Protein AF-A0A0B7GTB5-F1 (afdb_monomer_lite)

Radius of gyration: 43.89 Å; chains: 1; bounding box: 82×89×132 Å

Organism: Treponema phagedenis (NCBI:txid162)

pLDDT: mean 74.67, std 21.45, range [21.28, 96.31]

Sequence (494 aa):
MLTEIDKQILKEEYPQLSLTDDFDIERYFELRKQGKEQEALKIYNSRLVIKYPDESTRVKLMSYYRQKDPRFEKLLGKILVQLVKKITKEIKKIIDFFSGTVTPLDIQQVYTVIQVCEKIVSAIAPDRLESINFVRKYARYASLLQYREKEMQKASDIIRMYVTDTISSVREFKEEEDNRRKQSKLQAERQKYMPKMLDFSKITFTKAQEASILIPKTIVAVEDKVLAYTMKYWHKFNDGAFENMILLYSRKYKTDHYNIFQSVKIGRLRGWRDEEILQSVLSNVVSGYYYSISGDLYLQRNWQRLKSTLVPEKQKKLSAPEQRQALPTPKEPKISQAKKKPVARKNTAPKRQKALTKQKEKKQEGRLPTQEAQKLQTPVFVGSPLVKDKTGSIADLVRQTTGKTYEIYKELFFKDIRVSIRKILNRSAIQKISLFGTEQNIAENHIYHFLEVQYDNPYQNWQASTEYKEVLAQGFKVDSLEQIIKDWARRKKY

Secondary structure (DSSP, 8-state):
---HHHHHHHHHH-TT--SS--HHHHHHHHHHHTT-HHHHHHHIIIIIHHH---HHHHHHHHHHHHHT-THHHHHHHHHHHHHHHHHHHHHHHHHHHHHHHTTT--TT-HHHHHHHHHHHHHHH-SSHHHHHHHHHHHHHHHHHTTSSHHHHHHHHHHHHHHHTT-SHHHHHHHHHHHHHHHHHHHHHHHHHTSPPPP-GGG----HHHHHHHPPPTT--SHHHHHHHHHHHHHTTTT-HHHHHHHHHHHHHHT-THHHHHHHHHHHHHHT--HHHHHHHHHHHHSSS----HHHHHHHHHHHHHHHHHHS-GGGTTS-PPP--PPPPPP---------------------------------------------------------------HHHHHHHHH---SSTTHHHHHHHHHHHHHHHHTTSB-S---TT-SHHHHHHHHHHHHHHHTTT-TT--TTTSHHHHHHHHTTB----THHHHHHHHHHT--

Foldseek 3Di:
DQDPLLVVLCCVVPVPDDLQDDVLLVVLVVCVVVVNNVVSVCSCVVPLCVLPVDPVLSVVLSVCVVVVPPVNSVSSNVSSVVVSVVVLVVLLVVLVVLLVQQLPDDLVPLVSLLVSLVVQQVVPDPDSVVSLVVLVVSLVVCVSVVHCNVSSVNSSVSSVCLSVVVSVVNVVVVVVVVVVVVVVVVVVVVVVPDDDDDPLVPDDDDPVLVVLQDDDPVDDDLLSVLLRLLVSLLVVLPPPVNLVSQVSVCVNVVALSNQLNVLSNVCVVVVHDPLSSSVSNSVRSDPDDDDDPVSSVVNVVVNVVVVVVVDDPVCVVPDDDDDDDDDDDDDDDDDDDDDDDDDDDDDDDDDDDDDDDDDDDDDDDDDDDDDDDDDDDDDDDDDDDPPPPQQFALLVLLCVLQVDDDDDCPVVCLVCLLVLLLVLQVVFAQDPDDPPDCLSVLLSVLLSVLCNVRRNPGPDDLVPDPSQVSNVVSRGHDPDCSSSSNSVSVVVDD

Structure (mmCIF, N/CA/C/O backbone):
data_AF-A0A0B7GTB5-F1
#
_entry.id   AF-A0A0B7GTB5-F1
#
loop_
_atom_site.group_PDB
_atom_site.id
_atom_site.type_symbol
_atom_site.label_atom_id
_atom_site.label_alt_id
_atom_site.label_comp_id
_atom_site.label_asym_id
_atom_site.label_entity_id
_atom_site.label_seq_id
_atom_site.pdbx_PDB_ins_code
_atom_site.Cartn_x
_atom_site.Cartn_y
_atom_site.Cartn_z
_atom_site.occupancy
_atom_site.B_iso_or_equiv
_atom_site.auth_seq_id
_atom_site.auth_comp_id
_atom_site.auth_asym_id
_atom_site.auth_atom_id
_atom_site.pdbx_PDB_model_num
ATOM 1 N N . MET A 1 1 ? -17.444 16.786 33.191 1.00 74.62 1 MET A N 1
ATOM 2 C CA . MET A 1 1 ? -18.381 15.812 32.586 1.00 74.62 1 MET A CA 1
ATOM 3 C C . MET A 1 1 ? -17.856 15.461 31.197 1.00 74.62 1 MET A C 1
ATOM 5 O O . MET A 1 1 ? -16.827 16.021 30.838 1.00 74.62 1 MET A O 1
ATOM 9 N N . LEU A 1 2 ? -18.500 14.559 30.452 1.00 82.81 2 LEU A N 1
ATOM 10 C CA . LEU A 1 2 ? -18.197 14.368 29.027 1.00 82.81 2 LEU A CA 1
ATOM 11 C C . LEU A 1 2 ? -18.649 15.607 28.242 1.00 82.81 2 LEU A C 1
ATOM 13 O O . LEU A 1 2 ? -19.792 16.037 28.397 1.00 82.81 2 LEU A O 1
ATOM 17 N N . THR A 1 3 ? -17.769 16.169 27.420 1.00 88.31 3 THR A N 1
ATOM 18 C CA . THR A 1 3 ? -18.112 17.181 26.409 1.00 88.31 3 THR A CA 1
ATOM 19 C C . THR A 1 3 ? -18.744 16.519 25.179 1.00 88.31 3 THR A C 1
ATOM 21 O O . THR A 1 3 ? -18.644 15.305 25.010 1.00 88.31 3 THR A O 1
ATOM 24 N N . GLU A 1 4 ? -19.381 17.286 24.287 1.00 87.12 4 GLU A N 1
ATOM 25 C CA . GLU A 1 4 ? -19.909 16.725 23.027 1.00 87.12 4 GLU A CA 1
ATOM 26 C C . GLU A 1 4 ? -18.803 16.117 22.146 1.00 87.12 4 GLU A C 1
ATOM 28 O O . GLU A 1 4 ? -18.993 15.048 21.569 1.00 87.12 4 GLU A O 1
ATOM 33 N N . ILE A 1 5 ? -17.616 16.733 22.141 1.00 87.88 5 ILE A N 1
ATOM 34 C CA . ILE A 1 5 ? -16.401 16.211 21.498 1.00 87.88 5 ILE A CA 1
ATOM 35 C C . ILE A 1 5 ? -16.031 14.833 22.072 1.00 87.88 5 ILE A C 1
ATOM 37 O O . ILE A 1 5 ? -15.820 13.883 21.317 1.00 87.88 5 ILE A O 1
ATOM 41 N N . ASP A 1 6 ? -16.027 14.685 23.403 1.00 86.38 6 ASP A N 1
ATOM 42 C CA . ASP A 1 6 ? -15.721 13.404 24.054 1.00 86.38 6 ASP A CA 1
ATOM 43 C C . ASP A 1 6 ? -16.733 12.307 23.669 1.00 86.38 6 ASP A C 1
ATOM 45 O O . ASP A 1 6 ? -16.356 11.158 23.433 1.00 86.38 6 ASP A O 1
ATOM 49 N N . LYS A 1 7 ? -18.026 12.659 23.577 1.00 87.00 7 LYS A N 1
ATOM 50 C CA . LYS A 1 7 ? -19.097 11.733 23.169 1.00 87.00 7 LYS A CA 1
ATOM 51 C C . LYS A 1 7 ? -18.951 11.290 21.711 1.00 87.00 7 LYS A C 1
ATOM 53 O O . LYS A 1 7 ? -19.213 10.126 21.412 1.00 87.00 7 LYS A O 1
ATOM 58 N N . GLN A 1 8 ? -18.550 12.192 20.813 1.00 87.06 8 GLN A N 1
ATOM 59 C CA . GLN A 1 8 ? -18.312 11.873 19.402 1.00 87.06 8 GLN A CA 1
ATOM 60 C C . GLN A 1 8 ? -17.127 10.911 19.242 1.00 87.06 8 GLN A C 1
ATOM 62 O O . GLN A 1 8 ? -17.280 9.877 18.594 1.00 87.06 8 GLN A O 1
ATOM 67 N N . ILE A 1 9 ? -16.000 11.176 19.914 1.00 86.88 9 ILE A N 1
ATOM 68 C CA . ILE A 1 9 ? -14.813 10.300 19.885 1.00 86.88 9 ILE A CA 1
ATOM 69 C C . ILE A 1 9 ? -15.145 8.898 20.421 1.00 86.88 9 ILE A C 1
ATOM 71 O O . ILE A 1 9 ? -14.755 7.901 19.814 1.00 86.88 9 ILE A O 1
ATOM 75 N N . LEU A 1 10 ? -15.911 8.793 21.518 1.00 85.75 10 LEU A N 1
ATOM 76 C CA . LEU A 1 10 ? -16.347 7.489 22.038 1.00 85.75 10 LEU A CA 1
ATOM 77 C C . LEU A 1 10 ? -17.205 6.713 21.043 1.00 85.75 10 LEU A C 1
ATOM 79 O O . LEU A 1 10 ? -17.022 5.507 20.919 1.00 85.75 10 LEU A O 1
ATOM 83 N N . LYS A 1 11 ? -18.120 7.385 20.338 1.00 86.12 11 LYS A N 1
ATOM 84 C CA . LYS A 1 11 ? -18.998 6.739 19.355 1.00 86.12 11 LYS A CA 1
ATOM 85 C C . LYS A 1 11 ? -18.268 6.334 18.074 1.00 86.12 11 LYS A C 1
ATOM 87 O O . LYS A 1 11 ? -18.648 5.329 17.484 1.00 86.12 11 LYS A O 1
ATOM 92 N N . GLU A 1 12 ? -17.237 7.066 17.644 1.00 85.12 12 GLU A N 1
ATOM 93 C CA . GLU A 1 12 ? -16.427 6.667 16.482 1.00 85.12 12 GLU A CA 1
ATOM 94 C C . GLU A 1 12 ? -15.476 5.496 16.785 1.00 85.12 12 GLU A C 1
ATOM 96 O O . GLU A 1 12 ? -15.291 4.638 15.922 1.00 85.12 12 GLU A O 1
ATOM 101 N N . GLU A 1 13 ? -14.899 5.412 17.991 1.00 83.88 13 GLU A N 1
ATOM 102 C CA . GLU A 1 13 ? -14.062 4.263 18.387 1.00 83.88 13 GLU A CA 1
ATOM 103 C C . GLU A 1 13 ? -14.880 3.049 18.862 1.00 83.88 13 GLU A C 1
ATOM 105 O O . GLU A 1 13 ? -14.500 1.905 18.611 1.00 83.88 13 GLU A O 1
ATOM 110 N N . TYR A 1 14 ? -16.018 3.278 19.522 1.00 83.38 14 TYR A N 1
ATOM 111 C CA . TYR A 1 14 ? -16.884 2.233 20.070 1.00 83.38 14 TYR A CA 1
ATOM 112 C C . TYR A 1 14 ? -18.366 2.510 19.745 1.00 83.38 14 TYR A C 1
ATOM 114 O O . TYR A 1 14 ? -19.127 2.912 20.625 1.00 83.38 14 TYR A O 1
ATOM 122 N N . PRO A 1 15 ? -18.834 2.232 18.511 1.00 79.00 15 PRO A N 1
ATOM 123 C CA . PRO A 1 15 ? -20.218 2.510 18.100 1.00 79.00 15 PRO A CA 1
ATOM 124 C C . PRO A 1 15 ? -21.302 1.825 18.949 1.00 79.00 15 PRO A C 1
ATOM 126 O O . PRO A 1 15 ? -22.434 2.292 18.996 1.00 79.00 15 PRO A O 1
ATOM 129 N N . GLN A 1 16 ? -20.952 0.720 19.617 1.00 76.50 16 GLN A N 1
ATOM 130 C CA . GLN A 1 16 ? -21.839 -0.069 20.485 1.00 76.50 16 GLN A CA 1
ATOM 131 C C . GLN A 1 16 ? -21.799 0.370 21.965 1.00 76.50 16 GLN A C 1
ATOM 133 O O . GLN A 1 16 ? -22.426 -0.261 22.814 1.00 76.50 16 GLN A O 1
ATOM 138 N N . LEU A 1 17 ? -21.024 1.405 22.310 1.00 79.25 17 LEU A N 1
ATOM 139 C CA . LEU A 1 17 ? -20.899 1.899 23.681 1.00 79.25 17 LEU A CA 1
ATOM 140 C C . LEU A 1 17 ? -22.050 2.859 24.009 1.00 79.25 17 LEU A C 1
ATOM 142 O O . LEU A 1 17 ? -22.127 3.962 23.462 1.00 79.25 17 LEU A O 1
ATOM 146 N N . SER A 1 18 ? -22.919 2.462 24.940 1.00 79.44 18 SER A N 1
ATOM 147 C CA . SER A 1 18 ? -23.857 3.402 25.558 1.00 79.44 18 SER A CA 1
ATOM 148 C C . SER A 1 18 ? -23.113 4.338 26.521 1.00 79.44 18 SER A C 1
ATOM 150 O O . SER A 1 18 ? -22.087 3.992 27.107 1.00 79.44 18 SER A O 1
ATOM 152 N N . LEU A 1 19 ? -23.605 5.574 26.617 1.00 78.50 19 LEU A N 1
ATOM 153 C CA . LEU A 1 19 ? -23.006 6.651 27.414 1.00 78.50 19 LEU A CA 1
ATOM 154 C C . LEU A 1 19 ? -23.698 6.834 28.774 1.00 78.50 19 LEU A C 1
ATOM 156 O O . LEU A 1 19 ? -23.144 7.499 29.648 1.00 78.50 19 LEU A O 1
ATOM 160 N N . THR A 1 20 ? -24.900 6.273 28.925 1.00 77.56 20 THR A N 1
ATOM 161 C CA . THR A 1 20 ? -25.733 6.302 30.137 1.00 77.56 20 THR A CA 1
ATOM 162 C C . THR A 1 20 ? -25.711 4.963 30.869 1.00 77.56 20 THR A C 1
ATOM 164 O O . THR A 1 20 ? -25.669 4.935 32.094 1.00 77.56 20 THR A O 1
ATOM 167 N N . ASP A 1 21 ? -25.651 3.865 30.114 1.00 79.44 21 ASP A N 1
ATOM 168 C CA . ASP A 1 21 ? -25.828 2.492 30.590 1.00 79.44 21 ASP A CA 1
ATOM 169 C C . ASP A 1 21 ? -24.694 1.588 30.091 1.00 79.44 21 ASP A C 1
ATOM 171 O O . ASP A 1 21 ? -23.978 1.933 29.152 1.00 79.44 21 ASP A O 1
ATOM 175 N N . ASP A 1 22 ? -24.544 0.394 30.671 1.00 83.12 22 ASP A N 1
ATOM 176 C CA . ASP A 1 22 ? -23.700 -0.656 30.090 1.00 83.12 22 ASP A CA 1
ATOM 177 C C . ASP A 1 22 ? -24.477 -1.975 30.000 1.00 83.12 22 ASP A C 1
ATOM 179 O O . ASP A 1 22 ? -24.835 -2.587 31.010 1.00 83.12 22 ASP A O 1
ATOM 183 N N . PHE A 1 23 ? -24.706 -2.418 28.763 1.00 84.62 23 PHE A N 1
ATOM 184 C CA . PHE A 1 23 ? -25.461 -3.628 28.444 1.00 84.62 23 PHE A CA 1
ATOM 185 C C . PHE A 1 23 ? -24.828 -4.913 29.009 1.00 84.62 23 PHE A C 1
ATOM 187 O O . PHE A 1 23 ? -25.547 -5.857 29.319 1.00 84.62 23 PHE A O 1
ATOM 194 N N . ASP A 1 24 ? -23.503 -4.982 29.192 1.00 86.62 24 ASP A N 1
ATOM 195 C CA . ASP A 1 24 ? -22.877 -6.155 29.819 1.00 86.62 24 ASP A CA 1
ATOM 196 C C . ASP A 1 24 ? -23.125 -6.183 31.337 1.00 86.62 24 ASP A C 1
ATOM 198 O O . ASP A 1 24 ? -23.210 -7.268 31.918 1.00 86.62 24 ASP A O 1
ATOM 202 N N . ILE A 1 25 ? -23.272 -5.017 31.986 1.00 88.38 25 ILE A N 1
ATOM 203 C CA . ILE A 1 25 ? -23.671 -4.928 33.401 1.00 88.38 25 ILE A CA 1
ATOM 204 C C . ILE A 1 25 ? -25.141 -5.334 33.550 1.00 88.38 25 ILE A C 1
ATOM 206 O O . ILE A 1 25 ? -25.453 -6.174 34.396 1.00 88.38 25 ILE A O 1
ATOM 210 N N . GLU A 1 26 ? -26.026 -4.801 32.704 1.00 89.50 26 GLU A N 1
ATOM 211 C CA . GLU A 1 26 ? -27.438 -5.198 32.652 1.00 89.50 26 GLU A CA 1
ATOM 212 C C . GLU A 1 26 ? -27.570 -6.713 32.459 1.00 89.50 26 GLU A C 1
ATOM 214 O O . GLU A 1 26 ? -28.137 -7.414 33.303 1.00 89.50 26 GLU A O 1
ATOM 219 N N . ARG A 1 27 ? -26.930 -7.244 31.410 1.00 89.50 27 ARG A N 1
ATOM 220 C CA . ARG A 1 27 ? -26.973 -8.664 31.059 1.00 89.50 27 ARG A CA 1
ATOM 221 C C . ARG A 1 27 ? -26.404 -9.570 32.149 1.00 89.50 27 ARG A C 1
ATOM 223 O O . ARG A 1 27 ? -26.918 -10.670 32.355 1.00 89.50 27 ARG A O 1
ATOM 230 N N . TYR A 1 28 ? -25.374 -9.131 32.874 1.00 92.38 28 TYR A N 1
ATOM 231 C CA . TYR A 1 28 ? -24.867 -9.854 34.043 1.00 92.38 28 TYR A CA 1
ATOM 232 C C . TYR A 1 28 ? -25.955 -10.027 35.118 1.00 92.38 28 TYR A C 1
ATOM 234 O O . TYR A 1 28 ? -26.136 -11.130 35.646 1.00 92.38 28 TYR A O 1
ATOM 242 N N . PHE A 1 29 ? -26.703 -8.963 35.429 1.00 92.06 29 PHE A N 1
ATOM 243 C CA . PHE A 1 29 ? -27.772 -9.017 36.428 1.00 92.06 29 PHE A CA 1
ATOM 244 C C . PHE A 1 29 ? -29.016 -9.767 35.933 1.00 92.06 29 PHE A C 1
ATOM 246 O O . PHE A 1 29 ? -29.619 -10.496 36.725 1.00 92.06 29 PHE A O 1
ATOM 253 N N . GLU A 1 30 ? -29.362 -9.684 34.644 1.00 92.19 30 GLU A N 1
ATOM 254 C CA . GLU A 1 30 ? -30.400 -10.530 34.037 1.00 92.19 30 GLU A CA 1
ATOM 255 C C . GLU A 1 30 ? -30.092 -12.022 34.214 1.00 92.19 30 GLU A C 1
ATOM 257 O O . GLU A 1 30 ? -30.931 -12.778 34.704 1.00 92.19 30 GLU A O 1
ATOM 262 N N . LEU A 1 31 ? -28.877 -12.451 33.853 1.00 92.06 31 LEU A N 1
ATOM 263 C CA . LEU A 1 31 ? -28.467 -13.854 33.929 1.00 92.06 31 LEU A CA 1
ATOM 264 C C . LEU A 1 31 ? -28.421 -14.357 35.376 1.00 92.06 31 LEU A C 1
ATOM 266 O O . LEU A 1 31 ? -28.888 -15.462 35.649 1.00 92.06 31 LEU A O 1
ATOM 270 N N . ARG A 1 32 ? -27.949 -13.531 36.323 1.00 90.94 32 ARG A N 1
ATOM 271 C CA . ARG A 1 32 ? -28.057 -13.826 37.764 1.00 90.94 32 ARG A CA 1
ATOM 272 C C . ARG A 1 32 ? -29.513 -14.000 38.205 1.00 90.94 32 ARG A C 1
ATOM 274 O O . ARG A 1 32 ? -29.807 -14.956 38.913 1.00 90.94 32 ARG A O 1
ATOM 281 N N . LYS A 1 33 ? -30.431 -13.130 37.766 1.00 91.69 33 LYS A N 1
ATOM 282 C CA . LYS A 1 33 ? -31.868 -13.232 38.086 1.00 91.69 33 LYS A CA 1
ATOM 283 C C . LYS A 1 33 ? -32.524 -14.479 37.473 1.00 91.69 33 LYS A C 1
ATOM 285 O O . LYS A 1 33 ? -33.460 -15.014 38.054 1.00 91.69 33 LYS A O 1
ATOM 290 N N . GLN A 1 34 ? -32.019 -14.958 36.336 1.00 93.94 34 GLN A N 1
ATOM 291 C CA . GLN A 1 34 ? -32.446 -16.199 35.675 1.00 93.94 34 GLN A CA 1
ATOM 292 C C . GLN A 1 34 ? -31.797 -17.473 36.261 1.00 93.94 34 GLN A C 1
ATOM 294 O O . GLN A 1 34 ? -32.016 -18.557 35.728 1.00 93.94 34 GLN A O 1
ATOM 299 N N . GLY A 1 35 ? -30.967 -17.371 37.310 1.00 91.62 35 GLY A N 1
ATOM 300 C CA . GLY A 1 35 ? -30.238 -18.511 37.891 1.00 91.62 35 GLY A CA 1
ATOM 301 C C . GLY A 1 35 ? -29.058 -19.021 37.048 1.00 91.62 35 GLY A C 1
ATOM 302 O O . GLY A 1 35 ? -28.443 -20.032 37.379 1.00 91.62 35 GLY A O 1
ATOM 303 N N . LYS A 1 36 ? -28.697 -18.326 35.963 1.00 93.00 36 LYS A N 1
ATOM 304 C CA . LYS A 1 36 ? -27.645 -18.717 35.011 1.00 93.00 36 LYS A CA 1
ATOM 305 C C . LYS A 1 36 ? -26.263 -18.242 35.460 1.00 93.00 36 LYS A C 1
ATOM 307 O O . LYS A 1 36 ? -25.601 -17.444 34.793 1.00 93.00 36 LYS A O 1
ATOM 312 N N . GLU A 1 37 ? -25.817 -18.720 36.618 1.00 91.56 37 GLU A N 1
ATOM 313 C CA . GLU A 1 37 ? -24.625 -18.181 37.289 1.00 91.56 37 GLU A CA 1
ATOM 314 C C . GLU A 1 37 ? -23.332 -18.338 36.478 1.00 91.56 37 GLU A C 1
ATOM 316 O O . GLU A 1 37 ? -22.535 -17.402 36.410 1.00 91.56 37 GLU A O 1
ATOM 321 N N . GLN A 1 38 ? -23.141 -19.477 35.803 1.00 91.62 38 GLN A N 1
ATOM 322 C CA . GLN A 1 38 ? -21.959 -19.715 34.966 1.00 91.62 38 GLN A CA 1
ATOM 323 C C . GLN A 1 38 ? -21.900 -18.767 33.755 1.00 91.62 38 GLN A C 1
ATOM 325 O O . GLN A 1 38 ? -20.830 -18.252 33.427 1.00 91.62 38 GLN A O 1
ATOM 330 N N . GLU A 1 39 ? -23.041 -18.482 33.113 1.00 90.38 39 GLU A N 1
ATOM 331 C CA . GLU A 1 39 ? -23.116 -17.515 32.007 1.00 90.38 39 GLU A CA 1
ATOM 332 C C . GLU A 1 39 ? -22.827 -16.087 32.504 1.00 90.38 39 GLU A C 1
ATOM 334 O O . GLU A 1 39 ? -22.064 -15.354 31.870 1.00 90.38 39 GLU A O 1
ATOM 339 N N . ALA A 1 40 ? -23.361 -15.710 33.672 1.00 90.38 40 ALA A N 1
ATOM 340 C CA . ALA A 1 40 ? -23.094 -14.412 34.290 1.00 90.38 40 ALA A CA 1
ATOM 341 C C . ALA A 1 40 ? -21.601 -14.237 34.632 1.00 90.38 40 ALA A C 1
ATOM 343 O O . ALA A 1 40 ? -20.989 -13.236 34.255 1.00 90.38 40 ALA A O 1
ATOM 344 N N . LEU A 1 41 ? -20.978 -15.228 35.280 1.00 92.44 41 LEU A N 1
ATOM 345 C CA . LEU A 1 41 ? -19.543 -15.209 35.589 1.00 92.44 41 LEU A CA 1
ATOM 346 C C . LEU A 1 41 ? -18.677 -15.173 34.321 1.00 92.44 41 LEU A C 1
ATOM 348 O O . LEU A 1 41 ? -17.654 -14.486 34.299 1.00 92.44 41 LEU A O 1
ATOM 352 N N . LYS A 1 42 ? -19.107 -15.832 33.236 1.00 92.06 42 LYS A N 1
ATOM 353 C CA . LYS A 1 42 ? -18.438 -15.747 31.931 1.00 92.06 42 LYS A CA 1
ATOM 354 C C . LYS A 1 42 ? -18.451 -14.319 31.381 1.00 92.06 42 LYS A C 1
ATOM 356 O O . LYS A 1 42 ? -17.401 -13.854 30.941 1.00 92.06 42 LYS A O 1
ATOM 361 N N . ILE A 1 43 ? -19.577 -13.598 31.434 1.00 90.31 43 ILE A N 1
ATOM 362 C CA . ILE A 1 43 ? -19.637 -12.177 31.027 1.00 90.31 43 ILE A CA 1
ATOM 363 C C . ILE A 1 43 ? -18.763 -11.305 31.933 1.00 90.31 43 ILE A C 1
ATOM 365 O O . ILE A 1 43 ? -17.998 -10.480 31.431 1.00 90.31 43 ILE A O 1
ATOM 369 N N . TYR A 1 44 ? -18.820 -11.514 33.251 1.00 89.31 44 TYR A N 1
ATOM 370 C CA . TYR A 1 44 ? -18.013 -10.749 34.200 1.00 89.31 44 TYR A CA 1
ATOM 371 C C . TYR A 1 44 ? -16.512 -10.878 33.895 1.00 89.31 44 TYR A C 1
ATOM 373 O O . TYR A 1 44 ? -15.847 -9.872 33.645 1.00 89.31 44 TYR A O 1
ATOM 381 N N . ASN A 1 45 ? -16.004 -12.110 33.806 1.00 90.06 45 ASN A N 1
ATOM 382 C CA . ASN A 1 45 ? -14.584 -12.383 33.577 1.00 90.06 45 ASN A CA 1
ATOM 383 C C . ASN A 1 45 ? -14.110 -12.012 32.160 1.00 90.06 45 ASN A C 1
ATOM 385 O O . ASN A 1 45 ? -12.994 -11.525 32.006 1.00 90.06 45 ASN A O 1
ATOM 389 N N . SER A 1 46 ? -14.929 -12.226 31.121 1.00 86.81 46 SER A N 1
ATOM 390 C CA . SER A 1 46 ? -14.511 -11.991 29.725 1.00 86.81 46 SER A CA 1
ATOM 391 C C . SER A 1 46 ? -14.746 -10.571 29.207 1.00 86.81 46 SER A C 1
ATOM 393 O O . SER A 1 46 ? -14.089 -10.174 28.249 1.00 86.81 46 SER A O 1
ATOM 395 N N . ARG A 1 47 ? -15.670 -9.802 29.801 1.00 85.94 47 ARG A N 1
ATOM 396 C CA . ARG A 1 47 ? -16.009 -8.442 29.344 1.00 85.94 47 ARG A CA 1
ATOM 397 C C . ARG A 1 47 ? -15.835 -7.395 30.432 1.00 85.94 47 ARG A C 1
ATOM 399 O O . ARG A 1 47 ? -15.084 -6.446 30.229 1.00 85.94 47 ARG A O 1
ATOM 406 N N . LEU A 1 48 ? -16.489 -7.555 31.585 1.00 85.50 48 LEU A N 1
ATOM 407 C CA . LEU A 1 48 ? -16.520 -6.503 32.614 1.00 85.50 48 LEU A CA 1
ATOM 408 C C . LEU A 1 48 ? -15.158 -6.279 33.282 1.00 85.50 48 LEU A C 1
ATOM 410 O O . LEU A 1 48 ? -14.805 -5.133 33.549 1.00 85.50 48 LEU A O 1
ATOM 414 N N . VAL A 1 49 ? -14.363 -7.333 33.492 1.00 85.88 49 VAL A N 1
ATOM 415 C CA . VAL A 1 49 ? -12.973 -7.212 33.972 1.00 85.88 49 VAL A CA 1
ATOM 416 C C . VAL A 1 49 ? -12.086 -6.475 32.957 1.00 85.88 49 VAL A C 1
ATOM 418 O O . VAL A 1 49 ? -11.260 -5.662 33.358 1.00 85.88 49 VAL A O 1
ATOM 421 N N . ILE A 1 50 ? -12.282 -6.691 31.650 1.00 80.00 50 ILE A N 1
ATOM 422 C CA . ILE A 1 50 ? -11.498 -6.021 30.595 1.00 80.00 50 ILE A CA 1
ATOM 423 C C . ILE A 1 50 ? -11.923 -4.551 30.436 1.00 80.00 50 ILE A C 1
ATOM 425 O O . ILE A 1 50 ? -11.071 -3.667 30.361 1.00 80.00 50 ILE A O 1
ATOM 429 N N . LYS A 1 51 ? -13.236 -4.277 30.422 1.00 78.19 51 LYS A N 1
ATOM 430 C CA . LYS A 1 51 ? -13.812 -2.920 30.358 1.00 78.19 51 LYS A CA 1
ATOM 431 C C . LYS A 1 51 ? -13.443 -2.068 31.574 1.00 78.19 51 LYS A C 1
ATOM 433 O O . LYS A 1 51 ? -13.150 -0.883 31.428 1.00 78.19 51 LYS A O 1
ATOM 438 N N . TYR A 1 52 ? -13.455 -2.668 32.764 1.00 85.00 52 TYR A N 1
ATOM 439 C CA . TYR A 1 52 ? -13.218 -1.993 34.038 1.00 85.00 52 TYR A CA 1
ATOM 440 C C . TYR A 1 52 ? -12.128 -2.729 34.835 1.00 85.00 52 TYR A C 1
ATOM 442 O O . TYR A 1 52 ? -12.464 -3.495 35.739 1.00 85.00 52 TYR A O 1
ATOM 450 N N . PRO A 1 53 ? -10.829 -2.525 34.534 1.00 81.94 53 PRO A N 1
ATOM 451 C CA . PRO A 1 53 ? -9.750 -3.293 35.162 1.00 81.94 53 PRO A CA 1
ATOM 452 C C . PRO A 1 53 ? -9.660 -3.121 36.683 1.00 81.94 53 PRO A C 1
ATOM 454 O O . PRO A 1 53 ? -9.490 -4.113 37.393 1.00 81.94 53 PRO A O 1
ATOM 457 N N . ASP A 1 54 ? -9.830 -1.892 37.193 1.00 89.38 54 ASP A N 1
ATOM 458 C CA . ASP A 1 54 ? -9.822 -1.623 38.637 1.00 89.38 54 ASP A CA 1
ATOM 459 C C . ASP A 1 54 ? -11.015 -2.287 39.334 1.00 89.38 54 ASP A C 1
ATOM 461 O O . ASP A 1 54 ? -12.177 -1.935 39.111 1.00 89.38 54 ASP A O 1
ATOM 465 N N . GLU A 1 55 ? -10.707 -3.221 40.228 1.00 89.25 55 GLU A N 1
ATOM 466 C CA . GLU A 1 55 ? -11.684 -3.979 40.994 1.00 89.25 55 GLU A CA 1
ATOM 467 C C . GLU A 1 55 ? -12.517 -3.093 41.925 1.00 89.25 55 GLU A C 1
ATOM 469 O O . GLU A 1 55 ? -13.739 -3.243 41.969 1.00 89.25 55 GLU A O 1
ATOM 474 N N . SER A 1 56 ? -11.901 -2.114 42.600 1.00 90.19 56 SER A N 1
ATOM 475 C CA . SER A 1 56 ? -12.618 -1.211 43.513 1.00 90.19 56 SER A CA 1
ATOM 476 C C . SER A 1 56 ? -13.699 -0.423 42.767 1.00 90.19 56 SER A C 1
ATOM 478 O O . SER A 1 56 ? -14.839 -0.319 43.230 1.00 90.19 56 SER A O 1
ATOM 480 N N . THR A 1 57 ? -13.358 0.120 41.597 1.00 88.81 57 THR A N 1
ATOM 481 C CA . THR A 1 57 ? -14.287 0.872 40.752 1.00 88.81 57 THR A CA 1
ATOM 482 C C . THR A 1 57 ? -15.337 -0.043 40.127 1.00 88.81 57 THR A C 1
ATOM 484 O O . THR A 1 57 ? -16.516 0.307 40.158 1.00 88.81 57 THR A O 1
ATOM 487 N N . ARG A 1 58 ? -14.953 -1.228 39.630 1.00 92.00 58 ARG A N 1
ATOM 488 C CA . ARG A 1 58 ? -15.871 -2.218 39.039 1.00 92.00 58 ARG A CA 1
ATOM 489 C C . ARG A 1 58 ? -16.935 -2.684 40.039 1.00 92.00 58 ARG A C 1
ATOM 491 O O . ARG A 1 58 ? -18.122 -2.649 39.720 1.00 92.00 58 ARG A O 1
ATOM 498 N N . VAL A 1 59 ? -16.542 -3.039 41.265 1.00 90.38 59 VAL A N 1
ATOM 499 C CA . VAL A 1 59 ? -17.474 -3.465 42.327 1.00 90.38 59 VAL A CA 1
ATOM 500 C C . VAL A 1 59 ? -18.427 -2.330 42.719 1.00 90.38 59 VAL A C 1
ATOM 502 O O . VAL A 1 59 ? -19.636 -2.550 42.796 1.00 90.38 59 VAL A O 1
ATOM 505 N N . LYS A 1 60 ? -17.925 -1.097 42.893 1.00 92.31 60 LYS A N 1
ATOM 506 C CA . LYS A 1 60 ? -18.770 0.081 43.181 1.00 92.31 60 LYS A CA 1
ATOM 507 C C . LYS A 1 60 ? -19.767 0.360 42.054 1.00 92.31 60 LYS A C 1
ATOM 509 O O . LYS A 1 60 ? -20.942 0.581 42.332 1.00 92.31 60 LYS A O 1
ATOM 514 N N . LEU A 1 61 ? -19.320 0.297 40.799 1.00 90.94 61 LEU A N 1
ATOM 515 C CA . LEU A 1 61 ? -20.151 0.510 39.614 1.00 90.94 61 LEU A CA 1
ATOM 516 C C . LEU A 1 61 ? -21.300 -0.507 39.541 1.00 90.94 61 LEU A C 1
ATOM 518 O O . LEU A 1 61 ? -22.457 -0.118 39.404 1.00 90.94 61 LEU A O 1
ATOM 522 N N . MET A 1 62 ? -21.005 -1.797 39.725 1.00 90.25 62 MET A N 1
ATOM 523 C CA . MET A 1 62 ? -22.028 -2.850 39.740 1.00 90.25 62 MET A CA 1
ATOM 524 C C . MET A 1 62 ? -22.970 -2.750 40.951 1.00 90.25 62 MET A C 1
ATOM 526 O O . MET A 1 62 ? -24.159 -3.040 40.823 1.00 90.25 62 MET A O 1
ATOM 530 N N . SER A 1 63 ? -22.473 -2.309 42.113 1.00 91.44 63 SER A N 1
ATOM 531 C CA . SER A 1 63 ? -23.299 -2.068 43.305 1.00 91.44 63 SER A CA 1
ATOM 532 C C . SER A 1 63 ? -24.302 -0.933 43.079 1.00 91.44 63 SER A C 1
ATOM 534 O O . SER A 1 63 ? -25.495 -1.120 43.321 1.00 91.44 63 SER A O 1
ATOM 536 N N . TYR A 1 64 ? -23.849 0.212 42.553 1.00 91.88 64 TYR A N 1
ATOM 537 C CA . TYR A 1 64 ? -24.730 1.342 42.238 1.00 91.88 64 TYR A CA 1
ATOM 538 C C . TYR A 1 64 ? -25.761 0.986 41.162 1.00 91.88 64 TYR A C 1
ATOM 540 O O . TYR A 1 64 ? -26.930 1.330 41.319 1.00 91.88 64 TYR A O 1
ATOM 548 N N . TYR A 1 65 ? -25.370 0.225 40.131 1.00 89.81 65 TYR A N 1
ATOM 549 C CA . TYR A 1 65 ? -26.310 -0.280 39.125 1.00 89.81 65 TYR A CA 1
ATOM 550 C C . TYR A 1 65 ? -27.402 -1.162 39.755 1.00 89.81 65 TYR A C 1
ATOM 552 O O . TYR A 1 65 ? -28.591 -0.911 39.569 1.00 89.81 65 TYR A O 1
ATOM 560 N N . ARG A 1 66 ? -27.017 -2.151 40.580 1.00 89.44 66 ARG A N 1
ATOM 561 C CA . ARG A 1 66 ? -27.963 -3.041 41.282 1.00 89.44 66 ARG A CA 1
ATOM 562 C C . ARG A 1 66 ? -28.952 -2.271 42.162 1.00 89.44 66 ARG A C 1
ATOM 564 O O . ARG A 1 66 ? -30.107 -2.674 42.273 1.00 89.44 66 ARG A O 1
ATOM 571 N N . GLN A 1 67 ? -28.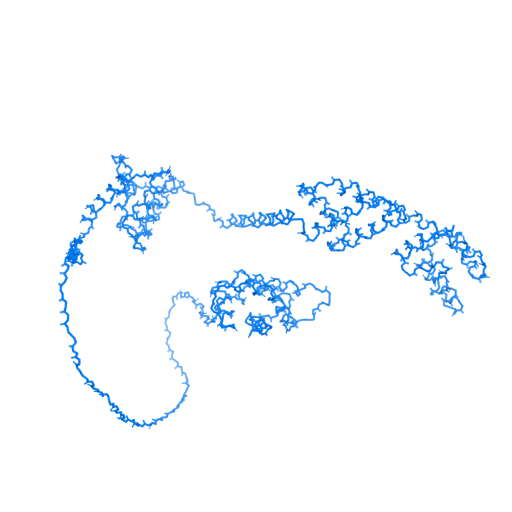490 -1.203 42.808 1.00 90.88 67 GLN A N 1
ATOM 572 C CA . GLN A 1 67 ? -29.291 -0.365 43.704 1.00 90.88 67 GLN A CA 1
ATOM 573 C C . GLN A 1 67 ? -30.106 0.712 42.968 1.00 90.88 67 GLN A C 1
ATOM 575 O O . GLN A 1 67 ? -30.900 1.391 43.613 1.00 90.88 67 GLN A O 1
ATOM 580 N N . LYS A 1 68 ? -29.927 0.872 41.646 1.00 87.25 68 LYS A N 1
ATOM 581 C CA . LYS A 1 68 ? -30.438 2.009 40.856 1.00 87.25 68 LYS A CA 1
ATOM 582 C C . LYS A 1 68 ? -30.052 3.371 41.460 1.00 87.25 68 LYS A C 1
ATOM 584 O O . LYS A 1 68 ? -30.826 4.323 41.424 1.00 87.25 68 LYS A O 1
ATOM 589 N N . ASP A 1 69 ? -28.855 3.454 42.041 1.00 90.31 69 ASP A N 1
ATOM 590 C CA . ASP A 1 69 ? -28.336 4.674 42.664 1.00 90.31 69 ASP A CA 1
ATOM 591 C C . ASP A 1 69 ? -27.921 5.676 41.563 1.00 90.31 69 ASP A C 1
ATOM 593 O O . ASP A 1 69 ? -27.093 5.318 40.718 1.00 90.31 69 ASP A O 1
ATOM 597 N N . PRO A 1 70 ? -28.403 6.939 41.564 1.00 86.88 70 PRO A N 1
ATOM 598 C CA . PRO A 1 70 ? -27.991 7.967 40.596 1.00 86.88 70 PRO A CA 1
ATOM 599 C C . PRO A 1 70 ? -26.476 8.266 40.601 1.00 86.88 70 PRO A C 1
ATOM 601 O O . PRO A 1 70 ? -25.943 8.891 39.682 1.00 86.88 70 PRO A O 1
ATOM 604 N N . ARG A 1 71 ? -25.726 7.797 41.607 1.00 89.31 71 ARG A N 1
ATOM 605 C CA . ARG A 1 71 ? -24.254 7.801 41.601 1.00 89.31 71 ARG A CA 1
ATOM 606 C C . ARG A 1 71 ? -23.650 6.886 40.530 1.00 89.31 71 ARG A C 1
ATOM 608 O O . ARG A 1 71 ? -22.484 7.097 40.195 1.00 89.31 71 ARG A O 1
ATOM 615 N N . PHE A 1 72 ? -24.407 5.930 39.978 1.00 88.94 72 PHE A N 1
ATOM 616 C CA . PHE A 1 72 ? -23.987 5.070 38.868 1.00 88.94 72 PHE A CA 1
ATOM 617 C C . PHE A 1 72 ? -23.534 5.895 37.659 1.00 88.94 72 PHE A C 1
ATOM 619 O O . PHE A 1 72 ? -22.358 5.835 37.299 1.00 88.94 72 PHE A O 1
ATOM 626 N N . GLU A 1 73 ? -24.411 6.737 37.102 1.00 86.31 73 GLU A N 1
ATOM 627 C CA . GLU A 1 73 ? -24.105 7.589 35.942 1.00 86.31 73 GLU A CA 1
ATOM 628 C C . GLU A 1 73 ? -22.906 8.507 36.215 1.00 86.31 73 GLU A C 1
ATOM 630 O O . GLU A 1 73 ? -22.014 8.679 35.382 1.00 86.31 73 GLU A O 1
ATOM 635 N N . LYS A 1 74 ? -22.829 9.061 37.433 1.00 87.94 74 LYS A N 1
ATOM 636 C CA . LYS A 1 74 ? -21.726 9.932 37.861 1.00 87.94 74 LYS A CA 1
ATOM 637 C C . LYS A 1 74 ? -20.388 9.191 37.947 1.00 87.94 74 LYS A C 1
ATOM 639 O O . LYS A 1 74 ? -19.343 9.811 37.732 1.00 87.94 74 LYS A O 1
ATOM 644 N N . LEU A 1 75 ? -20.389 7.897 38.276 1.00 89.19 75 LEU A N 1
ATOM 645 C CA . LEU A 1 75 ? -19.191 7.057 38.283 1.00 89.19 75 LEU A CA 1
ATOM 646 C C . LEU A 1 75 ? -18.834 6.592 36.865 1.00 89.19 75 LEU A C 1
ATOM 648 O O . LEU A 1 75 ? -17.687 6.769 36.456 1.00 89.19 75 LEU A O 1
ATOM 652 N N . LEU A 1 76 ? -19.806 6.096 36.096 1.00 88.38 76 LEU A N 1
ATOM 653 C CA . LEU A 1 76 ? -19.633 5.699 34.696 1.00 88.38 76 LEU A CA 1
ATOM 654 C C . LEU A 1 76 ? -19.070 6.859 33.864 1.00 88.38 76 LEU A C 1
ATOM 656 O O . LEU A 1 76 ? -18.039 6.714 33.212 1.00 88.38 76 LEU A O 1
ATOM 660 N N . GLY A 1 77 ? -19.651 8.054 33.988 1.00 88.12 77 GLY A N 1
ATOM 661 C CA . GLY A 1 77 ? -19.176 9.264 33.319 1.00 88.12 77 GLY A CA 1
ATOM 662 C C . GLY A 1 77 ? -17.743 9.665 33.696 1.00 88.12 77 GLY A C 1
ATOM 663 O O . GLY A 1 77 ? -17.018 10.188 32.851 1.00 88.12 77 GLY A O 1
ATOM 664 N N . LYS A 1 78 ? -17.277 9.390 34.926 1.00 89.06 78 LYS A N 1
ATOM 665 C CA . LYS A 1 78 ? -15.860 9.590 35.299 1.00 89.06 78 LYS A CA 1
ATOM 666 C C . LYS A 1 78 ? -14.939 8.600 34.584 1.00 89.06 78 LYS A C 1
ATOM 668 O O . LYS A 1 78 ? -13.884 9.015 34.106 1.00 89.06 78 LYS A O 1
ATOM 673 N N . ILE A 1 79 ? -15.338 7.329 34.497 1.00 88.38 79 ILE A N 1
ATOM 674 C CA . ILE A 1 79 ? -14.584 6.280 33.793 1.00 88.38 79 ILE A CA 1
ATOM 675 C C . ILE A 1 79 ? -14.499 6.619 32.299 1.00 88.38 79 ILE A C 1
ATOM 677 O O . ILE A 1 79 ? -13.408 6.624 31.732 1.00 88.38 79 ILE A O 1
ATOM 681 N N . LEU A 1 80 ? -15.620 7.001 31.681 1.00 87.81 80 LEU A N 1
ATOM 682 C CA . LEU A 1 80 ? -15.673 7.412 30.276 1.00 87.81 80 LEU A CA 1
ATOM 683 C C . LEU A 1 80 ? -14.788 8.642 29.999 1.00 87.81 80 LEU A C 1
ATOM 685 O O . LEU A 1 80 ? -14.046 8.644 29.022 1.00 87.81 80 LEU A O 1
ATOM 689 N N . VAL A 1 81 ? -14.764 9.649 30.884 1.00 89.94 81 VAL A N 1
ATOM 690 C CA . VAL A 1 81 ? -13.834 10.793 30.761 1.00 89.94 81 VAL A CA 1
ATOM 691 C C . VAL A 1 81 ? -12.362 10.356 30.833 1.00 89.94 81 VAL A C 1
ATOM 693 O O . VAL A 1 81 ? -11.528 10.901 30.110 1.00 89.94 81 VAL A O 1
ATOM 696 N N . GLN A 1 82 ? -12.006 9.387 31.682 1.00 88.88 82 GLN A N 1
ATOM 697 C CA . GLN A 1 82 ? -10.638 8.850 31.726 1.00 88.88 82 GLN A CA 1
ATOM 698 C C . GLN A 1 82 ? -10.288 8.066 30.452 1.00 88.88 82 GLN A C 1
ATOM 700 O O . GLN A 1 82 ? -9.192 8.239 29.914 1.00 88.88 82 GLN A O 1
ATOM 705 N N . LEU A 1 83 ? -11.226 7.261 29.946 1.00 87.00 83 LEU A N 1
ATOM 706 C CA . LEU A 1 83 ? -11.084 6.516 28.697 1.00 87.00 83 LEU A CA 1
ATOM 707 C C . LEU A 1 83 ? -10.843 7.463 27.512 1.00 87.00 83 LEU A C 1
ATOM 709 O O . LEU A 1 83 ? -9.860 7.288 26.793 1.00 87.00 83 LEU A O 1
ATOM 713 N N . VAL A 1 84 ? -11.650 8.520 27.364 1.00 89.94 84 VAL A N 1
ATOM 714 C CA . VAL A 1 84 ? -11.451 9.525 26.305 1.00 89.94 84 VAL A CA 1
ATOM 715 C C . VAL A 1 84 ? -10.116 10.233 26.442 1.00 89.94 84 VAL A C 1
ATOM 717 O O . VAL A 1 84 ? -9.388 10.335 25.463 1.00 89.94 84 VAL A O 1
ATOM 720 N N . LYS A 1 85 ? -9.720 10.658 27.648 1.00 91.19 85 LYS A N 1
ATOM 721 C CA . LYS A 1 85 ? -8.402 11.283 27.851 1.00 91.19 85 LYS A CA 1
ATOM 722 C C . LYS A 1 85 ? -7.249 10.387 27.388 1.00 91.19 85 LYS A C 1
ATOM 724 O O . LYS A 1 85 ? -6.276 10.903 26.839 1.00 91.19 85 LYS A O 1
ATOM 729 N N . LYS A 1 86 ? -7.355 9.066 27.573 1.00 90.25 86 LYS A N 1
ATOM 730 C CA . LYS A 1 86 ? -6.383 8.095 27.048 1.00 90.25 86 LYS A CA 1
ATOM 731 C C . LYS A 1 86 ? -6.444 8.018 25.518 1.00 90.25 86 LYS A C 1
ATOM 733 O O . LYS A 1 86 ? -5.408 8.172 24.880 1.00 90.25 86 LYS A O 1
ATOM 738 N N . ILE A 1 87 ? -7.632 7.843 24.939 1.00 90.00 87 ILE A N 1
ATOM 739 C CA . ILE A 1 87 ? -7.846 7.759 23.482 1.00 90.00 87 ILE A CA 1
ATOM 740 C C . ILE A 1 87 ? -7.330 9.021 22.779 1.00 90.00 87 ILE A C 1
ATOM 742 O O . ILE A 1 87 ? -6.475 8.929 21.905 1.00 90.00 87 ILE A O 1
ATOM 746 N N . THR A 1 88 ? -7.753 10.206 23.220 1.00 93.06 88 THR A N 1
ATOM 747 C CA . THR A 1 88 ? -7.326 11.504 22.682 1.00 93.06 88 THR A CA 1
ATOM 748 C C . THR A 1 88 ? -5.812 11.704 22.779 1.00 93.06 88 THR A C 1
ATOM 750 O O . THR A 1 88 ? -5.220 12.310 21.888 1.00 93.06 88 THR A O 1
ATOM 753 N N . LYS A 1 89 ? -5.146 11.169 23.816 1.00 94.75 89 LYS A N 1
ATOM 754 C CA . LYS A 1 89 ? -3.677 11.197 23.913 1.00 94.75 89 LYS A CA 1
ATOM 755 C C . LYS A 1 89 ? -3.018 10.338 22.830 1.00 94.75 89 LYS A C 1
ATOM 757 O O . LYS A 1 89 ? -2.064 10.800 22.211 1.00 94.75 89 LYS A O 1
ATOM 762 N N . GLU A 1 90 ? -3.514 9.127 22.582 1.00 92.94 90 GLU A N 1
ATOM 763 C CA . GLU A 1 90 ? -2.980 8.261 21.520 1.00 92.94 90 GLU A CA 1
ATOM 764 C C . GLU A 1 90 ? -3.300 8.809 20.117 1.00 92.94 90 GLU A C 1
ATOM 766 O O . GLU A 1 90 ? -2.416 8.842 19.264 1.00 92.94 90 GLU A O 1
ATOM 771 N N . ILE A 1 91 ? -4.505 9.353 19.900 1.00 94.50 91 ILE A N 1
ATOM 772 C CA . ILE A 1 91 ? -4.879 10.069 18.668 1.00 94.50 91 ILE A CA 1
ATOM 773 C C . ILE A 1 91 ? -3.892 11.208 18.380 1.00 94.50 91 ILE A C 1
ATOM 775 O O . ILE A 1 91 ? -3.379 11.299 17.265 1.00 94.50 91 ILE A O 1
ATOM 779 N N . LYS A 1 92 ? -3.572 12.046 19.378 1.00 96.31 92 LYS A N 1
ATOM 780 C CA . LYS A 1 92 ? -2.619 13.153 19.202 1.00 96.31 92 LYS A CA 1
ATOM 781 C C . LYS A 1 92 ? -1.212 12.672 18.847 1.00 96.31 92 LYS A C 1
ATOM 783 O O . LYS A 1 92 ? -0.642 13.214 17.910 1.00 96.31 92 LYS A O 1
ATOM 788 N N . LYS A 1 93 ? -0.695 11.609 19.481 1.00 96.00 93 LYS A N 1
ATOM 789 C CA . LYS A 1 93 ? 0.601 11.010 19.091 1.00 96.00 93 LYS A CA 1
ATOM 790 C C . LYS A 1 93 ? 0.623 10.552 17.630 1.00 96.00 93 LYS A C 1
ATOM 792 O O . LYS A 1 93 ? 1.633 10.718 16.955 1.00 96.00 93 LYS A O 1
ATOM 797 N N . ILE A 1 94 ? -0.470 9.955 17.150 1.00 94.62 94 ILE A N 1
ATOM 798 C CA . ILE A 1 94 ? -0.577 9.484 15.763 1.00 94.62 94 ILE A CA 1
ATOM 799 C C . ILE A 1 94 ? -0.611 10.682 14.800 1.00 94.62 94 ILE A C 1
ATOM 801 O O . ILE A 1 94 ? 0.120 10.689 13.811 1.00 94.62 94 ILE A O 1
ATOM 805 N N . ILE A 1 95 ? -1.374 11.732 15.125 1.00 95.00 95 ILE A N 1
ATOM 806 C CA . ILE A 1 95 ? -1.379 12.996 14.369 1.00 95.00 95 ILE A CA 1
ATOM 807 C C . ILE A 1 95 ? 0.016 13.638 14.360 1.00 95.00 95 ILE A C 1
ATOM 809 O O . ILE A 1 95 ? 0.469 14.088 13.309 1.00 95.00 95 ILE A O 1
ATOM 813 N N . ASP A 1 96 ? 0.726 13.648 15.490 1.00 95.31 96 ASP A N 1
ATOM 814 C CA . ASP A 1 96 ? 2.093 14.165 15.599 1.00 95.31 96 ASP A CA 1
ATOM 815 C C . ASP A 1 96 ? 3.082 13.376 14.738 1.00 95.31 96 ASP A C 1
ATOM 817 O O . ASP A 1 96 ? 3.907 13.984 14.056 1.00 95.31 96 ASP A O 1
ATOM 821 N N . PHE A 1 97 ? 2.967 12.045 14.713 1.00 94.94 97 PHE A N 1
ATOM 822 C CA . PHE A 1 97 ? 3.766 11.179 13.849 1.00 94.94 97 PHE A CA 1
ATOM 823 C C . PHE A 1 97 ? 3.565 11.517 12.366 1.00 94.94 97 PHE A C 1
ATOM 825 O O . PHE A 1 97 ? 4.546 11.788 11.672 1.00 94.94 97 PHE A O 1
ATOM 832 N N . PHE A 1 98 ? 2.323 11.568 11.871 1.00 93.31 98 PHE A N 1
ATOM 833 C CA . PHE A 1 98 ? 2.052 11.919 10.468 1.00 93.31 98 PHE A CA 1
ATOM 834 C C . PHE A 1 98 ? 2.492 13.350 10.135 1.00 93.31 98 PHE A C 1
ATOM 836 O O . PHE A 1 98 ? 3.104 13.586 9.092 1.00 93.31 98 PHE A O 1
ATOM 843 N N . SER A 1 99 ? 2.246 14.287 11.054 1.00 90.94 99 SER A N 1
ATOM 844 C CA . SER A 1 99 ? 2.616 15.697 10.909 1.00 90.94 99 SER A CA 1
ATOM 845 C C . SER A 1 99 ? 4.138 15.905 10.881 1.00 90.94 99 SER A C 1
ATOM 847 O O . SER A 1 99 ? 4.628 16.793 10.191 1.00 90.94 99 SER A O 1
ATOM 849 N N . GLY A 1 100 ? 4.903 15.084 11.609 1.00 90.31 100 GLY A N 1
ATOM 850 C CA . GLY A 1 100 ? 6.368 15.116 11.612 1.00 90.31 100 GLY A CA 1
ATOM 851 C C . GLY A 1 100 ? 7.026 14.351 10.459 1.00 90.31 100 GLY A C 1
ATOM 852 O O . GLY A 1 100 ? 8.146 14.681 10.085 1.00 90.31 100 GLY A O 1
ATOM 853 N N . THR A 1 101 ? 6.360 13.339 9.892 1.00 90.56 101 THR A N 1
ATOM 854 C CA . THR A 1 101 ? 6.959 12.442 8.879 1.00 90.56 101 THR A CA 1
ATOM 855 C C . THR A 1 101 ? 6.517 12.717 7.444 1.00 90.56 101 THR A C 1
ATOM 857 O O . THR A 1 101 ? 7.317 12.533 6.530 1.00 90.56 101 THR A O 1
ATOM 860 N N . VAL A 1 102 ? 5.273 13.156 7.225 1.00 88.12 102 VAL A N 1
ATOM 861 C CA . VAL A 1 102 ? 4.678 13.287 5.881 1.00 88.12 102 VAL A CA 1
ATOM 862 C C . VAL A 1 102 ? 4.522 14.746 5.465 1.00 88.12 102 VAL A C 1
ATOM 864 O O . VAL A 1 102 ? 4.836 15.104 4.334 1.00 88.12 102 VAL A O 1
ATOM 867 N N . THR A 1 103 ? 4.078 15.620 6.369 1.00 84.69 103 THR A N 1
ATOM 868 C CA . THR A 1 103 ? 3.886 17.052 6.079 1.00 84.69 103 THR A CA 1
ATOM 869 C C . THR A 1 103 ? 5.161 17.769 5.594 1.00 84.69 103 THR A C 1
ATOM 871 O O . THR A 1 103 ? 5.018 18.611 4.699 1.00 84.69 103 THR A O 1
ATOM 874 N N . PRO A 1 104 ? 6.385 17.455 6.082 1.00 90.56 104 PRO A N 1
ATOM 875 C CA . PRO A 1 104 ? 7.625 18.066 5.589 1.00 90.56 104 PRO A CA 1
ATOM 876 C C . PRO A 1 104 ? 8.102 17.540 4.230 1.00 90.56 104 PRO A C 1
ATOM 878 O O . PRO A 1 104 ? 9.064 18.081 3.691 1.00 90.56 104 PRO A O 1
ATOM 881 N N . LEU A 1 105 ? 7.480 16.490 3.677 1.00 86.25 105 LEU A N 1
ATOM 882 C CA . LEU A 1 105 ? 7.893 15.938 2.390 1.00 86.25 105 LEU A CA 1
ATOM 883 C C . LEU A 1 105 ? 7.636 16.944 1.262 1.00 86.25 105 LEU A C 1
ATOM 885 O O . LEU A 1 105 ? 6.537 17.496 1.125 1.00 86.25 105 LEU A O 1
ATOM 889 N N . ASP A 1 106 ? 8.657 17.132 0.432 1.00 81.19 106 ASP A N 1
ATOM 890 C CA . ASP A 1 106 ? 8.539 17.802 -0.853 1.00 81.19 106 ASP A CA 1
ATOM 891 C C . ASP A 1 106 ? 8.039 16.802 -1.904 1.00 81.19 106 ASP A C 1
ATOM 893 O O . ASP A 1 106 ? 8.643 15.753 -2.125 1.00 81.19 106 ASP A O 1
ATOM 897 N N . ILE A 1 107 ? 6.933 17.145 -2.565 1.00 76.38 107 ILE A N 1
ATOM 898 C CA . ILE A 1 107 ? 6.295 16.325 -3.603 1.00 76.38 107 ILE A CA 1
ATOM 899 C C . ILE A 1 107 ? 7.200 16.215 -4.847 1.00 76.38 107 ILE A C 1
ATOM 901 O O . ILE A 1 107 ? 7.102 15.237 -5.586 1.00 76.38 107 ILE A O 1
ATOM 905 N N . GLN A 1 108 ? 8.121 17.166 -5.056 1.00 76.62 108 GLN A N 1
ATOM 906 C CA . GLN A 1 108 ? 9.120 17.091 -6.128 1.00 76.62 108 GLN A CA 1
ATOM 907 C C . GLN A 1 108 ? 10.174 16.000 -5.867 1.00 76.62 108 GLN A C 1
ATOM 909 O O . GLN A 1 108 ? 10.729 15.442 -6.811 1.00 76.62 108 GLN A O 1
ATOM 914 N N . GLN A 1 109 ? 10.419 15.634 -4.603 1.00 82.94 109 GLN A N 1
ATOM 915 C CA . GLN A 1 109 ? 11.377 14.593 -4.216 1.00 82.94 109 GLN A CA 1
ATOM 916 C C . GLN A 1 109 ? 10.706 13.210 -4.209 1.00 82.94 109 GLN A C 1
ATOM 918 O O . GLN A 1 109 ? 10.501 12.561 -3.182 1.00 82.94 109 GLN A O 1
ATOM 923 N N . VAL A 1 110 ? 10.353 12.758 -5.414 1.00 78.75 110 VAL A N 1
ATOM 924 C CA . VAL A 1 110 ? 9.552 11.553 -5.701 1.00 78.75 110 VAL A CA 1
ATOM 925 C C . VAL A 1 110 ? 10.027 10.315 -4.934 1.00 78.75 110 VAL A C 1
ATOM 927 O O . VAL A 1 110 ? 9.226 9.602 -4.333 1.00 78.75 110 VAL A O 1
ATOM 930 N N . TYR A 1 111 ? 11.337 10.061 -4.923 1.00 79.19 111 TYR A N 1
ATOM 931 C CA . TYR A 1 111 ? 11.919 8.864 -4.313 1.00 79.19 111 TYR A CA 1
ATOM 932 C C . TYR A 1 111 ? 11.722 8.815 -2.792 1.00 79.19 111 TYR A C 1
ATOM 934 O O . TYR A 1 111 ? 11.290 7.792 -2.257 1.00 79.19 111 TYR A O 1
ATOM 942 N N . THR A 1 112 ? 11.982 9.918 -2.084 1.00 85.56 112 THR A N 1
ATOM 943 C CA . THR A 1 112 ? 11.758 10.011 -0.633 1.00 85.56 112 THR A CA 1
ATOM 944 C C . THR A 1 112 ? 10.273 9.945 -0.294 1.00 85.56 112 THR A C 1
ATOM 946 O O . THR A 1 112 ? 9.917 9.257 0.662 1.00 85.56 112 THR A O 1
ATOM 949 N N . VAL A 1 113 ? 9.398 10.555 -1.105 1.00 85.69 113 VAL A N 1
ATOM 950 C CA . VAL A 1 113 ? 7.938 10.402 -0.962 1.00 85.69 113 VAL A CA 1
ATOM 951 C C . VAL A 1 113 ? 7.530 8.931 -1.062 1.00 85.69 113 VAL A C 1
ATOM 953 O O . VAL A 1 113 ? 6.834 8.442 -0.173 1.00 85.69 113 VAL A O 1
ATOM 956 N N . ILE A 1 114 ? 8.004 8.198 -2.078 1.00 83.88 114 ILE A N 1
ATOM 957 C CA . ILE A 1 114 ? 7.720 6.762 -2.238 1.00 83.88 114 ILE A CA 1
ATOM 958 C C . ILE A 1 114 ? 8.227 5.963 -1.040 1.00 83.88 114 ILE A C 1
ATOM 960 O O . ILE A 1 114 ? 7.468 5.177 -0.481 1.00 83.88 114 ILE A O 1
ATOM 964 N N . GLN A 1 115 ? 9.483 6.151 -0.630 1.00 87.31 115 GLN A N 1
ATOM 965 C CA . GLN A 1 115 ? 10.070 5.371 0.461 1.00 87.31 115 GLN A CA 1
ATOM 966 C C . GLN A 1 115 ? 9.364 5.586 1.802 1.00 87.31 115 GLN A C 1
ATOM 968 O O . GLN A 1 115 ? 9.171 4.628 2.553 1.00 87.31 115 GLN A O 1
ATOM 973 N N . VAL A 1 116 ? 9.001 6.831 2.124 1.00 89.56 116 VAL A N 1
ATOM 974 C CA . VAL A 1 116 ? 8.312 7.156 3.378 1.00 89.56 116 VAL A CA 1
ATOM 975 C C . VAL A 1 116 ? 6.865 6.669 3.326 1.00 89.56 116 VAL A C 1
ATOM 977 O O . VAL A 1 116 ? 6.426 5.991 4.255 1.00 89.56 116 VAL A O 1
ATOM 980 N N . CYS A 1 117 ? 6.145 6.912 2.226 1.00 89.81 117 CYS A N 1
ATOM 981 C CA . CYS A 1 117 ? 4.760 6.462 2.093 1.00 89.81 117 CYS A CA 1
ATOM 982 C C . CYS A 1 117 ? 4.638 4.932 2.029 1.00 89.81 117 CYS A C 1
ATOM 984 O O . CYS A 1 117 ? 3.732 4.392 2.650 1.00 89.81 117 CYS A O 1
ATOM 986 N N . GLU A 1 118 ? 5.550 4.213 1.366 1.00 89.62 118 GLU A N 1
ATOM 987 C CA . GLU A 1 118 ? 5.565 2.740 1.337 1.00 89.62 118 GLU A CA 1
ATOM 988 C C . GLU A 1 118 ? 5.727 2.158 2.750 1.00 89.62 118 GLU A C 1
ATOM 990 O O . GLU A 1 118 ? 4.945 1.298 3.157 1.00 89.62 118 GLU A O 1
ATOM 995 N N . LYS A 1 119 ? 6.689 2.669 3.536 1.00 90.69 119 LYS A N 1
ATOM 996 C CA . LYS A 1 119 ? 6.906 2.242 4.932 1.00 90.69 119 LYS A CA 1
ATOM 997 C C . LYS A 1 119 ? 5.697 2.523 5.823 1.00 90.69 119 LYS A C 1
ATOM 999 O O . LYS A 1 119 ? 5.352 1.698 6.659 1.00 90.69 119 LYS A O 1
ATOM 1004 N N . ILE A 1 120 ? 5.057 3.677 5.648 1.00 90.69 120 ILE A N 1
ATOM 1005 C CA . ILE A 1 120 ? 3.869 4.064 6.413 1.00 90.69 120 ILE A CA 1
ATOM 1006 C C . ILE A 1 120 ? 2.663 3.201 6.022 1.00 90.69 120 ILE A C 1
ATOM 1008 O O . ILE A 1 120 ? 2.019 2.623 6.890 1.00 90.69 120 ILE A O 1
ATOM 1012 N N . VAL A 1 121 ? 2.370 3.072 4.726 1.00 90.50 121 VAL A N 1
ATOM 1013 C CA . VAL A 1 121 ? 1.203 2.329 4.225 1.00 90.50 121 VAL A CA 1
ATOM 1014 C C . VAL A 1 121 ? 1.288 0.848 4.596 1.00 90.50 121 VAL A C 1
ATOM 1016 O O . VAL A 1 121 ? 0.288 0.310 5.062 1.00 90.50 121 VAL A O 1
ATOM 1019 N N . SER A 1 122 ? 2.466 0.226 4.463 1.00 88.31 122 SER A N 1
ATOM 1020 C CA . SER A 1 122 ? 2.698 -1.181 4.840 1.00 88.31 122 SER A CA 1
ATOM 1021 C C . SER A 1 122 ? 2.681 -1.437 6.353 1.00 88.31 122 SER A C 1
ATOM 1023 O O . SER A 1 122 ? 2.378 -2.551 6.772 1.00 88.31 122 SER A O 1
ATOM 1025 N N . ALA A 1 123 ? 2.965 -0.424 7.180 1.00 88.31 123 ALA A N 1
ATOM 1026 C CA . ALA A 1 123 ? 2.851 -0.521 8.636 1.00 88.31 123 ALA A CA 1
ATOM 10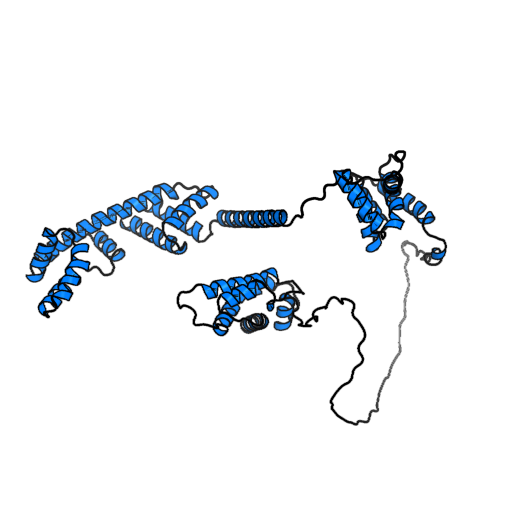27 C C . ALA A 1 123 ? 1.412 -0.329 9.156 1.00 88.31 123 ALA A C 1
ATOM 1029 O O . ALA A 1 123 ? 1.115 -0.755 10.270 1.00 88.31 123 ALA A O 1
ATOM 1030 N N . ILE A 1 124 ? 0.530 0.317 8.382 1.00 88.31 124 ILE A N 1
ATOM 1031 C CA . ILE A 1 124 ? -0.870 0.562 8.768 1.00 88.31 124 ILE A CA 1
ATOM 1032 C C . ILE A 1 124 ? -1.748 -0.663 8.491 1.00 88.31 124 ILE A C 1
ATOM 1034 O O . ILE A 1 124 ? -2.475 -1.100 9.382 1.00 88.31 124 ILE A O 1
ATOM 1038 N N . ALA A 1 125 ? -1.710 -1.194 7.265 1.00 81.69 125 ALA A N 1
ATOM 1039 C CA . ALA A 1 125 ? -2.584 -2.281 6.831 1.00 81.69 125 ALA A CA 1
ATOM 1040 C C . ALA A 1 125 ? -1.959 -3.105 5.686 1.00 81.69 125 ALA A C 1
ATOM 1042 O O . ALA A 1 125 ? -1.186 -2.562 4.892 1.00 81.69 125 ALA A O 1
ATOM 1043 N N . PRO A 1 126 ? -2.314 -4.400 5.545 1.00 80.25 126 PRO A N 1
ATOM 1044 C CA . PRO A 1 126 ? -1.921 -5.207 4.388 1.00 80.25 126 PRO A CA 1
ATOM 1045 C C . PRO A 1 126 ? -2.525 -4.704 3.067 1.00 80.25 126 PRO A C 1
ATOM 1047 O O . PRO A 1 126 ? -1.871 -4.791 2.027 1.00 80.25 126 PRO A O 1
ATOM 1050 N N . ASP A 1 127 ? -3.753 -4.170 3.094 1.00 85.75 127 ASP A N 1
ATOM 1051 C CA . ASP A 1 127 ? -4.361 -3.488 1.949 1.00 85.75 127 ASP A CA 1
ATOM 1052 C C . ASP A 1 127 ? -4.017 -1.991 1.971 1.00 85.75 127 ASP A C 1
ATOM 1054 O O . ASP A 1 127 ? -4.329 -1.255 2.910 1.00 85.75 127 ASP A O 1
ATOM 1058 N N . ARG A 1 128 ? -3.414 -1.513 0.878 1.00 83.75 128 ARG A N 1
ATOM 1059 C CA . ARG A 1 128 ? -3.046 -0.105 0.700 1.00 83.75 128 ARG A CA 1
ATOM 1060 C C . ARG A 1 128 ? -4.262 0.827 0.726 1.00 83.75 128 ARG A C 1
ATOM 1062 O O . ARG A 1 128 ? -4.121 1.980 1.133 1.00 83.75 128 ARG A O 1
ATOM 1069 N N . LEU A 1 129 ? -5.440 0.361 0.301 1.00 86.31 129 LEU A N 1
ATOM 1070 C CA . LEU A 1 129 ? -6.665 1.168 0.284 1.00 86.31 129 LEU A CA 1
ATOM 1071 C C . LEU A 1 129 ? -7.232 1.397 1.692 1.00 86.31 129 LEU A C 1
ATOM 1073 O O . LEU A 1 129 ? -7.742 2.487 1.970 1.00 86.31 129 LEU A O 1
ATOM 1077 N N . GLU A 1 130 ? -7.086 0.435 2.606 1.00 88.19 130 GLU A N 1
ATOM 1078 C CA . GLU A 1 130 ? -7.467 0.608 4.014 1.00 88.19 130 GLU A CA 1
ATOM 1079 C C . GLU A 1 130 ? -6.654 1.721 4.684 1.00 88.19 130 GLU A C 1
ATOM 1081 O O . GLU A 1 130 ? -7.210 2.521 5.444 1.00 88.19 130 GLU A O 1
ATOM 1086 N N . SER A 1 131 ? -5.378 1.871 4.314 1.00 89.50 131 SER A N 1
ATOM 1087 C CA . SER A 1 131 ? -4.520 2.959 4.795 1.00 89.50 131 SER A CA 1
ATOM 1088 C C . SER A 1 131 ? -5.057 4.355 4.436 1.00 89.50 131 SER A C 1
ATOM 1090 O O . SER A 1 131 ? -4.877 5.288 5.219 1.00 89.50 131 SER A O 1
ATOM 1092 N N . ILE A 1 132 ? -5.808 4.522 3.335 1.00 89.69 132 ILE A N 1
ATOM 1093 C CA . ILE A 1 132 ? -6.507 5.791 3.038 1.00 89.69 132 ILE A CA 1
ATOM 1094 C C . ILE A 1 132 ? -7.601 6.060 4.081 1.00 89.69 132 ILE A C 1
ATOM 1096 O O . ILE A 1 132 ? -7.725 7.180 4.581 1.00 89.69 132 ILE A O 1
ATOM 1100 N N . ASN A 1 133 ? -8.404 5.047 4.417 1.00 90.38 133 ASN A N 1
ATOM 1101 C CA . ASN A 1 133 ? -9.489 5.182 5.391 1.00 90.38 133 ASN A CA 1
ATOM 1102 C C . ASN A 1 133 ? -8.946 5.434 6.803 1.00 90.38 133 ASN A C 1
ATOM 1104 O O . ASN A 1 133 ? -9.483 6.284 7.517 1.00 90.38 133 ASN A O 1
ATOM 1108 N N . PHE A 1 134 ? -7.852 4.761 7.171 1.00 92.88 134 PHE A N 1
ATOM 1109 C CA . PHE A 1 134 ? -7.130 4.987 8.421 1.00 92.88 134 PHE A CA 1
ATOM 1110 C C . PHE A 1 134 ? -6.663 6.442 8.536 1.00 92.88 134 PHE A C 1
ATOM 1112 O O . PHE A 1 134 ? -7.062 7.145 9.462 1.00 92.88 134 PHE A O 1
ATOM 1119 N N . VAL A 1 135 ? -5.886 6.945 7.571 1.00 93.06 135 VAL A N 1
ATOM 1120 C CA . VAL A 1 135 ? -5.335 8.309 7.648 1.00 93.06 135 VAL A CA 1
ATOM 1121 C C . VAL A 1 135 ? -6.449 9.367 7.587 1.00 93.06 135 VAL A C 1
ATOM 1123 O O . VAL A 1 135 ? -6.419 10.333 8.351 1.00 93.06 135 VAL A O 1
ATOM 1126 N N . ARG A 1 136 ? -7.511 9.138 6.798 1.00 93.06 136 ARG A N 1
ATOM 1127 C CA . ARG A 1 136 ? -8.714 9.993 6.782 1.00 93.06 136 ARG A CA 1
ATOM 1128 C C . ARG A 1 136 ? -9.449 10.017 8.131 1.00 93.06 136 ARG A C 1
ATOM 1130 O O . ARG A 1 136 ? -10.030 11.044 8.479 1.00 93.06 136 ARG A O 1
ATOM 1137 N N . LYS A 1 137 ? -9.443 8.924 8.906 1.00 93.81 137 LYS A N 1
ATOM 1138 C CA . LYS A 1 137 ? -9.980 8.899 10.283 1.00 93.81 137 LYS A CA 1
ATOM 1139 C C . LYS A 1 137 ? -9.230 9.904 11.164 1.00 93.81 137 LYS A C 1
ATOM 1141 O O . LYS A 1 137 ? -9.861 10.747 11.792 1.00 93.81 137 LYS A O 1
ATOM 1146 N N . TYR A 1 138 ? -7.897 9.886 11.130 1.00 94.69 138 TYR A N 1
ATOM 1147 C CA . TYR A 1 138 ? -7.073 10.811 11.918 1.00 94.69 138 TYR A CA 1
ATOM 1148 C C . TYR A 1 138 ? -7.131 12.262 11.424 1.00 94.69 138 TYR A C 1
ATOM 1150 O O . TYR A 1 138 ? -7.085 13.165 12.253 1.00 94.69 138 TYR A O 1
ATOM 1158 N N . ALA A 1 139 ? -7.335 12.511 10.125 1.00 93.50 139 ALA A N 1
ATOM 1159 C CA . ALA A 1 139 ? -7.630 13.856 9.617 1.00 93.50 139 ALA A CA 1
ATOM 1160 C C . ALA A 1 139 ? -8.954 14.417 10.179 1.00 93.50 139 ALA A C 1
ATOM 1162 O O . ALA A 1 139 ? -8.995 15.559 10.635 1.00 93.50 139 ALA A O 1
ATOM 1163 N N . ARG A 1 140 ? -10.015 13.595 10.253 1.00 93.19 140 ARG A N 1
ATOM 1164 C CA . ARG A 1 140 ? -11.276 13.986 10.914 1.00 93.19 140 ARG A CA 1
ATOM 1165 C C . ARG A 1 140 ? -11.078 14.266 12.404 1.00 93.19 140 ARG A C 1
ATOM 1167 O O . ARG A 1 140 ? -11.566 15.284 12.886 1.00 93.19 140 ARG A O 1
ATOM 1174 N N . TYR A 1 141 ? -10.308 13.438 13.115 1.00 94.00 141 TYR A N 1
ATOM 1175 C CA . TYR A 1 141 ? -9.964 13.715 14.514 1.00 94.00 141 TYR A CA 1
ATOM 1176 C C . TYR A 1 141 ? -9.141 14.992 14.700 1.00 94.00 141 TYR A C 1
ATOM 1178 O O . TYR A 1 141 ? -9.369 15.706 15.671 1.00 94.00 141 TYR A O 1
ATOM 1186 N N . ALA A 1 142 ? -8.216 15.309 13.792 1.00 94.00 142 ALA A N 1
ATOM 1187 C CA . ALA A 1 142 ? -7.433 16.542 13.844 1.00 94.00 142 ALA A CA 1
ATOM 1188 C C . ALA A 1 142 ? -8.322 17.792 13.725 1.00 94.00 142 ALA A C 1
ATOM 1190 O O . ALA A 1 142 ? -8.149 18.733 14.498 1.00 94.00 142 ALA A O 1
ATOM 1191 N N . SER A 1 143 ? -9.317 17.768 12.832 1.00 92.31 143 SER A N 1
ATOM 1192 C CA . SER A 1 143 ? -10.331 18.827 12.705 1.00 92.31 143 SER A CA 1
ATOM 1193 C C . SER A 1 143 ? -11.223 18.921 13.955 1.00 92.31 143 SER A C 1
ATOM 1195 O O . SER A 1 143 ? -11.318 19.972 14.588 1.00 92.31 143 SER A O 1
ATOM 1197 N N . LEU A 1 144 ? -11.787 17.790 14.397 1.00 92.25 144 LEU A N 1
ATOM 1198 C CA . LEU A 1 144 ? -12.687 17.696 15.556 1.00 92.25 144 LEU A CA 1
ATOM 1199 C C . LEU A 1 144 ? -12.018 18.094 16.889 1.00 92.25 144 LEU A C 1
ATOM 1201 O O . LEU A 1 144 ? -12.672 18.642 17.773 1.00 92.25 144 LEU A O 1
ATOM 1205 N N . LEU A 1 145 ? -10.711 17.849 17.032 1.00 92.56 145 LEU A N 1
ATOM 1206 C CA . LEU A 1 145 ? -9.895 18.259 18.183 1.00 92.56 145 LEU A CA 1
ATOM 1207 C C . LEU A 1 145 ? -9.215 19.629 18.006 1.00 92.56 145 LEU A C 1
ATOM 1209 O O . LEU A 1 145 ? -8.492 20.044 18.916 1.00 92.56 145 LEU A O 1
ATOM 1213 N N . GLN A 1 146 ? -9.384 20.287 16.851 1.00 93.06 146 GLN A N 1
ATOM 1214 C CA . GLN A 1 146 ? -8.679 21.514 16.452 1.00 93.06 146 GLN A CA 1
ATOM 1215 C C . GLN A 1 146 ? -7.153 21.422 16.669 1.00 93.06 146 GLN A C 1
ATOM 1217 O O . GLN A 1 146 ? -6.512 22.320 17.216 1.00 93.06 146 GLN A O 1
ATOM 1222 N N . TYR A 1 147 ? -6.557 20.290 16.282 1.00 95.12 147 TYR A N 1
ATOM 1223 C CA . TYR A 1 147 ? -5.171 19.940 16.586 1.00 95.12 147 TYR A CA 1
ATOM 1224 C C . TYR A 1 147 ? -4.409 19.495 15.336 1.00 95.12 147 TYR A C 1
ATOM 1226 O O . TYR A 1 147 ? -4.632 18.392 14.844 1.00 95.12 147 TYR A O 1
ATOM 1234 N N . ARG A 1 148 ? -3.486 20.345 14.854 1.00 93.69 148 ARG A N 1
ATOM 1235 C CA . ARG A 1 148 ? -2.659 20.110 13.647 1.00 93.69 148 ARG A CA 1
ATOM 1236 C C . ARG A 1 148 ? -3.479 19.717 12.409 1.00 93.69 148 ARG A C 1
ATOM 1238 O O . ARG A 1 148 ? -3.105 18.842 11.631 1.00 93.69 148 ARG A O 1
ATOM 1245 N N . GLU A 1 149 ? -4.641 20.350 12.257 1.00 92.19 149 GLU A N 1
ATOM 1246 C CA . GLU A 1 149 ? -5.618 20.046 11.209 1.00 92.19 149 GLU A CA 1
ATOM 1247 C C . GLU A 1 149 ? -5.021 20.173 9.802 1.00 92.19 149 GLU A C 1
ATOM 1249 O O . GLU A 1 149 ? -5.146 19.252 8.996 1.00 92.19 149 GLU A O 1
ATOM 1254 N N . LYS A 1 150 ? -4.320 21.277 9.511 1.00 90.38 150 LYS A N 1
ATOM 1255 C CA . LYS A 1 150 ? -3.750 21.545 8.180 1.00 90.38 150 LYS A CA 1
ATOM 1256 C C . LYS A 1 150 ? -2.632 20.562 7.836 1.00 90.38 150 LYS A C 1
ATOM 1258 O O . LYS A 1 150 ? -2.547 20.080 6.708 1.00 90.38 150 LYS A O 1
ATOM 1263 N N . GLU A 1 151 ? -1.785 20.258 8.811 1.00 91.69 151 GLU A N 1
ATOM 1264 C CA . GLU A 1 151 ? -0.658 19.343 8.692 1.00 91.69 151 GLU A CA 1
ATOM 1265 C C . GLU A 1 151 ? -1.140 17.907 8.464 1.00 91.69 151 GLU A C 1
ATOM 1267 O O . GLU A 1 151 ? -0.678 17.250 7.526 1.00 91.69 151 GLU A O 1
ATOM 1272 N N . MET A 1 152 ? -2.116 17.459 9.261 1.00 94.56 152 MET A N 1
ATOM 1273 C CA . MET A 1 152 ? -2.733 16.138 9.150 1.00 94.56 152 MET A CA 1
ATOM 1274 C C . MET A 1 152 ? -3.536 15.982 7.852 1.00 94.56 152 MET A C 1
ATOM 1276 O O . MET A 1 152 ? -3.480 14.927 7.218 1.00 94.56 152 MET A O 1
ATOM 1280 N N . GLN A 1 153 ? -4.240 17.031 7.412 1.00 90.62 153 GLN A N 1
ATOM 1281 C CA . GLN A 1 153 ? -4.947 17.037 6.132 1.00 90.62 153 GLN A CA 1
ATOM 1282 C C . GLN A 1 153 ? -3.960 16.920 4.960 1.00 90.62 153 GLN A C 1
ATOM 1284 O O . GLN A 1 153 ? -4.121 16.031 4.124 1.00 90.62 153 GLN A O 1
ATOM 1289 N N . LYS A 1 154 ? -2.870 17.708 4.952 1.00 89.69 154 LYS A N 1
ATOM 1290 C CA . LYS A 1 154 ? -1.795 17.588 3.946 1.00 89.69 154 LYS A CA 1
ATOM 1291 C C . LYS A 1 154 ? -1.196 16.175 3.930 1.00 89.69 154 LYS A C 1
ATOM 1293 O O . LYS A 1 154 ? -0.990 15.613 2.856 1.00 89.69 154 LYS A O 1
ATOM 1298 N N . ALA A 1 155 ? -0.945 15.582 5.100 1.00 91.69 155 ALA A N 1
ATOM 1299 C CA . ALA A 1 155 ? -0.448 14.210 5.208 1.00 91.69 155 ALA A CA 1
ATOM 1300 C C . ALA A 1 155 ? -1.441 13.179 4.632 1.00 91.69 155 ALA A C 1
ATOM 1302 O O . ALA A 1 155 ? -1.037 12.272 3.901 1.00 91.69 155 ALA A O 1
ATOM 1303 N N . SER A 1 156 ? -2.740 13.350 4.904 1.00 91.88 156 SER A N 1
ATOM 1304 C CA . SER A 1 156 ? -3.812 12.524 4.336 1.00 91.88 156 SER A CA 1
ATOM 1305 C C . SER A 1 156 ? -3.876 12.613 2.816 1.00 91.88 156 SER A C 1
ATOM 1307 O O . SER A 1 156 ? -4.054 11.589 2.155 1.00 91.88 156 SER A O 1
ATOM 1309 N N . ASP A 1 157 ? -3.727 13.809 2.252 1.00 89.00 157 ASP A N 1
ATOM 1310 C CA . ASP A 1 157 ? -3.787 14.003 0.806 1.00 89.00 157 ASP A CA 1
ATOM 1311 C C . ASP A 1 157 ? -2.539 13.443 0.103 1.00 89.00 157 ASP A C 1
ATOM 1313 O O . ASP A 1 157 ? -2.687 12.738 -0.893 1.00 89.00 157 ASP A O 1
ATOM 1317 N N . ILE A 1 158 ? -1.332 13.611 0.665 1.00 88.88 158 ILE A N 1
ATOM 1318 C CA . ILE A 1 158 ? -0.099 12.992 0.135 1.00 88.88 158 ILE A CA 1
ATOM 1319 C C . ILE A 1 158 ? -0.205 11.459 0.124 1.00 88.88 158 ILE A C 1
ATOM 1321 O O . ILE A 1 158 ? 0.033 10.837 -0.914 1.00 88.88 158 ILE A O 1
ATOM 1325 N N . ILE A 1 159 ? -0.605 10.838 1.243 1.00 90.19 159 ILE A N 1
ATOM 1326 C CA . ILE A 1 159 ? -0.743 9.372 1.323 1.00 90.19 159 ILE A CA 1
ATOM 1327 C C . ILE A 1 159 ? -1.824 8.880 0.358 1.00 90.19 159 ILE A C 1
ATOM 1329 O O . ILE A 1 159 ? -1.601 7.903 -0.357 1.00 90.19 159 ILE A O 1
ATOM 1333 N N . ARG A 1 160 ? -2.969 9.572 0.278 1.00 89.69 160 ARG A N 1
ATOM 1334 C CA . ARG A 1 160 ? -4.015 9.260 -0.702 1.00 89.69 160 ARG A CA 1
ATOM 1335 C C . ARG A 1 160 ? -3.455 9.292 -2.122 1.00 89.69 160 ARG A C 1
ATOM 1337 O O . ARG A 1 160 ? -3.620 8.306 -2.828 1.00 89.69 160 ARG A O 1
ATOM 1344 N N . MET A 1 161 ? -2.788 10.379 -2.520 1.00 86.31 161 MET A N 1
ATOM 1345 C CA . MET A 1 161 ? -2.255 10.541 -3.876 1.00 86.31 161 MET A CA 1
ATOM 1346 C C . MET A 1 161 ? -1.210 9.476 -4.231 1.00 86.31 161 MET A C 1
ATOM 1348 O O . MET A 1 161 ? -1.166 9.019 -5.373 1.00 86.31 161 MET A O 1
ATOM 1352 N N . TYR A 1 162 ? -0.391 9.066 -3.259 1.00 87.75 162 TYR A N 1
ATOM 1353 C CA . TYR A 1 162 ? 0.575 7.979 -3.406 1.00 87.75 162 TYR A CA 1
ATOM 1354 C C . TYR A 1 162 ? -0.096 6.601 -3.566 1.00 87.75 162 TYR A C 1
ATOM 1356 O O . TYR A 1 162 ? 0.351 5.799 -4.387 1.00 87.75 162 TYR A O 1
ATOM 1364 N N . VAL A 1 163 ? -1.163 6.311 -2.808 1.00 86.44 163 VAL A N 1
ATOM 1365 C CA . VAL A 1 163 ? -1.904 5.039 -2.919 1.00 86.44 163 VAL A CA 1
ATOM 1366 C C . VAL A 1 163 ? -2.730 4.979 -4.206 1.00 86.44 163 VAL A C 1
ATOM 1368 O O . VAL A 1 163 ? -2.840 3.912 -4.799 1.00 86.44 163 VAL A O 1
ATOM 1371 N N . THR A 1 164 ? -3.297 6.100 -4.660 1.00 83.75 164 THR A N 1
ATOM 1372 C CA . THR A 1 164 ? -4.078 6.162 -5.908 1.00 83.75 164 THR A CA 1
ATOM 1373 C C . THR A 1 164 ? -3.228 6.377 -7.164 1.00 83.75 164 THR A C 1
ATOM 1375 O O . THR A 1 164 ? -3.798 6.590 -8.230 1.00 83.75 164 THR A O 1
ATOM 1378 N N . ASP A 1 165 ? -1.894 6.365 -7.051 1.00 72.50 165 ASP A N 1
ATOM 1379 C CA . ASP A 1 165 ? -0.940 6.619 -8.144 1.00 72.50 165 ASP A CA 1
ATOM 1380 C C . ASP A 1 165 ? -1.223 7.912 -8.943 1.00 72.50 165 ASP A C 1
ATOM 1382 O O . ASP A 1 165 ? -0.925 8.021 -10.132 1.00 72.50 165 ASP A O 1
ATOM 1386 N N . THR A 1 166 ? -1.786 8.930 -8.277 1.00 70.06 166 THR A N 1
ATOM 1387 C CA . THR A 1 166 ? -2.112 10.234 -8.886 1.00 70.06 166 THR A CA 1
ATOM 1388 C C . THR A 1 166 ? -0.976 11.251 -8.777 1.00 70.06 166 THR A C 1
ATOM 1390 O O . THR A 1 166 ? -1.110 12.368 -9.268 1.00 70.06 166 THR A O 1
ATOM 1393 N N . ILE A 1 167 ? 0.141 10.900 -8.131 1.00 67.81 167 ILE A N 1
ATOM 1394 C CA . ILE A 1 167 ? 1.397 11.644 -8.276 1.00 67.81 167 ILE A CA 1
ATOM 1395 C C . ILE A 1 167 ? 2.046 11.135 -9.569 1.00 67.81 167 ILE A C 1
ATOM 1397 O O . ILE A 1 167 ? 2.612 10.042 -9.568 1.00 67.81 167 ILE A O 1
ATOM 1401 N N . SER A 1 168 ? 1.944 11.890 -10.669 1.00 58.16 168 SER A N 1
ATOM 1402 C CA . SER A 1 168 ? 2.353 11.436 -12.014 1.00 58.16 168 SER A CA 1
ATOM 1403 C C . SER A 1 168 ? 3.760 10.828 -12.045 1.00 58.16 168 SER A C 1
ATOM 1405 O O . SER A 1 168 ? 3.958 9.731 -12.558 1.00 58.16 168 SER A O 1
ATOM 1407 N N . SER A 1 169 ? 4.709 11.483 -11.378 1.00 57.34 169 SER A N 1
ATOM 1408 C CA . SER A 1 169 ? 6.103 11.050 -11.297 1.00 57.34 169 SER A CA 1
ATOM 1409 C C . SER A 1 169 ? 6.333 9.806 -10.424 1.00 57.34 169 SER A C 1
ATOM 1411 O O . SER A 1 169 ? 7.284 9.063 -10.654 1.00 57.34 169 SER A O 1
ATOM 1413 N N . VAL A 1 170 ? 5.459 9.516 -9.447 1.00 57.22 170 VAL A N 1
ATOM 1414 C CA . VAL A 1 170 ? 5.520 8.261 -8.668 1.00 57.22 170 VAL A CA 1
ATOM 1415 C C . VAL A 1 170 ? 5.125 7.073 -9.529 1.00 57.22 170 VAL A C 1
ATOM 1417 O O . VAL A 1 170 ? 5.736 6.010 -9.425 1.00 57.22 170 VAL A O 1
ATOM 1420 N N . ARG A 1 171 ? 4.111 7.254 -10.377 1.00 58.12 171 ARG A N 1
ATOM 1421 C CA . ARG A 1 171 ? 3.664 6.224 -11.307 1.00 58.12 171 ARG A CA 1
ATOM 1422 C C . ARG A 1 171 ? 4.758 5.900 -12.325 1.00 58.12 171 ARG A C 1
ATOM 1424 O O . ARG A 1 171 ? 5.119 4.736 -12.462 1.00 58.12 171 ARG A O 1
ATOM 1431 N N . GLU A 1 172 ? 5.332 6.924 -12.955 1.00 63.41 172 GLU A N 1
ATOM 1432 C CA . GLU A 1 172 ? 6.458 6.787 -13.891 1.00 63.41 172 GLU A CA 1
ATOM 1433 C C . GLU A 1 172 ? 7.650 6.060 -13.240 1.00 63.41 172 GLU A C 1
ATOM 1435 O O . GLU A 1 172 ? 8.152 5.081 -13.790 1.00 63.41 172 GLU A O 1
ATOM 1440 N N . PHE A 1 173 ? 8.038 6.448 -12.017 1.00 60.47 173 PHE A N 1
ATOM 1441 C CA . PHE A 1 173 ? 9.131 5.798 -11.284 1.00 60.47 173 PHE A CA 1
ATOM 1442 C C . PHE A 1 173 ? 8.840 4.328 -10.924 1.00 60.47 173 PHE A C 1
ATOM 1444 O O . PHE A 1 173 ? 9.728 3.479 -11.018 1.00 60.47 173 PHE A O 1
ATOM 1451 N N . LYS A 1 174 ? 7.603 3.994 -10.518 1.00 62.38 174 LYS A N 1
ATOM 1452 C CA . LYS A 1 174 ? 7.191 2.601 -10.250 1.00 62.38 174 LYS A CA 1
ATOM 1453 C C . LYS A 1 174 ? 7.234 1.752 -11.525 1.00 62.38 174 LYS A C 1
ATOM 1455 O O . LYS A 1 174 ? 7.749 0.634 -11.494 1.00 62.38 174 LYS A O 1
ATOM 1460 N N . GLU A 1 175 ? 6.731 2.285 -12.639 1.00 69.12 175 GLU A N 1
ATOM 1461 C CA . GLU A 1 175 ? 6.765 1.62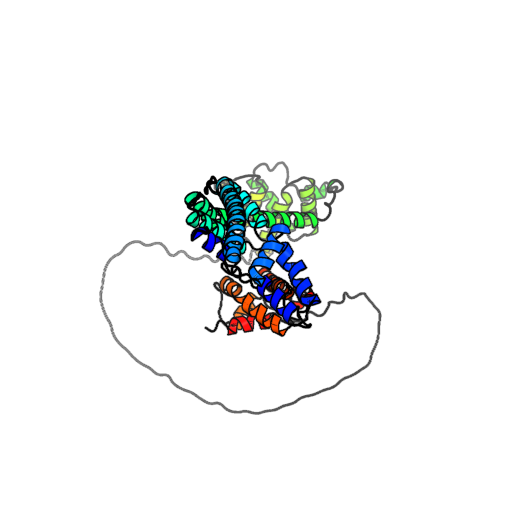1 -13.946 1.00 69.12 175 GLU A CA 1
ATOM 1462 C C . GLU A 1 175 ? 8.223 1.408 -14.423 1.00 69.12 175 GLU A C 1
ATOM 1464 O O . GLU A 1 175 ? 8.554 0.333 -14.934 1.00 69.12 175 GLU A O 1
ATOM 1469 N N . GLU A 1 176 ? 9.132 2.361 -14.178 1.00 70.94 176 GLU A N 1
ATOM 1470 C CA . GLU A 1 176 ? 10.569 2.227 -14.467 1.00 70.94 176 GLU A CA 1
ATOM 1471 C C . GLU A 1 176 ? 11.273 1.175 -13.582 1.00 70.94 176 GLU A C 1
ATOM 1473 O O . GLU A 1 176 ? 11.993 0.319 -14.106 1.00 70.94 176 GLU A O 1
ATOM 1478 N N . GLU A 1 177 ? 11.042 1.176 -12.261 1.00 67.56 177 GLU A N 1
ATOM 1479 C CA . GLU A 1 177 ? 11.545 0.154 -11.321 1.00 67.56 177 GLU A CA 1
ATOM 1480 C C . GLU A 1 177 ? 11.162 -1.263 -11.771 1.00 67.56 177 GLU A C 1
ATOM 1482 O O . GLU A 1 177 ? 12.020 -2.149 -11.857 1.00 67.56 177 GLU A O 1
ATOM 1487 N N . ASP A 1 178 ? 9.887 -1.482 -12.100 1.00 72.75 178 ASP A N 1
ATOM 1488 C CA . ASP A 1 178 ? 9.392 -2.783 -12.546 1.00 72.75 178 ASP A CA 1
ATOM 1489 C C . ASP A 1 178 ? 9.979 -3.194 -13.897 1.00 72.75 178 ASP A C 1
ATOM 1491 O O . ASP A 1 178 ? 10.341 -4.360 -14.087 1.00 72.75 178 ASP A O 1
ATOM 1495 N N . ASN A 1 179 ? 10.145 -2.253 -14.828 1.00 75.69 179 ASN A N 1
ATOM 1496 C CA . ASN A 1 179 ? 10.814 -2.512 -16.100 1.00 75.69 179 ASN A CA 1
ATOM 1497 C C . ASN A 1 179 ? 12.293 -2.878 -15.897 1.00 75.69 179 ASN A C 1
ATOM 1499 O O . ASN A 1 179 ? 12.764 -3.856 -16.486 1.00 75.69 179 ASN A O 1
ATOM 1503 N N . ARG A 1 180 ? 13.009 -2.194 -14.995 1.00 75.94 180 ARG A N 1
ATOM 1504 C CA . ARG A 1 180 ? 14.402 -2.509 -14.635 1.00 75.94 180 ARG A CA 1
ATOM 1505 C C . ARG A 1 180 ? 14.524 -3.891 -13.985 1.00 75.94 180 ARG A C 1
ATOM 1507 O O . ARG A 1 180 ? 15.414 -4.666 -14.340 1.00 75.94 180 ARG A O 1
ATOM 1514 N N . ARG A 1 181 ? 13.595 -4.255 -13.090 1.00 78.06 181 ARG A N 1
ATOM 1515 C CA . ARG A 1 181 ? 13.518 -5.592 -12.466 1.00 78.06 181 ARG A CA 1
ATOM 1516 C C . ARG A 1 181 ? 13.239 -6.691 -13.496 1.00 78.06 181 ARG A C 1
ATOM 1518 O O . ARG A 1 181 ? 13.899 -7.730 -13.461 1.00 78.06 181 ARG A O 1
ATOM 1525 N N . LYS A 1 182 ? 12.310 -6.468 -14.434 1.00 80.56 182 LYS A N 1
ATOM 1526 C CA . LYS A 1 182 ? 12.019 -7.394 -15.548 1.00 80.56 182 LYS A CA 1
ATOM 1527 C C . LYS A 1 182 ? 13.243 -7.579 -16.449 1.00 80.56 182 LYS A C 1
ATOM 1529 O O . LYS A 1 182 ? 13.627 -8.714 -16.718 1.00 80.56 182 LYS A O 1
ATOM 1534 N N . GLN A 1 183 ? 13.907 -6.493 -16.853 1.00 74.75 183 GLN A N 1
ATOM 1535 C CA . GLN A 1 183 ? 15.131 -6.555 -17.662 1.00 74.75 183 GLN A CA 1
ATOM 1536 C C . GLN A 1 183 ? 16.271 -7.293 -16.947 1.00 74.75 183 GLN A C 1
ATOM 1538 O O . GLN A 1 183 ? 16.922 -8.134 -17.562 1.00 74.75 183 GLN A O 1
ATOM 1543 N N . SER A 1 184 ? 16.483 -7.039 -15.652 1.00 76.81 184 SER A N 1
ATOM 1544 C CA . SER A 1 184 ? 17.500 -7.735 -14.853 1.00 76.81 184 SER A CA 1
ATOM 1545 C C . SER A 1 184 ? 17.245 -9.248 -14.780 1.00 76.81 184 SER A C 1
ATOM 1547 O O . SER A 1 184 ? 18.164 -10.034 -15.015 1.00 76.81 184 SER A O 1
ATOM 1549 N N . LYS A 1 185 ? 15.990 -9.674 -14.562 1.00 81.81 185 LYS A N 1
ATOM 1550 C CA . LYS A 1 185 ? 15.603 -11.098 -14.607 1.00 81.81 185 LYS A CA 1
ATOM 1551 C C . LYS A 1 185 ? 15.870 -11.722 -15.980 1.00 81.81 185 LYS A C 1
ATOM 1553 O O . LYS A 1 185 ? 16.540 -12.749 -16.053 1.00 81.81 185 LYS A O 1
ATOM 1558 N N . LEU A 1 186 ? 15.451 -11.059 -17.061 1.00 78.75 186 LEU A N 1
ATOM 1559 C CA . LEU A 1 186 ? 15.692 -11.510 -18.439 1.00 78.75 186 LEU A CA 1
ATOM 1560 C C . LEU A 1 186 ? 17.192 -11.618 -18.774 1.00 78.75 186 LEU A C 1
ATOM 1562 O O . LEU A 1 186 ? 17.603 -12.528 -19.494 1.00 78.75 186 LEU A O 1
ATOM 1566 N N . GLN A 1 187 ? 18.032 -10.716 -18.257 1.00 73.50 187 GLN A N 1
ATOM 1567 C CA . GLN A 1 187 ? 19.489 -10.798 -18.410 1.00 73.50 187 GLN A CA 1
ATOM 1568 C C . GLN A 1 187 ? 20.083 -11.973 -17.617 1.00 73.50 187 GLN A C 1
ATOM 1570 O O . GLN A 1 187 ? 20.896 -12.719 -18.163 1.00 73.50 187 GLN A O 1
ATOM 1575 N N . ALA A 1 188 ? 19.650 -12.183 -16.370 1.00 77.00 188 ALA A N 1
ATOM 1576 C CA . ALA A 1 188 ? 20.103 -13.297 -15.538 1.00 77.00 188 ALA A CA 1
ATOM 1577 C C . ALA A 1 188 ? 19.694 -14.667 -16.117 1.00 77.00 188 ALA A C 1
ATOM 1579 O O . ALA A 1 188 ? 20.481 -15.612 -16.098 1.00 77.00 188 ALA A O 1
ATOM 1580 N N . GLU A 1 189 ? 18.493 -14.778 -16.687 1.00 76.50 189 GLU A N 1
ATOM 1581 C CA . GLU A 1 189 ? 18.046 -15.972 -17.414 1.00 76.50 189 GLU A CA 1
ATOM 1582 C C . GLU A 1 189 ? 18.889 -16.208 -18.671 1.00 76.50 189 GLU A C 1
ATOM 1584 O O . GLU A 1 189 ? 19.416 -17.305 -18.856 1.00 76.50 189 GLU A O 1
ATOM 1589 N N . ARG A 1 190 ? 19.119 -15.172 -19.491 1.00 67.81 190 ARG A N 1
ATOM 1590 C CA . ARG A 1 190 ? 20.007 -15.266 -20.665 1.00 67.81 190 ARG A CA 1
ATOM 1591 C C . ARG A 1 190 ? 21.421 -15.720 -20.299 1.00 67.81 190 ARG A C 1
ATOM 1593 O O . ARG A 1 190 ? 22.003 -16.489 -21.053 1.00 67.81 190 ARG A O 1
ATOM 1600 N N . GLN A 1 191 ? 21.961 -15.290 -19.157 1.00 63.03 191 GLN A N 1
ATOM 1601 C CA . GLN A 1 191 ? 23.269 -15.745 -18.673 1.00 63.03 191 GLN A CA 1
ATOM 1602 C C . GLN A 1 191 ? 23.257 -17.218 -18.231 1.00 63.03 191 GLN A C 1
ATOM 1604 O O . GLN A 1 191 ? 24.206 -17.938 -18.533 1.00 63.03 191 GLN A O 1
ATOM 1609 N N . LYS A 1 192 ? 22.183 -17.698 -17.586 1.00 67.19 192 LYS A N 1
ATOM 1610 C CA . LYS A 1 192 ? 22.042 -19.113 -17.182 1.00 67.19 192 LYS A CA 1
ATOM 1611 C C . LYS A 1 192 ? 21.966 -20.086 -18.363 1.00 67.19 192 LYS A C 1
ATOM 1613 O O . LYS A 1 192 ? 22.415 -21.220 -18.227 1.00 67.19 192 LYS A O 1
ATOM 1618 N N . TYR A 1 193 ? 21.417 -19.658 -19.501 1.00 59.88 193 TYR A N 1
ATOM 1619 C CA . TYR A 1 193 ? 21.274 -20.492 -20.703 1.00 59.88 193 TYR A CA 1
ATOM 1620 C C . TYR A 1 193 ? 22.444 -20.395 -21.698 1.00 59.88 193 TYR A C 1
ATOM 1622 O O . TYR A 1 193 ? 22.392 -21.033 -22.749 1.00 59.88 193 TYR A O 1
ATOM 1630 N N . MET A 1 194 ? 23.513 -19.649 -21.395 1.00 51.19 194 MET A N 1
ATOM 1631 C CA . MET A 1 194 ? 24.727 -19.678 -22.219 1.00 51.19 194 MET A CA 1
ATOM 1632 C C . MET A 1 194 ? 25.486 -20.997 -21.988 1.00 51.19 194 MET A C 1
ATOM 1634 O O . MET A 1 194 ? 25.974 -21.223 -20.877 1.00 51.19 194 MET A O 1
ATOM 1638 N N . PRO A 1 195 ? 25.635 -21.878 -23.000 1.00 56.28 195 PRO A N 1
ATOM 1639 C CA . PRO A 1 195 ? 26.468 -23.065 -22.855 1.00 56.28 195 PRO A CA 1
ATOM 1640 C C . PRO A 1 195 ? 27.923 -22.650 -22.604 1.00 56.28 195 PRO A C 1
ATOM 1642 O O . PRO A 1 195 ? 28.393 -21.645 -23.143 1.00 56.28 195 PRO A O 1
ATOM 1645 N N . LYS A 1 196 ? 28.640 -23.435 -21.785 1.00 57.94 196 LYS A N 1
ATOM 1646 C CA . LYS A 1 196 ? 30.048 -23.187 -21.429 1.00 57.94 196 LYS A CA 1
ATOM 1647 C C . LYS A 1 196 ? 30.861 -22.898 -22.696 1.00 57.94 196 LYS A C 1
ATOM 1649 O O . LYS A 1 196 ? 30.882 -23.724 -23.608 1.00 57.94 196 LYS A O 1
ATOM 1654 N N . MET A 1 197 ? 31.492 -21.723 -22.743 1.00 55.81 197 MET A N 1
ATOM 1655 C CA . MET A 1 197 ? 32.210 -21.242 -23.925 1.00 55.81 197 MET A CA 1
ATOM 1656 C C . MET A 1 197 ? 33.233 -22.276 -24.401 1.00 55.81 197 MET A C 1
ATOM 1658 O O . MET A 1 197 ? 34.027 -22.781 -23.606 1.00 55.81 197 MET A O 1
ATOM 1662 N N . LEU A 1 198 ? 33.222 -22.564 -25.705 1.00 60.53 198 LEU A N 1
ATOM 1663 C CA . LEU A 1 198 ? 34.251 -23.383 -26.335 1.00 60.53 198 LEU A CA 1
ATOM 1664 C C . LEU A 1 198 ? 35.616 -22.701 -26.143 1.00 60.53 198 LEU A C 1
ATOM 1666 O O . LEU A 1 198 ? 35.753 -21.507 -26.410 1.00 60.53 198 LEU A O 1
ATOM 1670 N N . ASP A 1 199 ? 36.627 -23.448 -25.707 1.00 61.56 199 ASP A N 1
ATOM 1671 C CA . ASP A 1 199 ? 37.985 -22.920 -25.565 1.00 61.56 199 ASP A CA 1
ATOM 1672 C C . ASP A 1 199 ? 38.657 -22.795 -26.944 1.00 61.56 199 ASP A C 1
ATOM 1674 O O . ASP A 1 199 ? 39.246 -23.742 -27.474 1.00 61.56 199 ASP A O 1
ATOM 1678 N N . PHE A 1 200 ? 38.547 -21.605 -27.541 1.00 63.50 200 PHE A N 1
ATOM 1679 C CA . PHE A 1 200 ? 39.084 -21.284 -28.869 1.00 63.50 200 PHE A CA 1
ATOM 1680 C C . PHE A 1 200 ? 40.620 -21.380 -28.957 1.00 63.50 200 PHE A C 1
ATOM 1682 O O . PHE A 1 200 ? 41.166 -21.408 -30.063 1.00 63.50 200 PHE A O 1
ATOM 1689 N N . SER A 1 201 ? 41.325 -21.473 -27.823 1.00 66.25 201 SER A N 1
ATOM 1690 C CA . SER A 1 201 ? 42.791 -21.560 -27.752 1.00 66.25 201 SER A CA 1
ATOM 1691 C C . SER A 1 201 ? 43.342 -22.829 -28.410 1.00 66.25 201 SER A C 1
ATOM 1693 O O . SER A 1 201 ? 44.458 -22.827 -28.926 1.00 66.25 201 SER A O 1
ATOM 1695 N N . LYS A 1 202 ? 42.546 -23.907 -28.439 1.00 69.56 202 LYS A N 1
ATOM 1696 C CA . LYS A 1 202 ? 42.937 -25.227 -28.969 1.00 69.56 202 LYS A CA 1
ATOM 1697 C C . LYS A 1 202 ? 42.803 -25.356 -30.493 1.00 69.56 202 LYS A C 1
ATOM 1699 O O . LYS A 1 202 ? 43.159 -26.391 -31.048 1.00 69.56 202 LYS A O 1
ATOM 1704 N N . ILE A 1 203 ? 42.288 -24.332 -31.177 1.00 74.94 203 ILE A N 1
ATOM 1705 C CA . ILE A 1 203 ? 42.023 -24.369 -32.621 1.00 74.94 203 ILE A CA 1
ATOM 1706 C C . ILE A 1 203 ? 43.263 -23.906 -33.393 1.00 74.94 203 ILE A C 1
ATOM 1708 O O . ILE A 1 203 ? 43.651 -22.734 -33.338 1.00 74.94 203 ILE A O 1
ATOM 1712 N N . THR A 1 204 ? 43.874 -24.805 -34.161 1.00 77.38 204 THR A N 1
ATOM 1713 C CA . THR A 1 204 ? 44.959 -24.491 -35.101 1.00 77.38 204 THR A CA 1
ATOM 1714 C C . THR A 1 204 ? 44.415 -24.335 -36.523 1.00 77.38 204 THR A C 1
ATOM 1716 O O . THR A 1 204 ? 43.508 -25.052 -36.938 1.00 77.38 204 THR A O 1
ATOM 1719 N N . PHE A 1 205 ? 44.961 -23.375 -37.272 1.00 80.75 205 PHE A N 1
ATOM 1720 C CA . PHE A 1 205 ? 44.651 -23.170 -38.688 1.00 80.75 205 PHE A CA 1
ATOM 1721 C C . PHE A 1 205 ? 45.879 -23.528 -39.521 1.00 80.75 205 PHE A C 1
ATOM 1723 O O . PHE A 1 205 ? 47.008 -23.200 -39.158 1.00 80.75 205 PHE A O 1
ATOM 1730 N N . THR A 1 206 ? 45.668 -24.206 -40.644 1.00 85.94 206 THR A N 1
ATOM 1731 C CA . THR A 1 206 ? 46.730 -24.454 -41.624 1.00 85.94 206 THR A CA 1
ATOM 1732 C C . THR A 1 206 ? 46.950 -23.214 -42.492 1.00 85.94 206 THR A C 1
ATOM 1734 O O . THR A 1 206 ? 46.012 -22.464 -42.770 1.00 85.94 206 THR A O 1
ATOM 1737 N N . LYS A 1 207 ? 48.172 -23.026 -43.010 1.00 82.50 207 LYS A N 1
ATOM 1738 C CA . LYS A 1 207 ? 48.501 -21.899 -43.908 1.00 82.50 207 LYS A CA 1
ATOM 1739 C C . LYS A 1 207 ? 47.572 -21.820 -45.133 1.00 82.50 207 LYS A C 1
ATOM 1741 O O . LYS A 1 207 ? 47.262 -20.728 -45.596 1.00 82.50 207 LYS A O 1
ATOM 1746 N N . ALA A 1 208 ? 47.087 -22.963 -45.629 1.00 81.06 208 ALA A N 1
ATOM 1747 C CA . ALA A 1 208 ? 46.114 -23.029 -46.720 1.00 81.06 208 ALA A CA 1
ATOM 1748 C C . ALA A 1 208 ? 44.726 -22.493 -46.314 1.00 81.06 208 ALA A C 1
ATOM 1750 O O . ALA A 1 208 ? 44.098 -21.761 -47.080 1.00 81.06 208 ALA A O 1
ATOM 1751 N N . GLN A 1 209 ? 44.261 -22.801 -45.098 1.00 82.94 209 GLN A N 1
ATOM 1752 C CA . GLN A 1 209 ? 43.005 -22.269 -44.560 1.00 82.94 209 GLN A CA 1
ATOM 1753 C C . GLN A 1 209 ? 43.098 -20.756 -44.334 1.00 82.94 209 GLN A C 1
ATOM 1755 O O . GLN A 1 209 ? 42.212 -20.030 -44.779 1.00 82.94 209 GLN A O 1
ATOM 1760 N N . GLU A 1 210 ? 44.193 -20.258 -43.752 1.00 82.88 210 GLU A N 1
ATOM 1761 C CA . GLU A 1 210 ? 44.422 -18.814 -43.580 1.00 82.88 210 GLU A CA 1
ATOM 1762 C C . GLU A 1 210 ? 44.468 -18.080 -44.929 1.00 82.88 210 GLU A C 1
ATOM 1764 O O . GLU A 1 210 ? 43.764 -17.087 -45.120 1.00 82.88 210 GLU A O 1
ATOM 1769 N N . ALA A 1 211 ? 45.201 -18.618 -45.912 1.00 82.62 211 ALA A N 1
ATOM 1770 C CA . ALA A 1 211 ? 45.242 -18.087 -47.277 1.00 82.62 211 ALA A CA 1
ATOM 1771 C C . ALA A 1 211 ? 43.872 -18.122 -47.981 1.00 82.62 211 ALA A C 1
ATOM 1773 O O . ALA A 1 211 ? 43.619 -17.328 -48.888 1.00 82.62 211 ALA A O 1
ATOM 1774 N N . SER A 1 212 ? 42.955 -19.000 -47.564 1.00 81.94 212 SER A N 1
ATOM 1775 C CA . SER A 1 212 ? 41.592 -19.058 -48.104 1.00 81.94 212 SER A CA 1
ATOM 1776 C C . SER A 1 212 ? 40.655 -17.972 -47.549 1.00 81.94 212 SER A C 1
ATOM 1778 O O . SER A 1 212 ? 39.640 -17.688 -48.191 1.00 81.94 212 SER A O 1
ATOM 1780 N N . ILE A 1 213 ? 41.021 -17.343 -46.422 1.00 83.44 213 ILE A N 1
ATOM 1781 C CA . ILE A 1 213 ? 40.282 -16.268 -45.736 1.00 83.44 213 ILE A CA 1
ATOM 1782 C C . ILE A 1 213 ? 40.915 -14.902 -46.050 1.00 83.44 213 ILE A C 1
ATOM 1784 O O . ILE A 1 213 ? 40.254 -14.016 -46.586 1.00 83.44 213 ILE A O 1
ATOM 1788 N N . LEU A 1 214 ? 42.215 -14.741 -45.792 1.00 87.06 214 LEU A N 1
ATOM 1789 C CA . LEU A 1 214 ? 42.913 -13.453 -45.853 1.00 87.06 214 LEU A CA 1
ATOM 1790 C C . LEU A 1 214 ? 43.223 -13.000 -47.285 1.00 87.06 214 LEU A C 1
ATOM 1792 O O . LEU A 1 214 ? 43.697 -13.784 -48.108 1.00 87.06 214 LEU A O 1
ATOM 1796 N N . ILE A 1 215 ? 42.999 -11.723 -47.593 1.00 86.25 215 ILE A N 1
ATOM 1797 C CA . ILE A 1 215 ? 43.462 -11.091 -48.843 1.00 86.25 215 ILE A CA 1
ATOM 1798 C C . ILE A 1 215 ? 44.961 -10.722 -48.763 1.00 86.25 215 ILE A C 1
ATOM 1800 O O . ILE A 1 215 ? 45.499 -10.602 -47.658 1.00 86.25 215 ILE A O 1
ATOM 1804 N N . PRO A 1 216 ? 45.661 -10.535 -49.901 1.00 85.19 216 PRO A N 1
ATOM 1805 C CA . PRO A 1 216 ? 47.058 -10.103 -49.904 1.00 85.19 216 PRO A CA 1
ATOM 1806 C C . PRO A 1 216 ? 47.263 -8.763 -49.183 1.00 85.19 216 PRO A C 1
ATOM 1808 O O . PRO A 1 216 ? 46.538 -7.800 -49.426 1.00 85.19 216 PRO A O 1
ATOM 1811 N N . LYS A 1 217 ? 48.306 -8.674 -48.343 1.00 80.88 217 LYS A N 1
ATOM 1812 C CA . LYS A 1 217 ? 48.662 -7.452 -47.591 1.00 80.88 217 LYS A CA 1
ATOM 1813 C C . LYS A 1 217 ? 49.083 -6.266 -48.474 1.00 80.88 217 LYS A C 1
ATOM 1815 O O . LYS A 1 217 ? 49.188 -5.154 -47.974 1.00 80.88 217 LYS A O 1
ATOM 1820 N N . THR A 1 218 ? 49.318 -6.499 -49.765 1.00 82.62 218 THR A N 1
ATOM 1821 C CA . THR A 1 218 ? 49.597 -5.463 -50.771 1.00 82.62 218 THR A CA 1
ATOM 1822 C C . THR A 1 218 ? 48.382 -4.585 -51.081 1.00 82.62 218 THR A C 1
ATOM 1824 O O . THR A 1 218 ? 48.550 -3.488 -51.603 1.00 82.62 218 THR A O 1
ATOM 1827 N N . ILE A 1 219 ? 47.164 -5.030 -50.749 1.00 83.88 219 ILE A N 1
ATOM 1828 C CA . ILE A 1 219 ? 45.931 -4.264 -50.957 1.00 83.88 219 ILE A CA 1
ATOM 1829 C C . ILE A 1 219 ? 45.684 -3.367 -49.737 1.00 83.88 219 ILE A C 1
ATOM 1831 O O . ILE A 1 219 ? 45.231 -3.830 -48.687 1.00 83.88 219 ILE A O 1
ATOM 1835 N N . VAL A 1 220 ? 46.002 -2.075 -49.867 1.00 80.62 220 VAL A N 1
ATOM 1836 C CA . VAL A 1 220 ? 45.950 -1.104 -48.756 1.00 80.62 220 VAL A CA 1
ATOM 1837 C C . VAL A 1 220 ? 44.663 -0.268 -48.751 1.00 80.62 220 VAL A C 1
ATOM 1839 O O . VAL A 1 220 ? 44.119 -0.035 -47.668 1.00 80.62 220 VAL A O 1
ATOM 1842 N N . ALA A 1 221 ? 44.154 0.142 -49.918 1.00 85.06 221 ALA A N 1
ATOM 1843 C CA . ALA A 1 221 ? 42.944 0.963 -50.040 1.00 85.06 221 ALA A CA 1
ATOM 1844 C C . ALA A 1 221 ? 41.689 0.245 -49.505 1.00 85.06 221 ALA A C 1
ATOM 1846 O O . ALA A 1 221 ? 41.590 -0.983 -49.553 1.00 85.06 221 ALA A O 1
ATOM 1847 N N . VAL A 1 222 ? 40.737 1.003 -48.957 1.00 84.69 222 VAL A N 1
ATOM 1848 C CA . VAL A 1 222 ? 39.535 0.456 -48.296 1.00 84.69 222 VAL A CA 1
ATOM 1849 C C . VAL A 1 222 ? 38.594 -0.164 -49.327 1.00 84.69 222 VAL A C 1
ATOM 1851 O O . VAL A 1 222 ? 38.088 -1.270 -49.146 1.00 84.69 222 VAL A O 1
ATOM 1854 N N . GLU A 1 223 ? 38.429 0.531 -50.440 1.00 87.62 223 GLU A N 1
ATOM 1855 C CA . GLU A 1 223 ? 37.592 0.192 -51.577 1.00 87.62 223 GLU A CA 1
ATOM 1856 C C . GLU A 1 223 ? 38.091 -1.104 -52.238 1.00 87.62 223 GLU A C 1
ATOM 1858 O O . GLU A 1 223 ? 37.320 -2.040 -52.460 1.00 87.62 223 GLU A O 1
ATOM 1863 N N . ASP A 1 224 ? 39.406 -1.224 -52.441 1.00 86.19 224 ASP A N 1
ATOM 1864 C CA . ASP A 1 224 ? 40.022 -2.439 -52.982 1.00 86.19 224 ASP A CA 1
ATOM 1865 C C . ASP A 1 224 ? 39.925 -3.628 -52.020 1.00 86.19 224 ASP A C 1
ATOM 1867 O O . ASP A 1 224 ? 39.728 -4.762 -52.461 1.00 86.19 224 ASP A O 1
ATOM 1871 N N . LYS A 1 225 ? 40.002 -3.401 -50.699 1.00 88.06 225 LYS A N 1
ATOM 1872 C CA . LYS A 1 225 ? 39.750 -4.451 -49.695 1.00 88.06 225 LYS A CA 1
ATOM 1873 C C . LYS A 1 225 ? 38.310 -4.960 -49.779 1.00 88.06 225 LYS A C 1
ATOM 1875 O O . LYS A 1 225 ? 38.103 -6.173 -49.745 1.00 88.06 225 LYS A O 1
ATOM 1880 N N . VAL A 1 226 ? 37.329 -4.064 -49.918 1.00 87.19 226 VAL A N 1
ATOM 1881 C CA . VAL A 1 226 ? 35.908 -4.417 -50.098 1.00 87.19 226 VAL A CA 1
ATOM 1882 C C . VAL A 1 226 ? 35.713 -5.253 -51.360 1.00 87.19 226 VAL A C 1
ATOM 1884 O O . VAL A 1 226 ? 35.121 -6.332 -51.283 1.00 87.19 226 VAL A O 1
ATOM 1887 N N . LEU A 1 227 ? 36.262 -4.822 -52.501 1.00 89.00 227 LEU A N 1
ATOM 1888 C CA . LEU A 1 227 ? 36.198 -5.581 -53.754 1.00 89.00 227 LEU A CA 1
ATOM 1889 C C . LEU A 1 227 ? 36.872 -6.955 -53.611 1.00 89.00 227 LEU A C 1
ATOM 1891 O O . LEU A 1 227 ? 36.265 -7.972 -53.950 1.00 89.00 227 LEU A O 1
ATOM 1895 N N . ALA A 1 228 ? 38.079 -7.012 -53.041 1.00 87.88 228 ALA A N 1
ATOM 1896 C CA . ALA A 1 228 ? 38.840 -8.246 -52.873 1.00 87.88 228 ALA A CA 1
ATOM 1897 C C . ALA A 1 228 ? 38.137 -9.266 -51.959 1.00 87.88 228 ALA A C 1
ATOM 1899 O O . ALA A 1 228 ? 38.048 -10.441 -52.322 1.00 87.88 228 ALA A O 1
ATOM 1900 N N . TYR A 1 229 ? 37.592 -8.847 -50.809 1.00 89.38 229 TYR A N 1
ATOM 1901 C CA . TYR A 1 229 ? 36.804 -9.739 -49.947 1.00 89.38 229 TYR A CA 1
ATOM 1902 C C . TYR A 1 229 ? 35.500 -10.181 -50.619 1.00 89.38 229 TYR A C 1
ATOM 1904 O O . TYR A 1 229 ? 35.165 -11.367 -50.573 1.00 89.38 229 TYR A O 1
ATOM 1912 N N . THR A 1 230 ? 34.797 -9.263 -51.294 1.00 88.19 230 THR A N 1
ATOM 1913 C CA . THR A 1 230 ? 33.543 -9.581 -51.994 1.00 88.19 230 THR A CA 1
ATOM 1914 C C . THR A 1 230 ? 33.784 -10.627 -53.082 1.00 88.19 230 THR A C 1
ATOM 1916 O O . THR A 1 230 ? 33.102 -11.648 -53.083 1.00 88.19 230 THR A O 1
ATOM 1919 N N . MET A 1 231 ? 34.810 -10.458 -53.932 1.00 88.00 231 MET A N 1
ATOM 1920 C CA . MET A 1 231 ? 35.222 -11.465 -54.925 1.00 88.00 231 MET A CA 1
ATOM 1921 C C . MET A 1 231 ? 35.591 -12.804 -54.274 1.00 88.00 231 MET A C 1
ATOM 1923 O O . MET A 1 231 ? 35.138 -13.861 -54.715 1.00 88.00 231 MET A O 1
ATOM 1927 N N . LYS A 1 232 ? 36.410 -12.772 -53.215 1.00 87.25 232 LYS A N 1
ATOM 1928 C CA . LYS A 1 232 ? 36.961 -13.969 -52.563 1.00 87.25 232 LYS A CA 1
ATOM 1929 C C . LYS A 1 232 ? 35.890 -14.854 -51.922 1.00 87.25 232 LYS A C 1
ATOM 1931 O O . LYS A 1 232 ? 36.043 -16.078 -51.891 1.00 87.25 232 LYS A O 1
ATOM 1936 N N . TYR A 1 233 ? 34.811 -14.251 -51.430 1.00 89.56 233 TYR A N 1
ATOM 1937 C CA . TYR A 1 233 ? 33.686 -14.960 -50.819 1.00 89.56 233 TYR A CA 1
ATOM 1938 C C . TYR A 1 233 ? 32.521 -15.211 -51.796 1.00 89.56 233 TYR A C 1
ATOM 1940 O O . TYR A 1 233 ? 31.679 -16.067 -51.521 1.00 89.56 233 TYR A O 1
ATOM 1948 N N . TRP A 1 234 ? 32.507 -14.556 -52.967 1.00 85.81 234 TRP A N 1
ATOM 1949 C CA . TRP A 1 234 ? 31.407 -14.571 -53.944 1.00 85.81 234 TRP A CA 1
ATOM 1950 C C . TRP A 1 234 ? 30.908 -15.969 -54.331 1.00 85.81 234 TRP A C 1
ATOM 1952 O O . TRP A 1 234 ? 29.702 -16.207 -54.401 1.00 85.81 234 TRP A O 1
ATOM 1962 N N . HIS A 1 235 ? 31.832 -16.907 -54.557 1.00 84.88 235 HIS A N 1
ATOM 1963 C CA . HIS A 1 235 ? 31.519 -18.284 -54.960 1.00 84.88 235 HIS A CA 1
ATOM 1964 C C . HIS A 1 235 ? 31.378 -19.256 -53.778 1.00 84.88 235 HIS A C 1
ATOM 1966 O O . HIS A 1 235 ? 30.885 -20.365 -53.962 1.00 84.88 235 HIS A O 1
ATOM 1972 N N . LYS A 1 236 ? 31.776 -18.850 -52.565 1.00 84.31 236 LYS A N 1
ATOM 1973 C CA . LYS A 1 236 ? 31.806 -19.702 -51.362 1.00 84.31 236 LYS A CA 1
ATOM 1974 C C . LYS A 1 236 ? 30.620 -19.486 -50.416 1.00 84.31 236 LYS A C 1
ATOM 1976 O O . LYS A 1 236 ? 30.554 -20.102 -49.361 1.00 84.31 236 LYS A O 1
ATOM 1981 N N . PHE A 1 237 ? 29.668 -18.628 -50.785 1.00 82.12 237 PHE A N 1
ATOM 1982 C CA . PHE A 1 237 ? 28.525 -18.246 -49.945 1.00 82.12 237 PHE A CA 1
ATOM 1983 C C . PHE A 1 237 ? 27.616 -19.413 -49.500 1.00 82.12 237 PHE A C 1
ATOM 1985 O O . PHE A 1 237 ? 26.878 -19.267 -48.527 1.00 82.12 237 PHE A O 1
ATOM 1992 N N . ASN A 1 238 ? 27.658 -20.551 -50.205 1.00 82.06 238 ASN A N 1
ATOM 1993 C CA . ASN A 1 238 ? 26.877 -21.758 -49.908 1.00 82.06 238 ASN A CA 1
ATOM 1994 C C . ASN A 1 238 ? 27.729 -22.920 -49.346 1.00 82.06 238 ASN A C 1
ATOM 1996 O O . ASN A 1 238 ? 27.238 -24.037 -49.221 1.00 82.06 238 ASN A O 1
ATOM 2000 N N . ASP A 1 239 ? 29.008 -22.682 -49.037 1.00 86.94 239 ASP A N 1
ATOM 2001 C CA . ASP A 1 239 ? 29.896 -23.676 -48.427 1.00 86.94 239 ASP A CA 1
ATOM 2002 C C . ASP A 1 239 ? 29.857 -23.553 -46.894 1.00 86.94 239 ASP A C 1
ATOM 2004 O O . ASP A 1 239 ? 30.462 -22.657 -46.296 1.00 86.94 239 ASP A O 1
ATOM 2008 N N . GLY A 1 240 ? 29.137 -24.475 -46.249 1.00 83.38 240 GLY A N 1
ATOM 2009 C CA . GLY A 1 240 ? 29.007 -24.520 -44.790 1.00 83.38 240 GLY A CA 1
ATOM 2010 C C . GLY A 1 240 ? 30.299 -24.896 -44.051 1.00 83.38 240 GLY A C 1
ATOM 2011 O O . GLY A 1 240 ? 30.465 -24.525 -42.887 1.00 83.38 240 GLY A O 1
ATOM 2012 N N . ALA A 1 241 ? 31.245 -25.587 -44.697 1.00 85.25 241 ALA A N 1
ATOM 2013 C CA . ALA A 1 241 ? 32.551 -25.862 -44.096 1.00 85.25 241 ALA A CA 1
ATOM 2014 C C . ALA A 1 241 ? 33.399 -24.581 -44.060 1.00 85.25 241 ALA A C 1
ATOM 2016 O O . ALA A 1 241 ? 34.021 -24.270 -43.041 1.00 85.25 241 ALA A O 1
ATOM 2017 N N . PHE A 1 242 ? 33.356 -23.794 -45.138 1.00 86.31 242 PHE A N 1
ATOM 2018 C CA . PHE A 1 242 ? 34.005 -22.486 -45.216 1.00 86.31 242 PHE A CA 1
ATOM 2019 C C . PHE A 1 242 ? 33.405 -21.466 -44.233 1.00 86.31 242 PHE A C 1
ATOM 2021 O O . PHE A 1 242 ? 34.151 -20.762 -43.553 1.00 86.31 242 PHE A O 1
ATOM 2028 N N . GLU A 1 243 ? 32.077 -21.431 -44.090 1.00 86.56 243 GLU A N 1
ATOM 2029 C CA . GLU A 1 243 ? 31.376 -20.577 -43.118 1.00 86.56 243 GLU A CA 1
ATOM 2030 C C . GLU A 1 243 ? 31.803 -20.862 -41.670 1.00 86.56 243 GLU A C 1
ATOM 2032 O O . GLU A 1 243 ? 32.182 -19.941 -40.940 1.00 86.56 243 GLU A O 1
ATOM 2037 N N . ASN A 1 244 ? 31.811 -22.138 -41.268 1.00 86.75 244 ASN A N 1
ATOM 2038 C CA . ASN A 1 244 ? 32.258 -22.553 -39.937 1.00 86.75 244 ASN A CA 1
ATOM 2039 C C . ASN A 1 244 ? 33.741 -22.226 -39.705 1.00 86.75 244 ASN A C 1
ATOM 2041 O O . ASN A 1 244 ? 34.117 -21.756 -38.632 1.00 86.75 244 ASN A O 1
ATOM 2045 N N . MET A 1 245 ? 34.590 -22.417 -40.715 1.00 85.00 245 MET A N 1
ATOM 2046 C CA . MET A 1 245 ? 36.011 -22.082 -40.633 1.00 85.00 245 MET A CA 1
ATOM 2047 C C . MET A 1 245 ? 36.244 -20.573 -40.448 1.00 85.00 245 MET A C 1
ATOM 2049 O O . MET A 1 245 ? 37.045 -20.187 -39.594 1.00 85.00 245 MET A O 1
ATOM 2053 N N . ILE A 1 246 ? 35.522 -19.713 -41.180 1.00 87.62 246 ILE A N 1
ATOM 2054 C CA . ILE A 1 246 ? 35.580 -18.256 -40.982 1.00 87.62 246 ILE A CA 1
ATOM 2055 C C . ILE A 1 246 ? 35.055 -17.870 -39.595 1.00 87.62 246 ILE A C 1
ATOM 2057 O O . ILE A 1 246 ? 35.659 -17.016 -38.946 1.00 87.62 246 ILE A O 1
ATOM 2061 N N . LEU A 1 247 ? 33.972 -18.491 -39.113 1.00 87.69 247 LEU A N 1
ATOM 2062 C CA . LEU A 1 247 ? 33.434 -18.230 -37.775 1.00 87.69 247 LEU A CA 1
ATOM 2063 C C . LEU A 1 247 ? 34.479 -18.513 -36.689 1.00 87.69 247 LEU A C 1
ATOM 2065 O O . LEU A 1 247 ? 34.730 -17.661 -35.837 1.00 87.69 247 LEU A O 1
ATOM 2069 N N . LEU A 1 248 ? 35.125 -19.680 -36.734 1.00 86.19 248 LEU A N 1
ATOM 2070 C CA . LEU A 1 248 ? 36.167 -20.043 -35.770 1.00 86.19 248 LEU A CA 1
ATOM 2071 C C . LEU A 1 248 ? 37.388 -19.115 -35.874 1.00 86.19 248 LEU A C 1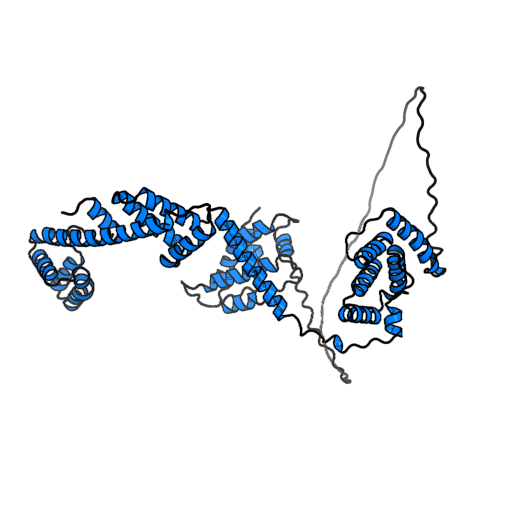
ATOM 2073 O O . LEU A 1 248 ? 37.946 -18.731 -34.846 1.00 86.19 248 LEU A O 1
ATOM 2077 N N . TYR A 1 249 ? 37.774 -18.704 -37.086 1.00 86.25 249 TYR A N 1
ATOM 2078 C CA . TYR A 1 249 ? 38.878 -17.764 -37.304 1.00 86.25 249 TYR A CA 1
ATOM 2079 C C . TYR A 1 249 ? 38.566 -16.380 -36.713 1.00 86.25 249 TYR A C 1
ATOM 2081 O O . TYR A 1 249 ? 39.334 -15.852 -35.908 1.00 86.25 249 TYR A O 1
ATOM 2089 N N . SER A 1 250 ? 37.391 -15.837 -37.040 1.00 86.56 250 SER A N 1
ATOM 2090 C CA . SER A 1 250 ? 36.859 -14.574 -36.514 1.00 86.56 250 SER A CA 1
ATOM 2091 C C . SER A 1 250 ? 36.814 -14.565 -34.983 1.00 86.56 250 SER A C 1
ATOM 2093 O O . SER A 1 250 ? 37.254 -13.602 -34.357 1.00 86.56 250 SER A O 1
ATOM 2095 N N . ARG A 1 251 ? 36.364 -15.664 -34.359 1.00 85.19 251 ARG A N 1
ATOM 2096 C CA . ARG A 1 251 ? 36.306 -15.797 -32.893 1.00 85.19 251 ARG A CA 1
ATOM 2097 C C . ARG A 1 251 ? 37.683 -15.921 -32.244 1.00 85.19 251 ARG A C 1
ATOM 2099 O O . ARG A 1 251 ? 37.890 -15.316 -31.196 1.00 85.19 251 ARG A O 1
ATOM 2106 N N . LYS A 1 252 ? 38.624 -16.650 -32.858 1.00 82.88 252 LYS A N 1
ATOM 2107 C CA . LYS A 1 252 ? 39.990 -16.812 -32.333 1.00 82.88 252 LYS A CA 1
ATOM 2108 C C . LYS A 1 252 ? 40.798 -15.512 -32.401 1.00 82.88 252 LYS A C 1
ATOM 2110 O O . LYS A 1 252 ? 41.441 -15.150 -31.421 1.00 82.88 252 LYS A O 1
ATOM 2115 N N . TYR A 1 253 ? 40.761 -14.814 -33.537 1.00 82.69 253 TYR A N 1
ATOM 2116 C CA . TYR A 1 253 ? 41.578 -13.615 -33.778 1.00 82.69 253 TYR A CA 1
ATOM 2117 C C . TYR A 1 253 ? 40.842 -12.290 -33.509 1.00 82.69 253 TYR A C 1
ATOM 2119 O O . TYR A 1 253 ? 41.451 -11.233 -33.640 1.00 82.69 253 TYR A O 1
ATOM 2127 N N . LYS A 1 254 ? 39.561 -12.335 -33.106 1.00 82.19 254 LYS A N 1
ATOM 2128 C CA . LYS A 1 254 ? 38.683 -11.168 -32.878 1.00 82.19 254 LYS A CA 1
ATOM 2129 C C . LYS A 1 254 ? 38.597 -10.237 -34.099 1.00 82.19 254 LYS A C 1
ATOM 2131 O O . LYS A 1 254 ? 38.761 -9.028 -33.980 1.00 82.19 254 LYS A O 1
ATOM 2136 N N . THR A 1 255 ? 38.352 -10.818 -35.272 1.00 86.50 255 THR A N 1
ATOM 2137 C CA . THR A 1 255 ? 38.300 -10.117 -36.569 1.00 86.50 255 THR A CA 1
ATOM 2138 C C . THR A 1 255 ? 36.928 -10.229 -37.236 1.00 86.50 255 THR A C 1
ATOM 2140 O O . THR A 1 255 ? 36.268 -11.265 -37.149 1.00 86.50 255 THR A O 1
ATOM 2143 N N . ASP A 1 256 ? 36.510 -9.204 -37.980 1.00 86.31 256 ASP A N 1
ATOM 2144 C CA . ASP A 1 256 ? 35.172 -9.116 -38.596 1.00 86.31 256 ASP A CA 1
ATOM 2145 C C . ASP A 1 256 ? 34.971 -9.940 -39.883 1.00 86.31 256 ASP A C 1
ATOM 2147 O O . ASP A 1 256 ? 33.943 -9.824 -40.553 1.00 86.31 256 ASP A O 1
ATOM 2151 N N . HIS A 1 257 ? 35.898 -10.839 -40.238 1.00 87.75 257 HIS A N 1
ATOM 2152 C CA . HIS A 1 257 ? 35.797 -11.640 -41.469 1.00 87.75 257 HIS A CA 1
ATOM 2153 C C . HIS A 1 257 ? 34.509 -12.475 -41.567 1.00 87.75 257 HIS A C 1
ATOM 2155 O O . HIS A 1 257 ? 34.026 -12.708 -42.675 1.00 87.75 257 HIS A O 1
ATOM 2161 N N . TYR A 1 258 ? 33.931 -12.892 -40.433 1.00 89.88 258 TYR A N 1
ATOM 2162 C CA . TYR A 1 258 ? 32.633 -13.572 -40.412 1.00 89.88 258 TYR A CA 1
ATOM 2163 C C . TYR A 1 258 ? 31.479 -12.635 -40.770 1.00 89.88 258 TYR A C 1
ATOM 2165 O O . TYR A 1 258 ? 30.627 -13.010 -41.569 1.00 89.88 258 TYR A O 1
ATOM 2173 N N . ASN A 1 259 ? 31.485 -11.404 -40.257 1.00 88.19 259 ASN A N 1
ATOM 2174 C CA . ASN A 1 259 ? 30.464 -10.405 -40.568 1.00 88.19 259 ASN A CA 1
ATOM 2175 C C . ASN A 1 259 ? 30.533 -10.008 -42.055 1.00 88.19 259 ASN A C 1
ATOM 2177 O O . ASN A 1 259 ? 29.510 -9.993 -42.735 1.00 88.19 259 ASN A O 1
ATOM 2181 N N . ILE A 1 260 ? 31.748 -9.845 -42.596 1.00 90.06 260 ILE A N 1
ATOM 2182 C CA . ILE A 1 260 ? 31.995 -9.639 -44.034 1.00 90.06 260 ILE A CA 1
ATOM 2183 C C . ILE A 1 260 ? 31.434 -10.801 -44.877 1.00 90.06 260 ILE A C 1
ATOM 2185 O O . ILE A 1 260 ? 30.742 -10.571 -45.871 1.00 90.06 260 ILE A O 1
ATOM 2189 N N . PHE A 1 261 ? 31.700 -12.056 -44.493 1.00 90.81 261 PHE A N 1
ATOM 2190 C CA . PHE A 1 261 ? 31.160 -13.227 -45.194 1.00 90.81 261 PHE A CA 1
ATOM 2191 C C . PHE A 1 261 ? 29.626 -13.294 -45.118 1.00 90.81 261 PHE A C 1
ATOM 2193 O O . PHE A 1 261 ? 28.977 -13.553 -46.134 1.00 90.81 261 PHE A O 1
ATOM 2200 N N . GLN A 1 262 ? 29.035 -13.012 -43.952 1.00 89.69 262 GLN A N 1
ATOM 2201 C CA . GLN A 1 262 ? 27.580 -12.992 -43.779 1.00 89.69 262 GLN A CA 1
ATOM 2202 C C . GLN A 1 262 ? 26.905 -11.914 -44.630 1.00 89.69 262 GLN A C 1
ATOM 2204 O O . GLN A 1 262 ? 25.870 -12.201 -45.223 1.00 89.69 262 GLN A O 1
ATOM 2209 N N . SER A 1 263 ? 27.494 -10.724 -44.779 1.00 89.56 263 SER A N 1
ATOM 2210 C CA . SER A 1 263 ? 26.984 -9.692 -45.695 1.00 89.56 263 SER A CA 1
ATOM 2211 C C . SER A 1 263 ? 26.877 -10.197 -47.136 1.00 89.56 263 SER A C 1
ATOM 2213 O O . SER A 1 263 ? 25.823 -10.065 -47.763 1.00 89.56 263 SER A O 1
ATOM 2215 N N . VAL A 1 264 ? 27.925 -10.859 -47.644 1.00 88.56 264 VAL A N 1
ATOM 2216 C CA . VAL A 1 264 ? 27.907 -11.471 -48.985 1.00 88.56 264 VAL A CA 1
ATOM 2217 C C . VAL A 1 264 ? 26.876 -12.603 -49.056 1.00 88.56 264 VAL A C 1
ATOM 2219 O O . VAL A 1 264 ? 26.090 -12.654 -50.001 1.00 88.56 264 VAL A O 1
ATOM 2222 N N . LYS A 1 265 ? 26.823 -13.490 -48.054 1.00 89.12 265 LYS A N 1
ATOM 2223 C CA . LYS A 1 265 ? 25.887 -14.625 -48.016 1.00 89.12 265 LYS A CA 1
ATOM 2224 C C . LYS A 1 265 ? 24.424 -14.182 -47.975 1.00 89.12 265 LYS A C 1
ATOM 2226 O O . LYS A 1 265 ? 23.628 -14.648 -48.788 1.00 89.12 265 LYS A O 1
ATOM 2231 N N . ILE A 1 266 ? 24.066 -13.267 -47.075 1.00 87.94 266 ILE A N 1
ATOM 2232 C CA . ILE A 1 266 ? 22.706 -12.731 -46.933 1.00 87.94 266 ILE A CA 1
ATOM 2233 C C . ILE A 1 266 ? 22.296 -11.993 -48.208 1.00 87.94 266 ILE A C 1
ATOM 2235 O O . ILE A 1 266 ? 21.211 -12.255 -48.727 1.00 87.94 266 ILE A O 1
ATOM 2239 N N . GLY A 1 267 ? 23.168 -11.142 -48.755 1.00 87.06 267 GLY A N 1
ATOM 2240 C CA . GLY A 1 267 ? 22.899 -10.422 -49.997 1.00 87.06 267 GLY A CA 1
ATOM 2241 C C . GLY A 1 267 ? 22.674 -11.345 -51.195 1.00 87.06 267 GLY A C 1
ATOM 2242 O O . GLY A 1 267 ? 21.719 -11.161 -51.950 1.00 87.06 267 GLY A O 1
ATOM 2243 N N . ARG A 1 268 ? 23.487 -12.401 -51.329 1.00 87.31 268 ARG A N 1
ATOM 2244 C CA . ARG A 1 268 ? 23.343 -13.424 -52.379 1.00 87.31 268 ARG A CA 1
ATOM 2245 C C . ARG A 1 268 ? 22.072 -14.263 -52.222 1.00 87.31 268 ARG A C 1
ATOM 2247 O O . ARG A 1 268 ? 21.410 -14.517 -53.222 1.00 87.31 268 ARG A O 1
ATOM 2254 N N . LEU A 1 269 ? 21.716 -14.666 -50.999 1.00 85.12 269 LEU A N 1
ATOM 2255 C CA . LEU A 1 269 ? 20.500 -15.447 -50.721 1.00 85.12 269 LEU A CA 1
ATOM 2256 C C . LEU A 1 269 ? 19.211 -14.627 -50.880 1.00 85.12 269 LEU A C 1
ATOM 2258 O O . LEU A 1 269 ? 18.185 -15.181 -51.263 1.00 85.12 269 LEU A O 1
ATOM 2262 N N . ARG A 1 270 ? 19.251 -13.321 -50.587 1.00 83.25 270 ARG A N 1
ATOM 2263 C CA . ARG A 1 270 ? 18.098 -12.408 -50.702 1.00 83.25 270 ARG A CA 1
ATOM 2264 C C . ARG A 1 270 ? 17.985 -11.706 -52.059 1.00 83.25 270 ARG A C 1
ATOM 2266 O O . ARG A 1 270 ? 17.001 -11.009 -52.276 1.00 83.25 270 ARG A O 1
ATOM 2273 N N . GLY A 1 271 ? 18.964 -11.870 -52.951 1.00 84.19 271 GLY A N 1
ATOM 2274 C CA . GLY A 1 271 ? 18.968 -11.224 -54.268 1.00 84.19 271 GLY A CA 1
ATOM 2275 C C . GLY A 1 271 ? 19.132 -9.701 -54.212 1.00 84.19 271 GLY A C 1
ATOM 2276 O O . GLY A 1 271 ? 18.515 -8.998 -55.007 1.00 84.19 271 GLY A O 1
ATOM 2277 N N . TRP A 1 272 ? 19.926 -9.193 -53.263 1.00 88.25 272 TRP A N 1
ATOM 2278 C CA . TRP A 1 272 ? 20.232 -7.762 -53.139 1.00 88.25 272 TRP A CA 1
ATOM 2279 C C . TRP A 1 272 ? 20.952 -7.209 -54.375 1.00 88.25 272 TRP A C 1
ATOM 2281 O O . TRP A 1 272 ? 21.617 -7.948 -55.111 1.00 88.25 272 TRP A O 1
ATOM 2291 N N . ARG A 1 273 ? 20.848 -5.891 -54.583 1.00 87.50 273 ARG A N 1
ATOM 2292 C CA . ARG A 1 273 ? 21.610 -5.191 -55.626 1.00 87.50 273 ARG A CA 1
ATOM 2293 C C . ARG A 1 273 ? 23.103 -5.245 -55.309 1.00 87.50 273 ARG A C 1
ATOM 2295 O O . ARG A 1 273 ? 23.490 -5.288 -54.142 1.00 87.50 273 ARG A O 1
ATOM 2302 N N . ASP A 1 274 ? 23.946 -5.218 -56.340 1.00 86.94 274 ASP A N 1
ATOM 2303 C CA . ASP A 1 274 ? 25.403 -5.281 -56.161 1.00 86.94 274 ASP A CA 1
ATOM 2304 C C . ASP A 1 274 ? 25.902 -4.166 -55.222 1.00 86.94 274 ASP A C 1
ATOM 2306 O O . ASP A 1 274 ? 26.721 -4.421 -54.343 1.00 86.94 274 ASP A O 1
ATOM 2310 N N . GLU A 1 275 ? 25.347 -2.957 -55.349 1.00 87.56 275 GLU A N 1
ATOM 2311 C CA . GLU A 1 275 ? 25.663 -1.803 -54.503 1.00 87.56 275 GLU A CA 1
ATOM 2312 C C . GLU A 1 275 ? 25.330 -2.045 -53.018 1.00 87.56 275 GLU A C 1
ATOM 2314 O O . GLU A 1 275 ? 26.103 -1.674 -52.139 1.00 87.56 275 GLU A O 1
ATOM 2319 N N . GLU A 1 276 ? 24.214 -2.716 -52.718 1.00 86.69 276 GLU A N 1
ATOM 2320 C CA . GLU A 1 276 ? 23.779 -3.016 -51.343 1.00 86.69 276 GLU A CA 1
ATOM 2321 C C . GLU A 1 276 ? 24.688 -4.061 -50.678 1.00 86.69 276 GLU A C 1
ATOM 2323 O O . GLU A 1 276 ? 24.982 -3.971 -49.483 1.00 86.69 276 GLU A O 1
ATOM 2328 N N . ILE A 1 277 ? 25.180 -5.032 -51.458 1.00 89.00 277 ILE A N 1
ATOM 2329 C CA . ILE A 1 277 ? 26.147 -6.029 -50.984 1.00 89.00 277 ILE A CA 1
ATOM 2330 C C . ILE A 1 277 ? 27.495 -5.362 -50.700 1.00 89.00 277 ILE A C 1
ATOM 2332 O O . ILE A 1 277 ? 28.060 -5.579 -49.627 1.00 89.00 277 ILE A O 1
ATOM 2336 N N . LEU A 1 278 ? 27.991 -4.524 -51.618 1.00 89.69 278 LEU A N 1
ATOM 2337 C CA . LEU A 1 278 ? 29.250 -3.794 -51.436 1.00 89.69 278 LEU A CA 1
ATOM 2338 C C . LEU A 1 278 ? 29.186 -2.858 -50.222 1.00 89.69 278 LEU A C 1
ATOM 2340 O O . LEU A 1 278 ? 30.121 -2.858 -49.424 1.00 89.69 278 LEU A O 1
ATOM 2344 N N . GLN A 1 279 ? 28.071 -2.149 -50.017 1.00 88.56 279 GLN A N 1
ATOM 2345 C CA . GLN A 1 279 ? 27.881 -1.279 -48.852 1.00 88.56 279 GLN A CA 1
ATOM 2346 C C . GLN A 1 279 ? 27.852 -2.066 -47.535 1.00 88.56 279 GLN A C 1
ATOM 2348 O O . GLN A 1 279 ? 28.469 -1.659 -46.550 1.00 88.56 279 GLN A O 1
ATOM 2353 N N . SER A 1 280 ? 27.183 -3.224 -47.515 1.00 87.12 280 SER A N 1
ATOM 2354 C CA . SER A 1 280 ? 27.156 -4.102 -46.339 1.00 87.12 280 SER A CA 1
ATOM 2355 C C . SER A 1 280 ? 28.518 -4.746 -46.048 1.00 87.12 280 SER A C 1
ATOM 2357 O O . SER A 1 280 ? 28.832 -5.031 -44.894 1.00 87.12 280 SER A O 1
ATOM 2359 N N . VAL A 1 281 ? 29.360 -4.963 -47.062 1.00 88.88 281 VAL A N 1
ATOM 2360 C CA . VAL A 1 281 ? 30.756 -5.379 -46.856 1.00 88.88 281 VAL A CA 1
ATOM 2361 C C . VAL A 1 281 ? 31.601 -4.210 -46.344 1.00 88.88 281 VAL A C 1
ATOM 2363 O O . VAL A 1 281 ? 32.332 -4.382 -45.371 1.00 88.88 281 VAL A O 1
ATOM 2366 N N . LEU A 1 282 ? 31.468 -3.016 -46.931 1.00 88.62 282 LEU A N 1
ATOM 2367 C CA . LEU A 1 282 ? 32.180 -1.798 -46.531 1.00 88.62 282 LEU A CA 1
ATOM 2368 C C . LEU A 1 282 ? 31.968 -1.466 -45.047 1.00 88.62 282 LEU A C 1
ATOM 2370 O O . LEU A 1 282 ? 32.948 -1.250 -44.333 1.00 88.62 282 LEU A O 1
ATOM 2374 N N . SER A 1 283 ? 30.727 -1.542 -44.553 1.00 86.94 283 SER A N 1
ATOM 2375 C CA . SER A 1 283 ? 30.404 -1.303 -43.137 1.00 86.94 283 SER A CA 1
ATOM 2376 C C . SER A 1 283 ? 31.032 -2.303 -42.157 1.00 86.94 283 SER A C 1
ATOM 2378 O O . SER A 1 283 ? 31.078 -2.027 -40.965 1.00 86.94 283 SER A O 1
ATOM 2380 N N . ASN A 1 284 ? 31.488 -3.468 -42.634 1.00 86.81 284 ASN A N 1
ATOM 2381 C CA . ASN A 1 284 ? 32.186 -4.479 -41.829 1.00 86.81 284 ASN A CA 1
ATOM 2382 C C . ASN A 1 284 ? 33.709 -4.497 -42.071 1.00 86.81 284 ASN A C 1
ATOM 2384 O O . ASN A 1 284 ? 34.445 -5.115 -41.306 1.00 86.81 284 ASN A O 1
ATOM 2388 N N . VAL A 1 285 ? 34.194 -3.844 -43.133 1.00 86.25 285 VAL A N 1
ATOM 2389 C CA . VAL A 1 285 ? 35.629 -3.642 -43.403 1.00 86.25 285 VAL A CA 1
ATOM 2390 C C . VAL A 1 285 ? 36.159 -2.401 -42.677 1.00 86.25 285 VAL A C 1
ATOM 2392 O O . VAL A 1 285 ? 37.337 -2.373 -42.316 1.00 86.25 285 VAL A O 1
ATOM 2395 N N . VAL A 1 286 ? 35.316 -1.389 -42.444 1.00 85.50 286 VAL A N 1
ATOM 2396 C CA . VAL A 1 286 ? 35.696 -0.157 -41.739 1.00 85.50 286 VAL A CA 1
ATOM 2397 C C . VAL A 1 286 ? 35.159 -0.137 -40.310 1.00 85.50 286 VAL A C 1
ATOM 2399 O O . VAL A 1 286 ? 33.954 -0.108 -40.081 1.00 85.50 286 VAL A O 1
ATOM 2402 N N . SER A 1 287 ? 36.063 -0.048 -39.336 1.00 69.94 287 SER A N 1
ATOM 2403 C CA . SER A 1 287 ? 35.731 0.168 -37.923 1.00 69.94 287 SER A CA 1
ATOM 2404 C C . SER A 1 287 ? 35.435 1.651 -37.632 1.00 69.94 287 SER A C 1
ATOM 2406 O O . SER A 1 287 ? 36.193 2.310 -36.924 1.00 69.94 287 SER A O 1
ATOM 2408 N N . GLY A 1 288 ? 34.360 2.205 -38.204 1.00 71.00 288 GLY A N 1
ATOM 2409 C CA . GLY A 1 288 ? 33.963 3.601 -37.979 1.00 71.00 288 GLY A CA 1
ATOM 2410 C C . GLY A 1 288 ? 33.055 4.189 -39.061 1.00 71.00 288 GLY A C 1
ATOM 2411 O O . GLY A 1 288 ? 32.616 3.494 -39.973 1.00 71.00 288 GLY A O 1
ATOM 2412 N N . TYR A 1 289 ? 32.779 5.493 -38.962 1.00 67.94 289 TYR A N 1
ATOM 2413 C CA . TYR A 1 289 ? 32.018 6.223 -39.978 1.00 67.94 289 TYR A CA 1
ATOM 2414 C C . TYR A 1 289 ? 32.888 6.474 -41.217 1.00 67.94 289 TYR A C 1
ATOM 2416 O O . TYR A 1 289 ? 33.865 7.219 -41.155 1.00 67.94 289 TYR A O 1
ATOM 2424 N N . TYR A 1 290 ? 32.516 5.871 -42.344 1.00 73.38 290 TYR A N 1
ATOM 2425 C CA . TYR A 1 290 ? 33.128 6.105 -43.650 1.00 73.38 290 TYR A CA 1
ATOM 2426 C C . TYR A 1 290 ? 32.022 6.413 -44.661 1.00 73.38 290 TYR A C 1
ATOM 2428 O O . TYR A 1 290 ? 31.066 5.652 -44.803 1.00 73.38 290 TYR A O 1
ATOM 2436 N N . TYR A 1 291 ? 32.157 7.545 -45.348 1.00 73.44 291 TYR A N 1
ATOM 2437 C CA . TYR A 1 291 ? 31.240 8.005 -46.386 1.00 73.44 291 TYR A CA 1
ATOM 2438 C C . TYR A 1 291 ? 32.048 8.750 -47.449 1.00 73.44 291 TYR A C 1
ATOM 2440 O O . TYR A 1 291 ? 32.703 9.746 -47.139 1.00 73.44 291 TYR A O 1
ATOM 2448 N N . SER A 1 292 ? 32.033 8.259 -48.689 1.00 79.56 292 SER A N 1
ATOM 2449 C CA . SER A 1 292 ? 32.824 8.820 -49.786 1.00 79.56 292 SER A CA 1
ATOM 2450 C C . SER A 1 292 ? 32.120 8.610 -51.123 1.00 79.56 292 SER A C 1
ATOM 2452 O O . SER A 1 292 ? 32.124 7.513 -51.673 1.00 79.56 292 SER A O 1
ATOM 2454 N N . ILE A 1 293 ? 31.571 9.687 -51.689 1.00 75.44 293 ILE A N 1
ATOM 2455 C CA . ILE A 1 293 ? 30.863 9.653 -52.982 1.00 75.44 293 ILE A CA 1
ATOM 2456 C C . ILE A 1 293 ? 31.799 9.182 -54.114 1.00 75.44 293 ILE A C 1
ATOM 2458 O O . ILE A 1 293 ? 31.377 8.481 -55.033 1.00 75.44 293 ILE A O 1
ATOM 2462 N N . SER A 1 294 ? 33.090 9.529 -54.051 1.00 77.62 294 SER A N 1
ATOM 2463 C CA . SER A 1 294 ? 34.099 9.031 -54.995 1.00 77.62 294 SER A CA 1
ATOM 2464 C C . SER A 1 294 ? 34.446 7.556 -54.764 1.00 77.62 294 SER A C 1
ATOM 2466 O O . SER A 1 294 ? 34.682 6.844 -55.741 1.00 77.62 294 SER A O 1
ATOM 2468 N N . GLY A 1 295 ? 34.423 7.087 -53.511 1.00 82.75 295 GLY A N 1
ATOM 2469 C CA . GLY A 1 295 ? 34.583 5.675 -53.149 1.00 82.75 295 GLY A CA 1
ATOM 2470 C C . GLY A 1 295 ? 33.439 4.806 -53.678 1.00 82.75 295 GLY A C 1
ATOM 2471 O O . GLY A 1 295 ? 33.689 3.793 -54.327 1.00 82.75 295 GLY A O 1
ATOM 2472 N N . ASP A 1 296 ? 32.191 5.247 -53.520 1.00 82.00 296 ASP A N 1
ATOM 2473 C CA . ASP A 1 296 ? 31.008 4.521 -54.005 1.00 82.00 296 ASP A CA 1
ATOM 2474 C C . ASP A 1 296 ? 31.010 4.395 -55.542 1.00 82.00 296 ASP A C 1
ATOM 2476 O O . ASP A 1 296 ? 30.800 3.311 -56.098 1.00 82.00 296 ASP A O 1
ATOM 2480 N N . LEU A 1 297 ? 31.346 5.482 -56.250 1.00 83.38 297 LEU A N 1
ATOM 2481 C CA . LEU A 1 297 ? 31.510 5.480 -57.711 1.00 83.38 297 LEU A CA 1
ATOM 2482 C C . LEU A 1 297 ? 32.676 4.589 -58.177 1.00 83.38 297 LEU A C 1
ATOM 2484 O O . LEU A 1 297 ? 32.598 3.983 -59.251 1.00 83.38 297 LEU A O 1
ATOM 2488 N N . TYR A 1 298 ? 33.755 4.500 -57.395 1.00 88.50 298 TYR A N 1
ATOM 2489 C CA . TYR A 1 298 ? 34.884 3.605 -57.658 1.00 88.50 298 TYR A CA 1
ATOM 2490 C C . TYR A 1 298 ? 34.474 2.135 -57.494 1.00 88.50 298 TYR A C 1
ATOM 2492 O O . TYR A 1 298 ? 34.694 1.329 -58.405 1.00 88.50 298 TYR A O 1
ATOM 2500 N N . LEU A 1 299 ? 33.820 1.803 -56.375 1.00 86.94 299 LEU A N 1
ATOM 2501 C CA . LEU A 1 299 ? 33.298 0.470 -56.077 1.00 86.94 299 LEU A CA 1
ATOM 2502 C C . LEU A 1 299 ? 32.352 -0.012 -57.180 1.00 86.94 299 LEU A C 1
ATOM 2504 O O . LEU A 1 299 ? 32.560 -1.097 -57.720 1.00 86.94 299 LEU A O 1
ATOM 2508 N N . GLN A 1 300 ? 31.373 0.805 -57.581 1.00 85.19 300 GLN A N 1
ATOM 2509 C CA . GLN A 1 300 ? 30.400 0.429 -58.609 1.00 85.19 300 GLN A CA 1
ATOM 2510 C C . GLN A 1 300 ? 31.072 0.135 -59.964 1.00 85.19 300 GLN A C 1
ATOM 2512 O O . GLN A 1 300 ? 30.842 -0.921 -60.562 1.00 85.19 300 GLN A O 1
ATOM 2517 N N . ARG A 1 301 ? 31.947 1.033 -60.441 1.00 86.69 301 ARG A N 1
ATOM 2518 C CA . ARG A 1 301 ? 32.630 0.891 -61.742 1.00 86.69 301 ARG A CA 1
ATOM 2519 C C . ARG A 1 301 ? 33.558 -0.321 -61.786 1.00 86.69 301 ARG A C 1
ATOM 2521 O O . ARG A 1 301 ? 33.578 -1.047 -62.782 1.00 86.69 301 ARG A O 1
ATOM 2528 N N . ASN A 1 302 ? 34.334 -0.544 -60.727 1.00 86.19 302 ASN A N 1
ATOM 2529 C CA . ASN A 1 302 ? 35.296 -1.641 -60.694 1.00 86.19 302 ASN A CA 1
ATOM 2530 C C . ASN A 1 302 ? 34.627 -2.984 -60.394 1.00 86.19 302 ASN A C 1
ATOM 2532 O O . ASN A 1 302 ? 34.996 -3.980 -61.014 1.00 86.19 302 ASN A O 1
ATOM 2536 N N . TRP A 1 303 ? 33.580 -3.025 -59.564 1.00 87.69 303 TRP A N 1
ATOM 2537 C CA . TRP A 1 303 ? 32.798 -4.245 -59.365 1.00 87.69 303 TRP A CA 1
ATOM 2538 C C . TRP A 1 303 ? 32.144 -4.732 -60.659 1.00 87.69 303 TRP A C 1
ATOM 2540 O O . TRP A 1 303 ? 32.245 -5.914 -60.973 1.00 87.69 303 TRP A O 1
ATOM 2550 N N . GLN A 1 304 ? 31.553 -3.840 -61.463 1.00 84.81 304 GLN A N 1
ATOM 2551 C CA . GLN A 1 304 ? 30.981 -4.216 -62.764 1.00 84.81 304 GLN A CA 1
ATOM 2552 C C . GLN A 1 304 ? 32.028 -4.845 -63.699 1.00 84.81 304 GLN A C 1
ATOM 2554 O O . GLN A 1 304 ? 31.760 -5.874 -64.325 1.00 84.81 304 GLN A O 1
ATOM 2559 N N . ARG A 1 305 ? 33.247 -4.287 -63.742 1.00 83.50 305 ARG A N 1
ATOM 2560 C CA . ARG A 1 305 ? 34.373 -4.858 -64.502 1.00 83.50 305 ARG A CA 1
ATOM 2561 C C . ARG A 1 305 ? 34.770 -6.238 -63.974 1.00 83.50 305 ARG A C 1
ATOM 2563 O O . ARG A 1 305 ? 34.840 -7.185 -64.753 1.00 83.50 305 ARG A O 1
ATOM 2570 N N . LEU A 1 306 ? 34.967 -6.377 -62.664 1.00 83.06 306 LEU A N 1
ATOM 2571 C CA . LEU A 1 306 ? 35.409 -7.625 -62.029 1.00 83.06 306 LEU A CA 1
ATOM 2572 C C . LEU A 1 306 ? 34.351 -8.735 -62.134 1.00 83.06 306 LEU A C 1
ATOM 2574 O O . LEU A 1 306 ? 34.678 -9.878 -62.447 1.00 83.06 306 LEU A O 1
ATOM 2578 N N . LYS A 1 307 ? 33.070 -8.394 -61.962 1.00 78.31 307 LYS A N 1
ATOM 2579 C CA . LYS A 1 307 ? 31.931 -9.305 -62.131 1.00 78.31 307 LYS A CA 1
ATOM 2580 C C . LYS A 1 307 ? 31.811 -9.815 -63.568 1.00 78.31 307 LYS A C 1
ATOM 2582 O O . LYS A 1 307 ? 31.450 -10.976 -63.750 1.00 78.31 307 LYS A O 1
ATOM 2587 N N . SER A 1 308 ? 32.178 -9.016 -64.576 1.00 71.06 308 SER A N 1
ATOM 2588 C CA . SER A 1 308 ? 32.191 -9.475 -65.975 1.00 71.06 308 SER A CA 1
ATOM 2589 C C . SER A 1 308 ? 33.183 -10.626 -66.231 1.00 71.06 308 SER A C 1
ATOM 2591 O O . SER A 1 308 ? 32.922 -11.469 -67.087 1.00 71.06 308 SER A O 1
ATOM 2593 N N . THR A 1 309 ? 34.254 -10.723 -65.434 1.00 71.12 309 THR A N 1
ATOM 2594 C CA . THR A 1 309 ? 35.258 -11.805 -65.467 1.00 71.12 309 THR A CA 1
ATOM 2595 C C . THR A 1 309 ? 34.836 -13.052 -64.670 1.00 71.12 309 THR A C 1
ATOM 2597 O O . THR A 1 309 ? 35.390 -14.129 -64.869 1.00 71.12 309 THR A O 1
ATOM 2600 N N . LEU A 1 310 ? 33.852 -12.934 -63.768 1.00 65.25 310 LEU A N 1
ATOM 2601 C CA . LEU A 1 310 ? 33.390 -14.010 -62.872 1.00 65.25 310 LEU A CA 1
ATOM 2602 C C . LEU A 1 310 ? 32.177 -14.797 -63.409 1.00 65.25 310 LEU A C 1
ATOM 2604 O O . LEU A 1 310 ? 31.781 -15.802 -62.814 1.00 65.25 310 LEU A O 1
ATOM 2608 N N . VAL A 1 311 ? 31.562 -14.351 -64.512 1.00 54.72 311 VAL A N 1
ATOM 2609 C CA . VAL A 1 311 ? 30.402 -15.015 -65.133 1.00 54.72 311 VAL A CA 1
ATOM 2610 C C . VAL A 1 311 ? 30.861 -15.892 -66.309 1.00 54.72 311 VAL A C 1
ATOM 2612 O O . VAL A 1 311 ? 31.339 -15.352 -67.308 1.00 54.72 311 VAL A O 1
ATOM 2615 N N . PRO A 1 312 ? 30.686 -17.229 -66.258 1.00 47.97 312 PRO A N 1
ATOM 2616 C CA . PRO A 1 312 ? 30.989 -18.093 -67.396 1.00 47.97 312 PRO A CA 1
ATOM 2617 C C . PRO A 1 312 ? 30.044 -17.806 -68.574 1.00 47.97 312 PRO A C 1
ATOM 2619 O O . PRO A 1 312 ? 28.859 -17.519 -68.392 1.00 47.97 312 PRO A O 1
ATOM 2622 N N . GLU A 1 313 ? 30.551 -17.933 -69.803 1.00 46.69 313 GLU A N 1
ATOM 2623 C CA . GLU A 1 313 ? 29.914 -17.401 -71.024 1.00 46.69 313 GLU A CA 1
ATOM 2624 C C . GLU A 1 313 ? 28.480 -17.876 -71.305 1.00 46.69 313 GLU A C 1
ATOM 2626 O O . GLU A 1 313 ? 27.737 -17.200 -72.020 1.00 46.69 313 GLU A O 1
ATOM 2631 N N . LYS A 1 314 ? 28.041 -18.986 -70.699 1.00 45.81 314 LYS A N 1
ATOM 2632 C CA . LYS A 1 314 ? 26.679 -19.526 -70.844 1.00 45.81 314 LYS A CA 1
ATOM 2633 C C . LYS A 1 314 ? 25.555 -18.576 -70.396 1.00 45.81 314 LYS A C 1
ATOM 2635 O O . LYS A 1 314 ? 24.414 -18.820 -70.772 1.00 45.81 314 LYS A O 1
ATOM 2640 N N . GLN A 1 315 ? 25.839 -17.497 -69.657 1.00 48.28 315 GLN A N 1
ATOM 2641 C CA . GLN A 1 315 ? 24.829 -16.488 -69.284 1.00 48.28 315 GLN A CA 1
ATOM 2642 C C . GLN A 1 315 ? 24.856 -15.189 -70.114 1.00 48.28 315 GLN A C 1
ATOM 2644 O O . GLN A 1 315 ? 23.930 -14.390 -69.994 1.00 48.28 315 GLN A O 1
ATOM 2649 N N . LYS A 1 316 ? 25.814 -14.990 -71.037 1.00 44.09 316 LYS A N 1
ATOM 2650 C CA . LYS A 1 316 ? 25.883 -13.772 -71.883 1.00 44.09 316 LYS A CA 1
ATOM 2651 C C . LYS A 1 316 ? 24.716 -13.601 -72.878 1.00 44.09 316 LYS A C 1
ATOM 2653 O O . LYS A 1 316 ? 24.599 -12.540 -73.479 1.00 44.09 316 LYS A O 1
ATOM 2658 N N . LYS A 1 317 ? 23.852 -14.609 -73.067 1.00 39.53 317 LYS A N 1
ATOM 2659 C CA . LYS A 1 317 ? 22.706 -14.564 -74.005 1.00 39.53 317 LYS A CA 1
ATOM 2660 C C . LYS A 1 317 ? 21.349 -14.205 -73.377 1.00 39.53 317 LYS A C 1
ATOM 2662 O O . LYS A 1 317 ? 20.370 -14.130 -74.107 1.00 39.53 317 LYS A O 1
ATOM 2667 N N . LEU A 1 318 ? 21.270 -13.986 -72.060 1.00 45.62 318 LEU A N 1
ATOM 2668 C CA . LEU A 1 318 ? 20.008 -13.712 -71.341 1.00 45.62 318 LEU A CA 1
ATOM 2669 C C . LEU A 1 318 ? 19.936 -12.311 -70.704 1.00 45.62 318 LEU A C 1
ATOM 2671 O O . LEU A 1 318 ? 18.983 -12.004 -69.995 1.00 45.62 318 LEU A O 1
ATOM 2675 N N . SER A 1 319 ? 20.928 -11.456 -70.960 1.00 42.44 319 SER A N 1
ATOM 2676 C CA . SER A 1 319 ? 21.016 -10.100 -70.402 1.00 42.44 319 SER A CA 1
ATOM 2677 C C . SER A 1 319 ? 21.579 -9.079 -71.401 1.00 42.44 319 SER A C 1
ATOM 2679 O O . SER A 1 319 ? 22.397 -8.229 -71.053 1.00 42.44 319 SER A O 1
ATOM 2681 N N . ALA A 1 320 ? 21.109 -9.136 -72.650 1.00 31.78 320 ALA A N 1
ATOM 2682 C CA . ALA A 1 320 ? 21.178 -7.994 -73.559 1.00 31.78 320 ALA A CA 1
ATOM 2683 C C . ALA A 1 320 ? 19.949 -7.095 -73.303 1.00 31.78 320 ALA A C 1
ATOM 2685 O O . ALA A 1 320 ? 18.827 -7.571 -73.483 1.00 31.78 320 ALA A O 1
ATOM 2686 N N . PRO A 1 321 ? 20.109 -5.838 -72.847 1.00 41.84 321 PRO A N 1
ATOM 2687 C CA . PRO A 1 321 ? 18.973 -4.951 -72.619 1.00 41.84 321 PRO A CA 1
ATOM 2688 C C . PRO A 1 321 ? 18.395 -4.451 -73.948 1.00 41.84 321 PRO A C 1
ATOM 2690 O O . PRO A 1 321 ? 19.126 -3.937 -74.797 1.00 41.84 321 PRO A O 1
ATOM 2693 N N . GLU A 1 322 ? 17.074 -4.553 -74.108 1.00 33.81 322 GLU A N 1
ATOM 2694 C CA . GLU A 1 322 ? 16.360 -3.914 -75.215 1.00 33.81 322 GLU A CA 1
ATOM 2695 C C . GLU A 1 322 ? 16.598 -2.399 -75.199 1.00 33.81 322 GLU A C 1
ATOM 2697 O O . GLU A 1 322 ? 16.379 -1.715 -74.193 1.00 33.81 322 GLU A O 1
ATOM 2702 N N . GLN A 1 323 ? 17.026 -1.864 -76.342 1.00 34.12 323 GLN A N 1
ATOM 2703 C CA . GLN A 1 323 ? 17.199 -0.431 -76.541 1.00 34.12 323 GLN A CA 1
ATOM 2704 C C . GLN A 1 323 ? 15.831 0.261 -76.528 1.00 34.12 323 GLN A C 1
ATOM 2706 O O . GLN A 1 323 ? 15.131 0.307 -77.540 1.00 34.12 323 GLN A O 1
ATOM 2711 N N . ARG A 1 324 ? 15.455 0.854 -75.390 1.00 33.16 324 ARG A N 1
ATOM 2712 C CA . ARG A 1 324 ? 14.345 1.811 -75.354 1.00 33.16 324 ARG A CA 1
ATOM 2713 C C . ARG A 1 324 ? 14.751 3.065 -76.122 1.00 33.16 324 ARG A C 1
ATOM 2715 O O . ARG A 1 324 ? 15.563 3.855 -75.649 1.00 33.16 324 ARG A O 1
ATOM 2722 N N . GLN A 1 325 ? 14.179 3.215 -77.313 1.00 32.78 325 GLN A N 1
ATOM 2723 C CA . GLN A 1 325 ? 14.317 4.404 -78.145 1.00 32.78 325 GLN A CA 1
ATOM 2724 C C . GLN A 1 325 ? 13.888 5.652 -77.362 1.00 32.78 325 GLN A C 1
ATOM 2726 O O . GLN A 1 325 ? 12.861 5.655 -76.681 1.00 32.78 325 GLN A O 1
ATOM 2731 N N . ALA A 1 326 ? 14.690 6.711 -77.456 1.00 30.56 326 ALA A N 1
ATOM 2732 C CA . ALA A 1 326 ? 14.397 7.984 -76.817 1.00 30.56 326 ALA A CA 1
ATOM 2733 C C . ALA A 1 326 ? 13.324 8.755 -77.600 1.00 30.56 326 ALA A C 1
ATOM 2735 O O . ALA A 1 326 ? 13.416 8.892 -78.819 1.00 30.56 326 ALA A O 1
ATOM 2736 N N . LEU A 1 327 ? 12.353 9.322 -76.883 1.00 30.56 327 LEU A N 1
ATOM 2737 C CA . LEU A 1 327 ? 11.486 10.392 -77.381 1.00 30.56 327 LEU A CA 1
ATOM 2738 C C . LEU A 1 327 ? 12.018 11.735 -76.841 1.00 30.56 327 LEU A C 1
ATOM 2740 O O . LEU A 1 327 ? 12.317 11.816 -75.647 1.00 30.56 327 LEU A O 1
ATOM 2744 N N . PRO A 1 328 ? 12.192 12.766 -77.689 1.00 34.81 328 PRO A N 1
ATOM 2745 C CA . PRO A 1 328 ? 12.869 14.004 -77.307 1.00 34.81 328 PRO A CA 1
ATOM 2746 C C . PRO A 1 328 ? 11.982 14.970 -76.506 1.00 34.81 328 PRO A C 1
ATOM 2748 O O . PRO A 1 328 ? 10.755 14.956 -76.589 1.00 34.81 328 PRO A O 1
ATOM 2751 N N . THR A 1 329 ? 12.640 15.846 -75.747 1.00 29.77 329 THR A N 1
ATOM 2752 C CA . THR A 1 329 ? 12.046 16.924 -74.941 1.00 29.77 329 THR A CA 1
ATOM 2753 C C . THR A 1 329 ? 11.579 18.130 -75.782 1.00 29.77 329 THR A C 1
ATOM 2755 O O . THR A 1 329 ? 11.997 18.287 -76.931 1.00 29.77 329 THR A O 1
ATOM 2758 N N . PRO A 1 330 ? 10.672 18.978 -75.249 1.00 36.50 330 PRO A N 1
ATOM 2759 C CA . PRO A 1 330 ? 9.825 19.851 -76.066 1.00 36.50 330 PRO A CA 1
ATOM 2760 C C . PRO A 1 330 ? 10.442 21.214 -76.422 1.00 36.50 330 PRO A C 1
ATOM 2762 O O . PRO A 1 330 ? 11.246 21.772 -75.676 1.00 36.50 330 PRO A O 1
ATOM 2765 N N . LYS A 1 331 ? 9.952 21.801 -77.524 1.00 31.09 331 LYS A N 1
ATOM 2766 C CA . LYS A 1 331 ? 9.999 23.245 -77.808 1.00 31.09 331 LYS A CA 1
ATOM 2767 C C . LYS A 1 331 ? 8.626 23.754 -78.273 1.00 31.09 331 LYS A C 1
ATOM 2769 O O . LYS A 1 331 ? 7.773 22.979 -78.693 1.00 31.09 331 LYS A O 1
ATOM 2774 N N . GLU A 1 332 ? 8.439 25.057 -78.098 1.00 27.27 332 GLU A N 1
ATOM 2775 C CA . GLU A 1 332 ? 7.161 25.775 -77.977 1.00 27.27 332 GLU A CA 1
ATOM 2776 C C . GLU A 1 332 ? 6.525 26.237 -79.327 1.00 27.27 332 GLU A C 1
ATOM 2778 O O . GLU A 1 332 ? 7.035 25.867 -80.386 1.00 27.27 332 GLU A O 1
ATOM 2783 N N . PRO A 1 333 ? 5.356 26.929 -79.356 1.00 43.66 333 PRO A N 1
ATOM 2784 C CA . PRO A 1 333 ? 4.248 26.541 -80.238 1.00 43.66 333 PRO A CA 1
ATOM 2785 C C . PRO A 1 333 ? 3.985 27.499 -81.416 1.00 43.66 333 PRO A C 1
ATOM 2787 O O . PRO A 1 333 ? 4.487 28.622 -81.441 1.00 43.66 333 PRO A O 1
ATOM 2790 N N . LYS A 1 334 ? 3.076 27.111 -82.336 1.00 27.03 334 LYS A N 1
ATOM 2791 C CA . LYS A 1 334 ? 2.322 28.057 -83.194 1.00 27.03 334 LYS A CA 1
ATOM 2792 C C . LYS A 1 334 ? 1.018 27.492 -83.809 1.00 27.03 334 LYS A C 1
ATOM 2794 O O . LYS A 1 334 ? 1.042 26.762 -84.785 1.00 27.03 334 LYS A O 1
ATOM 2799 N N . ILE A 1 335 ? -0.106 27.903 -83.210 1.00 27.11 335 ILE A N 1
ATOM 2800 C CA . ILE A 1 335 ? -1.302 28.532 -83.827 1.00 27.11 335 ILE A CA 1
ATOM 2801 C C . ILE A 1 335 ? -2.012 27.857 -85.040 1.00 27.11 335 ILE A C 1
ATOM 2803 O O . ILE A 1 335 ? -1.498 27.851 -86.151 1.00 27.11 335 ILE A O 1
ATOM 2807 N N . SER A 1 336 ? -3.322 27.581 -84.851 1.00 25.48 336 SER A N 1
ATOM 2808 C CA . SER A 1 336 ? -4.425 27.532 -85.859 1.00 25.48 336 SER A CA 1
ATOM 2809 C C . SER A 1 336 ? -4.504 26.324 -86.836 1.00 25.48 336 SER A C 1
ATOM 2811 O O . SER A 1 336 ? -3.492 25.712 -87.127 1.00 25.48 336 SER A O 1
ATOM 2813 N N . GLN A 1 337 ? -5.665 25.891 -87.375 1.00 27.86 337 GLN A N 1
ATOM 2814 C CA . GLN A 1 337 ? -7.051 26.404 -87.295 1.00 27.86 337 GLN A CA 1
ATOM 2815 C C . GLN A 1 337 ? -8.129 25.320 -87.617 1.00 27.86 337 GLN A C 1
ATOM 2817 O O . GLN A 1 337 ? -7.923 24.457 -88.456 1.00 27.86 337 GLN A O 1
ATOM 2822 N N . ALA A 1 338 ? -9.321 25.468 -87.017 1.00 27.23 338 ALA A N 1
ATOM 2823 C CA . ALA A 1 338 ? -10.669 25.211 -87.581 1.00 27.23 338 ALA A CA 1
ATOM 2824 C C . ALA A 1 338 ? -11.189 23.814 -88.070 1.00 27.23 338 ALA A C 1
ATOM 2826 O O . ALA A 1 338 ? -10.908 23.354 -89.166 1.00 27.23 338 ALA A O 1
ATOM 2827 N N . LYS A 1 339 ? -12.252 23.360 -87.366 1.00 26.53 339 LYS A N 1
ATOM 2828 C CA . LYS A 1 339 ? -13.598 22.961 -87.886 1.00 26.53 339 LYS A CA 1
ATOM 2829 C C . LYS A 1 339 ? -13.780 21.709 -88.796 1.00 26.53 339 LYS A C 1
ATOM 2831 O O . LYS A 1 339 ? -13.694 21.831 -90.013 1.00 26.53 339 LYS A O 1
ATOM 2836 N N . LYS A 1 340 ? -14.406 20.637 -88.256 1.00 28.25 340 LYS A N 1
ATOM 2837 C CA . LYS A 1 340 ? -15.847 20.258 -88.463 1.00 28.25 340 LYS A CA 1
ATOM 2838 C C . LYS A 1 340 ? -16.237 18.896 -87.821 1.00 28.25 340 LYS A C 1
ATOM 2840 O O . LYS A 1 340 ? -15.468 17.947 -87.840 1.00 28.25 340 LYS A O 1
ATOM 2845 N N . LYS A 1 341 ? -17.464 18.818 -87.275 1.00 26.02 341 LYS A N 1
ATOM 2846 C CA . LYS A 1 341 ? -18.278 17.592 -87.003 1.00 26.02 341 LYS A CA 1
ATOM 2847 C C . LYS A 1 341 ? -19.142 17.274 -88.272 1.00 26.02 341 LYS A C 1
ATOM 2849 O O . LYS A 1 341 ? -19.016 18.089 -89.191 1.00 26.02 341 LYS A O 1
ATOM 2854 N N . PRO A 1 342 ? -20.082 16.280 -88.365 1.00 39.41 342 PRO A N 1
ATOM 2855 C CA . PRO A 1 342 ? -20.657 15.346 -87.357 1.00 39.41 342 PRO A CA 1
ATOM 2856 C C . PRO A 1 342 ? -20.996 13.893 -87.853 1.00 39.41 342 PRO A C 1
ATOM 2858 O O . PRO A 1 342 ? -20.657 13.536 -88.971 1.00 39.41 342 PRO A O 1
ATOM 2861 N N . VAL A 1 343 ? -21.764 13.129 -87.032 1.00 30.05 343 VAL A N 1
ATOM 2862 C CA . VAL A 1 343 ? -22.595 11.904 -87.320 1.00 30.05 343 VAL A CA 1
ATOM 2863 C C . VAL A 1 343 ? -21.873 10.632 -87.854 1.00 30.05 343 VAL A C 1
ATOM 2865 O O . VAL A 1 343 ? -20.793 10.745 -88.401 1.00 30.05 343 VAL A O 1
ATOM 2868 N N . ALA A 1 344 ? -22.328 9.366 -87.735 1.00 27.33 344 ALA A N 1
ATOM 2869 C CA . ALA A 1 344 ? -23.488 8.642 -87.142 1.00 27.33 344 ALA A CA 1
ATOM 2870 C C . ALA A 1 344 ? -23.074 7.135 -86.941 1.00 27.33 344 ALA A C 1
ATOM 2872 O O . ALA A 1 344 ? -21.954 6.801 -87.302 1.00 27.33 344 ALA A O 1
ATOM 2873 N N . ARG A 1 345 ? -23.852 6.120 -86.495 1.00 28.67 345 ARG A N 1
ATOM 2874 C CA . ARG A 1 345 ? -25.037 5.921 -85.607 1.00 28.67 345 ARG A CA 1
ATOM 2875 C C . ARG A 1 345 ? -25.260 4.385 -85.438 1.00 28.67 345 ARG A C 1
ATOM 2877 O O . ARG A 1 345 ? -25.398 3.737 -86.465 1.00 28.67 345 ARG A O 1
ATOM 2884 N N . LYS A 1 346 ? -25.525 3.877 -84.210 1.00 26.55 346 LYS A N 1
ATOM 2885 C CA . LYS A 1 346 ? -26.269 2.607 -83.899 1.00 26.55 346 LYS A CA 1
ATOM 2886 C C . LYS A 1 346 ? -25.632 1.253 -84.344 1.00 26.55 346 LYS A C 1
ATOM 2888 O O . LYS A 1 346 ? -24.761 1.259 -85.193 1.00 26.55 346 LYS A O 1
ATOM 2893 N N . ASN A 1 347 ? -26.027 0.049 -83.877 1.00 26.62 347 ASN A N 1
ATOM 2894 C CA . ASN A 1 347 ? -26.683 -0.459 -82.641 1.00 26.62 347 ASN A CA 1
ATOM 2895 C C . ASN A 1 347 ? -26.507 -2.015 -82.552 1.00 26.62 347 ASN A C 1
ATOM 2897 O O . ASN A 1 347 ? -25.941 -2.622 -83.450 1.00 26.62 347 ASN A O 1
ATOM 2901 N N . THR A 1 348 ? -27.100 -2.624 -81.506 1.00 26.89 348 THR A N 1
ATOM 2902 C CA . THR A 1 348 ? -27.624 -4.015 -81.375 1.00 26.89 348 THR A CA 1
ATOM 2903 C C . THR A 1 348 ? -26.699 -5.187 -80.995 1.00 26.89 348 THR A C 1
ATOM 2905 O O . THR A 1 348 ? -26.057 -5.805 -81.833 1.00 26.89 348 THR A O 1
ATOM 2908 N N . ALA A 1 349 ? -26.827 -5.608 -79.728 1.00 27.67 349 ALA A N 1
ATOM 2909 C CA . ALA A 1 349 ? -27.023 -7.016 -79.319 1.00 27.67 349 ALA A CA 1
ATOM 2910 C C . ALA A 1 349 ? -28.534 -7.400 -79.528 1.00 27.67 349 ALA A C 1
ATOM 2912 O O . ALA A 1 349 ? -29.269 -6.458 -79.855 1.00 27.67 349 ALA A O 1
ATOM 2913 N N . PRO A 1 350 ? -29.088 -8.637 -79.294 1.00 39.72 350 PRO A N 1
ATOM 2914 C CA . PRO A 1 350 ? -28.727 -9.571 -78.195 1.00 39.72 350 PRO A CA 1
ATOM 2915 C C . PRO A 1 350 ? -29.069 -11.105 -78.327 1.00 39.72 350 PRO A C 1
ATOM 2917 O O . PRO A 1 350 ? -29.636 -11.553 -79.313 1.00 39.72 350 PRO A O 1
ATOM 2920 N N . LYS A 1 351 ? -28.884 -11.850 -77.205 1.00 26.66 351 LYS A N 1
ATOM 2921 C CA . LYS A 1 351 ? -29.535 -13.136 -76.769 1.00 26.66 351 LYS A CA 1
ATOM 2922 C C . LYS A 1 351 ? -29.218 -14.456 -77.530 1.00 26.66 351 LYS A C 1
ATOM 2924 O O . LYS A 1 351 ? -28.828 -14.408 -78.680 1.00 26.66 351 LYS A O 1
ATOM 2929 N N . ARG A 1 352 ? -29.487 -15.680 -77.007 1.00 26.44 352 ARG A N 1
ATOM 2930 C CA . ARG A 1 352 ? -29.459 -16.341 -75.651 1.00 26.44 352 ARG A CA 1
ATOM 2931 C C . ARG A 1 352 ? -29.933 -17.823 -75.810 1.00 26.44 352 ARG A C 1
ATOM 2933 O O . ARG A 1 352 ? -30.752 -18.069 -76.682 1.00 26.44 352 ARG A O 1
ATOM 2940 N N . GLN A 1 353 ? -29.596 -18.715 -74.855 1.00 29.84 353 GLN A N 1
ATOM 2941 C CA . GLN A 1 353 ? -30.163 -20.079 -74.597 1.00 29.84 353 GLN A CA 1
ATOM 2942 C C . GLN A 1 353 ? -29.543 -21.227 -75.438 1.00 29.84 353 GLN A C 1
ATOM 2944 O O . GLN A 1 353 ? -29.043 -20.965 -76.520 1.00 29.84 353 GLN A O 1
ATOM 2949 N N . LYS A 1 354 ? -29.481 -22.503 -74.997 1.00 27.83 354 LYS A N 1
ATOM 2950 C CA . LYS A 1 354 ? -30.288 -23.283 -74.012 1.00 27.83 354 LYS A CA 1
ATOM 2951 C C . LYS A 1 354 ? -29.448 -24.111 -72.999 1.00 27.83 354 LYS A C 1
ATOM 2953 O O . LYS A 1 354 ? -28.227 -24.069 -73.021 1.00 27.83 354 LYS A O 1
ATOM 2958 N N . ALA A 1 355 ? -30.136 -24.829 -72.100 1.00 26.86 355 ALA A N 1
ATOM 2959 C CA . ALA A 1 355 ? -29.610 -25.720 -71.048 1.00 26.86 355 ALA A CA 1
ATOM 2960 C C . ALA A 1 355 ? -30.319 -27.108 -71.072 1.00 26.86 355 ALA A C 1
ATOM 2962 O O . ALA A 1 355 ? -31.061 -27.355 -72.021 1.00 26.86 355 ALA A O 1
ATOM 2963 N N . LEU A 1 356 ? -30.166 -27.909 -69.991 1.00 27.08 356 LEU A N 1
ATOM 2964 C CA . LEU A 1 356 ? -30.603 -29.311 -69.702 1.00 27.08 356 LEU A CA 1
ATOM 2965 C C . LEU A 1 356 ? -29.472 -30.364 -69.910 1.00 27.08 356 LEU A C 1
ATOM 2967 O O . LEU A 1 356 ? -28.651 -30.177 -70.797 1.00 27.08 356 LEU A O 1
ATOM 2971 N N . THR A 1 357 ? -29.304 -31.447 -69.116 1.00 26.08 357 THR A N 1
ATOM 2972 C CA . THR A 1 357 ? -30.174 -32.086 -68.082 1.00 26.08 357 THR A CA 1
ATOM 2973 C C . THR A 1 357 ? -29.378 -32.757 -66.920 1.00 26.08 357 THR A C 1
ATOM 2975 O O . THR A 1 357 ? -28.154 -32.766 -66.928 1.00 26.08 357 THR A O 1
ATOM 2978 N N . LYS A 1 358 ? -30.078 -33.302 -65.902 1.00 25.92 358 LYS A N 1
ATOM 2979 C CA . LYS A 1 358 ? -29.577 -33.952 -64.655 1.00 25.92 358 LYS A CA 1
ATOM 2980 C C . LYS A 1 358 ? -29.424 -35.489 -64.761 1.00 25.92 358 LYS A C 1
ATOM 2982 O O . LYS A 1 358 ? -30.195 -36.069 -65.516 1.00 25.92 358 LYS A O 1
ATOM 2987 N N . GLN A 1 359 ? -28.636 -36.119 -63.860 1.00 27.09 359 GLN A N 1
ATOM 2988 C CA . GLN A 1 359 ? -29.011 -37.160 -62.838 1.00 27.09 359 GLN A CA 1
ATOM 2989 C C . GLN A 1 359 ? -27.747 -37.895 -62.272 1.00 27.09 359 GLN A C 1
ATOM 2991 O O . GLN A 1 359 ? -26.811 -38.093 -63.030 1.00 27.09 359 GLN A O 1
ATOM 2996 N N . LYS A 1 360 ? -27.534 -37.988 -60.932 1.00 25.08 360 LYS A N 1
ATOM 2997 C CA . LYS A 1 360 ? -27.724 -39.140 -59.974 1.00 25.08 360 LYS A CA 1
ATOM 2998 C C . LYS A 1 360 ? -26.748 -40.342 -60.180 1.00 25.08 360 LYS A C 1
ATOM 3000 O O . LYS A 1 360 ? -26.399 -40.594 -61.315 1.00 25.08 360 LYS A O 1
ATOM 3005 N N . GLU A 1 361 ? -26.265 -41.129 -59.194 1.00 26.81 361 GLU A N 1
ATOM 3006 C CA . GLU A 1 361 ? -26.510 -41.287 -57.734 1.00 26.81 361 GLU A CA 1
ATOM 3007 C C . GLU A 1 361 ? -25.325 -42.012 -56.993 1.00 26.81 361 GLU A C 1
ATOM 3009 O O . GLU A 1 361 ? -24.550 -42.694 -57.643 1.00 26.81 361 GLU A O 1
ATOM 3014 N N . LYS A 1 362 ? -25.188 -41.810 -55.655 1.00 24.25 362 LYS A N 1
ATOM 3015 C CA . LYS A 1 362 ? -24.915 -42.739 -54.490 1.00 24.25 362 LYS A CA 1
ATOM 3016 C C . LYS A 1 362 ? -24.232 -44.142 -54.698 1.00 24.25 362 LYS A C 1
ATOM 3018 O O . LYS A 1 362 ? -24.441 -44.739 -55.735 1.00 24.25 362 LYS A O 1
ATOM 3023 N N . LYS A 1 363 ? -23.540 -44.829 -53.745 1.00 23.25 363 LYS A N 1
ATOM 3024 C CA . LYS A 1 363 ? -23.312 -44.715 -52.263 1.00 23.25 363 LYS A CA 1
ATOM 3025 C C . LYS A 1 363 ? -22.207 -45.701 -51.723 1.00 23.25 363 LYS A C 1
ATOM 3027 O O . LYS A 1 363 ? -22.113 -46.798 -52.244 1.00 23.25 363 LYS A O 1
ATOM 3032 N N . GLN A 1 364 ? -21.515 -45.322 -50.627 1.00 23.88 364 GLN A N 1
ATOM 3033 C CA . GLN A 1 364 ? -21.061 -46.064 -49.394 1.00 23.88 364 GLN A CA 1
ATOM 3034 C C . GLN A 1 364 ? -20.412 -47.492 -49.336 1.00 23.88 364 GLN A C 1
ATOM 3036 O O . GLN A 1 364 ? -20.970 -48.443 -49.857 1.00 23.88 364 GLN A O 1
ATOM 3041 N N . GLU A 1 365 ? -19.381 -47.597 -48.452 1.00 22.83 365 GLU A N 1
ATOM 3042 C CA . GLU A 1 365 ? -18.974 -48.714 -47.523 1.00 22.83 365 GLU A CA 1
ATOM 3043 C C . GLU A 1 365 ? -18.490 -50.085 -48.091 1.00 22.83 365 GLU A C 1
ATOM 3045 O O . GLU A 1 365 ? -18.971 -50.524 -49.120 1.00 22.83 365 GLU A O 1
ATOM 3050 N N . GLY A 1 366 ? -17.559 -50.866 -47.493 1.00 21.56 366 GLY A N 1
ATOM 3051 C CA . GLY A 1 366 ? -16.660 -50.728 -46.319 1.00 21.56 366 GLY A CA 1
ATOM 3052 C C . GLY A 1 366 ? -15.962 -52.073 -45.919 1.00 21.56 366 GLY A C 1
ATOM 3053 O O . GLY A 1 366 ? -16.382 -53.120 -46.394 1.00 21.56 366 GLY A O 1
ATOM 3054 N N . ARG A 1 367 ? -14.977 -52.044 -44.984 1.00 21.28 367 ARG A N 1
ATOM 3055 C CA . ARG A 1 367 ? -14.253 -53.161 -44.268 1.00 21.28 367 ARG A CA 1
ATOM 3056 C C . ARG A 1 367 ? -12.897 -53.733 -44.793 1.00 21.28 367 ARG A C 1
ATOM 3058 O O . ARG A 1 367 ? -12.551 -53.658 -45.961 1.00 21.28 367 ARG A O 1
ATOM 3065 N N . LEU A 1 368 ? -12.145 -54.251 -43.804 1.00 22.50 368 LEU A N 1
ATOM 3066 C CA . LEU A 1 368 ? -10.766 -54.809 -43.675 1.00 22.50 368 LEU A CA 1
ATOM 3067 C C . LEU A 1 368 ? -10.839 -56.343 -43.339 1.00 22.50 368 LEU A C 1
ATOM 3069 O O . LEU A 1 368 ? -11.986 -56.794 -43.258 1.00 22.50 368 LEU A O 1
ATOM 3073 N N . PRO A 1 369 ? -9.771 -57.140 -42.992 1.00 35.56 369 PRO A N 1
ATOM 3074 C CA . PRO A 1 369 ? -8.287 -56.937 -42.945 1.00 35.56 369 PRO A CA 1
ATOM 3075 C C . PRO A 1 369 ? -7.375 -58.138 -43.427 1.00 35.56 369 PRO A C 1
ATOM 3077 O O . PRO A 1 369 ? -7.858 -59.230 -43.707 1.00 35.56 369 PRO A O 1
ATOM 3080 N N . THR A 1 370 ? -6.038 -57.980 -43.267 1.00 22.78 370 THR A N 1
ATOM 3081 C CA . THR A 1 370 ? -5.011 -58.964 -42.753 1.00 22.78 370 THR A CA 1
ATOM 3082 C C . THR A 1 370 ? -3.979 -59.648 -43.688 1.00 22.78 370 THR A C 1
ATOM 3084 O O . THR A 1 370 ? -4.299 -60.084 -44.784 1.00 22.78 370 THR A O 1
ATOM 3087 N N . GLN A 1 371 ? -2.779 -59.841 -43.095 1.00 28.30 371 GLN A N 1
ATOM 3088 C CA . GLN A 1 371 ? -1.589 -60.668 -43.427 1.00 28.30 371 GLN A CA 1
ATOM 3089 C C . GLN A 1 371 ? -0.541 -60.007 -44.346 1.00 28.30 371 GLN A C 1
ATOM 3091 O O . GLN A 1 371 ? -0.851 -59.636 -45.468 1.00 28.30 371 GLN A O 1
ATOM 3096 N N . GLU A 1 372 ? 0.694 -59.664 -43.945 1.00 24.08 372 GLU A N 1
ATOM 3097 C CA . GLU A 1 372 ? 1.758 -60.212 -43.057 1.00 24.08 372 GLU A CA 1
ATOM 3098 C C . GLU A 1 372 ? 2.958 -60.735 -43.871 1.00 24.08 372 GLU A C 1
ATOM 3100 O O . GLU A 1 372 ? 2.906 -61.802 -44.472 1.00 24.08 372 GLU A O 1
ATOM 3105 N N . ALA A 1 373 ? 4.077 -60.000 -43.825 1.00 25.02 373 ALA A N 1
ATOM 3106 C CA . ALA A 1 373 ? 5.426 -60.518 -44.069 1.00 25.02 373 ALA A CA 1
ATOM 3107 C C . ALA A 1 373 ? 6.456 -59.590 -43.396 1.00 25.02 373 ALA A C 1
ATOM 3109 O O . ALA A 1 373 ? 6.519 -58.396 -43.687 1.00 25.02 373 ALA A O 1
ATOM 3110 N N . GLN A 1 374 ? 7.252 -60.126 -42.470 1.00 26.72 374 GLN A N 1
ATOM 3111 C CA . GLN A 1 374 ? 8.243 -59.372 -41.693 1.00 26.72 374 GLN A CA 1
ATOM 3112 C C . GLN A 1 374 ? 9.606 -59.336 -42.402 1.00 26.72 374 GLN A C 1
ATOM 3114 O O . GLN A 1 374 ? 10.029 -60.358 -42.943 1.00 26.72 374 GLN A O 1
ATOM 3119 N N . LYS A 1 375 ? 10.360 -58.226 -42.293 1.00 25.17 375 LYS A N 1
ATOM 3120 C CA . LYS A 1 375 ? 11.840 -58.266 -42.311 1.00 25.17 375 LYS A CA 1
ATOM 3121 C C . LYS A 1 375 ? 12.513 -56.998 -41.755 1.00 25.17 375 LYS A C 1
ATOM 3123 O O . LYS A 1 375 ? 12.530 -55.971 -42.415 1.00 25.17 375 LYS A O 1
ATOM 3128 N N . LEU A 1 376 ? 13.141 -57.189 -40.588 1.00 28.92 376 LEU A N 1
ATOM 3129 C CA . LEU A 1 376 ? 14.362 -56.555 -40.051 1.00 28.92 376 LEU A CA 1
ATOM 3130 C C . LEU A 1 376 ? 14.433 -55.021 -39.868 1.00 28.92 376 LEU A C 1
ATOM 3132 O O . LEU A 1 376 ? 13.870 -54.219 -40.599 1.00 28.92 376 LEU A O 1
ATOM 3136 N N . GLN A 1 377 ? 15.137 -54.632 -38.802 1.00 26.56 377 GLN A N 1
ATOM 3137 C CA . GLN A 1 377 ? 15.011 -53.333 -38.139 1.00 26.56 377 GLN A CA 1
ATOM 3138 C C . GLN A 1 377 ? 16.153 -52.367 -38.486 1.00 26.56 377 GLN A C 1
ATOM 3140 O O . GLN A 1 377 ? 17.326 -52.730 -38.428 1.00 26.56 377 GLN A O 1
ATOM 3145 N N . THR A 1 378 ? 15.809 -51.097 -38.694 1.00 25.81 378 THR A N 1
ATOM 3146 C CA . THR A 1 378 ? 16.681 -49.938 -38.445 1.00 25.81 378 THR A CA 1
ATOM 3147 C C . THR A 1 378 ? 15.911 -48.922 -37.592 1.00 25.81 378 THR A C 1
ATOM 3149 O O . THR A 1 378 ? 14.684 -48.848 -37.699 1.00 25.81 378 THR A O 1
ATOM 3152 N N . PRO A 1 379 ? 16.576 -48.164 -36.698 1.00 25.69 379 PRO A N 1
ATOM 3153 C CA . PRO A 1 379 ? 15.888 -47.289 -35.752 1.00 25.69 379 PRO A CA 1
ATOM 3154 C C . PRO A 1 379 ? 15.336 -46.045 -36.458 1.00 25.69 379 PRO A C 1
ATOM 3156 O O . PRO A 1 379 ? 16.021 -45.034 -36.613 1.00 25.69 379 PRO A O 1
ATOM 3159 N N . VAL A 1 380 ? 14.073 -46.112 -36.877 1.00 25.59 380 VAL A N 1
ATOM 3160 C CA . VAL A 1 380 ? 13.337 -44.949 -37.378 1.00 25.59 380 VAL A CA 1
ATOM 3161 C C . VAL A 1 380 ? 12.913 -44.088 -36.193 1.00 25.59 380 VAL A C 1
ATOM 3163 O O . VAL A 1 380 ? 12.155 -44.522 -35.326 1.00 25.59 380 VAL A O 1
ATOM 3166 N N . PHE A 1 381 ? 13.394 -42.846 -36.180 1.00 26.56 381 PHE A N 1
ATOM 3167 C CA . PHE A 1 381 ? 12.932 -41.794 -35.282 1.00 26.56 381 PHE A CA 1
ATOM 3168 C C . PHE A 1 381 ? 11.414 -41.634 -35.441 1.00 26.56 381 PHE A C 1
ATOM 3170 O O . PHE A 1 381 ? 10.942 -41.185 -36.488 1.00 26.56 381 PHE A O 1
ATOM 3177 N N . VAL A 1 382 ? 10.645 -42.041 -34.426 1.00 27.44 382 VAL A N 1
ATOM 3178 C CA . VAL A 1 382 ? 9.181 -41.962 -34.459 1.00 27.44 382 VAL A CA 1
ATOM 3179 C C . VAL A 1 382 ? 8.782 -40.492 -34.445 1.00 27.44 382 VAL A C 1
ATOM 3181 O O . VAL A 1 382 ? 8.755 -39.842 -33.401 1.00 27.44 382 VAL A O 1
ATOM 3184 N N . GLY A 1 383 ? 8.461 -39.969 -35.626 1.00 29.03 383 GLY A N 1
ATOM 3185 C CA . GLY A 1 383 ? 7.754 -38.708 -35.750 1.00 29.03 383 GLY A CA 1
ATOM 3186 C C . GLY A 1 383 ? 6.381 -38.860 -35.110 1.00 29.03 383 GLY A C 1
ATOM 3187 O O . GLY A 1 383 ? 5.484 -39.451 -35.712 1.00 29.03 383 GLY A O 1
ATOM 3188 N N . SER A 1 384 ? 6.220 -38.330 -33.896 1.00 27.53 384 SER A N 1
ATOM 3189 C CA . SER A 1 384 ? 4.909 -38.168 -33.272 1.00 27.53 384 SER A CA 1
ATOM 3190 C C . SER A 1 384 ? 3.964 -37.490 -34.269 1.00 27.53 384 SER A C 1
ATOM 3192 O O . SER A 1 384 ? 4.370 -36.516 -34.914 1.00 27.53 384 SER A O 1
ATOM 3194 N N . PRO A 1 385 ? 2.726 -37.988 -34.438 1.00 29.19 385 PRO A N 1
ATOM 3195 C CA . PRO A 1 385 ? 1.831 -37.478 -35.462 1.00 29.19 385 PRO A CA 1
ATOM 3196 C C . PRO A 1 385 ? 1.582 -35.990 -35.238 1.00 29.19 385 PRO A C 1
ATOM 3198 O O . PRO A 1 385 ? 1.212 -35.566 -34.141 1.00 29.19 385 PRO A O 1
ATOM 3201 N N . LEU A 1 386 ? 1.766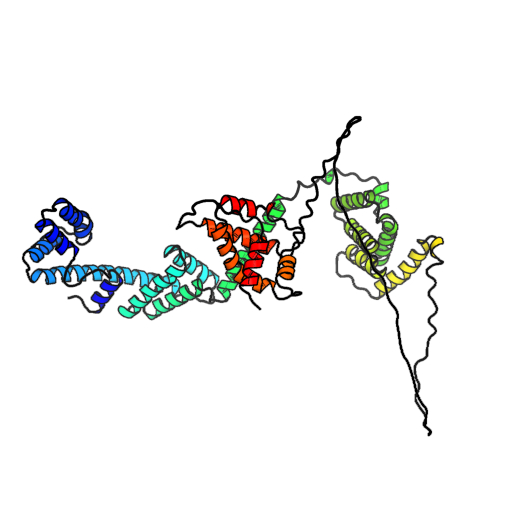 -35.200 -36.297 1.00 32.88 386 LEU A N 1
ATOM 3202 C CA . LEU A 1 386 ? 1.410 -33.789 -36.300 1.00 32.88 386 LEU A CA 1
ATOM 3203 C C . LEU A 1 386 ? -0.115 -33.688 -36.177 1.00 32.88 386 LEU A C 1
ATOM 3205 O O . LEU A 1 386 ? -0.835 -33.761 -37.178 1.00 32.88 386 LEU A O 1
ATOM 3209 N N . VAL A 1 387 ? -0.605 -33.556 -34.943 1.00 31.80 387 VAL A N 1
ATOM 3210 C CA . VAL A 1 387 ? -2.009 -33.265 -34.661 1.00 31.80 387 VAL A CA 1
ATOM 3211 C C . VAL A 1 387 ? -2.327 -31.947 -35.357 1.00 31.80 387 VAL A C 1
ATOM 3213 O O . VAL A 1 387 ? -1.850 -30.886 -34.959 1.00 31.80 387 VAL A O 1
ATOM 3216 N N . LYS A 1 388 ? -3.102 -32.019 -36.444 1.00 33.69 388 LYS A N 1
ATOM 3217 C CA . LYS A 1 388 ? -3.578 -30.854 -37.203 1.00 33.69 388 LYS A CA 1
ATOM 3218 C C . LYS A 1 388 ? -4.729 -30.163 -36.470 1.00 33.69 388 LYS A C 1
ATOM 3220 O O . LYS A 1 388 ? -5.765 -29.876 -37.073 1.00 33.69 388 LYS A O 1
ATOM 3225 N N . ASP A 1 389 ? -4.529 -29.861 -35.195 1.00 37.84 389 ASP A N 1
ATOM 3226 C CA . ASP A 1 389 ? -5.370 -28.896 -34.512 1.00 37.84 389 ASP A CA 1
ATOM 3227 C C . ASP A 1 389 ? -5.012 -27.519 -35.057 1.00 37.84 389 ASP A C 1
ATOM 3229 O O . ASP A 1 389 ? -3.883 -27.041 -34.957 1.00 37.84 389 ASP A O 1
ATOM 3233 N N . LYS A 1 390 ? -5.990 -26.891 -35.711 1.00 45.88 390 LYS A N 1
ATOM 3234 C CA . LYS A 1 390 ? -5.870 -25.537 -36.256 1.00 45.88 390 LYS A CA 1
ATOM 3235 C C . LYS A 1 390 ? -5.969 -24.507 -35.128 1.00 45.88 390 LYS A C 1
ATOM 3237 O O . LYS A 1 390 ? -6.849 -23.648 -35.148 1.00 45.88 390 LYS A O 1
ATOM 3242 N N . THR A 1 391 ? -5.073 -24.579 -34.149 1.00 52.09 391 THR A N 1
ATOM 3243 C CA . THR A 1 391 ? -4.866 -23.511 -33.169 1.00 52.09 391 THR A CA 1
ATOM 3244 C C . THR A 1 391 ? -4.071 -22.395 -33.829 1.00 52.09 391 THR A C 1
ATOM 3246 O O . THR A 1 391 ? -2.874 -22.240 -33.610 1.00 52.09 391 THR A O 1
ATOM 3249 N N . GLY A 1 392 ? -4.758 -21.613 -34.668 1.00 66.12 392 GLY A N 1
ATOM 3250 C CA . GLY A 1 392 ? -4.221 -20.345 -35.148 1.00 66.12 392 GLY A CA 1
ATOM 3251 C C . GLY A 1 392 ? -3.857 -19.418 -33.984 1.00 66.12 392 GLY A C 1
ATOM 3252 O O . GLY A 1 392 ? -4.176 -19.682 -32.815 1.00 66.12 392 GLY A O 1
ATOM 3253 N N . SER A 1 393 ? -3.208 -18.305 -34.323 1.00 80.81 393 SER A N 1
ATOM 3254 C CA . SER A 1 393 ? -2.877 -17.265 -33.353 1.00 80.81 393 SER A CA 1
ATOM 3255 C C . SER A 1 393 ? -4.122 -16.837 -32.568 1.00 80.81 393 SER A C 1
ATOM 3257 O O . SER A 1 393 ? -5.233 -16.843 -33.106 1.00 80.81 393 SER A O 1
ATOM 3259 N N . ILE A 1 394 ? -3.972 -16.446 -31.300 1.00 81.19 394 ILE A N 1
ATOM 3260 C CA . ILE A 1 394 ? -5.111 -15.960 -30.502 1.00 81.19 394 ILE A CA 1
ATOM 3261 C C . ILE A 1 394 ? -5.734 -14.729 -31.180 1.00 81.19 394 ILE A C 1
ATOM 3263 O O . ILE A 1 394 ? -6.959 -14.612 -31.223 1.00 81.19 394 ILE A O 1
ATOM 3267 N N . ALA A 1 395 ? -4.917 -13.880 -31.812 1.00 80.75 395 ALA A N 1
ATOM 3268 C CA . ALA A 1 395 ? -5.369 -12.804 -32.687 1.00 80.75 395 ALA A CA 1
ATOM 3269 C C . ALA A 1 395 ? -6.255 -13.306 -33.847 1.00 80.75 395 ALA A C 1
ATOM 3271 O O . ALA A 1 395 ? -7.295 -12.709 -34.124 1.00 80.75 395 ALA A O 1
ATOM 3272 N N . ASP A 1 396 ? -5.904 -14.419 -34.497 1.00 78.81 396 ASP A N 1
ATOM 3273 C CA . ASP A 1 396 ? -6.699 -15.009 -35.585 1.00 78.81 396 ASP A CA 1
ATOM 3274 C C . ASP A 1 396 ? -7.993 -15.650 -35.079 1.00 78.81 396 ASP A C 1
ATOM 3276 O O . ASP A 1 396 ? -9.035 -15.515 -35.718 1.00 78.81 396 ASP A O 1
ATOM 3280 N N . LEU A 1 397 ? -7.971 -16.259 -33.893 1.00 78.69 397 LEU A N 1
ATOM 3281 C CA . LEU A 1 397 ? -9.160 -16.810 -33.243 1.00 78.69 397 LEU A CA 1
ATOM 3282 C C . LEU A 1 397 ? -10.140 -15.698 -32.823 1.00 78.69 397 LEU A C 1
ATOM 3284 O O . LEU A 1 397 ? -11.356 -15.829 -32.991 1.00 78.69 397 LEU A O 1
ATOM 3288 N N . VAL A 1 398 ? -9.618 -14.560 -32.351 1.00 77.44 398 VAL A N 1
ATOM 3289 C CA . VAL A 1 398 ? -10.391 -13.335 -32.089 1.00 77.44 398 VAL A CA 1
ATOM 3290 C C . VAL A 1 398 ? -10.956 -12.754 -33.391 1.00 77.44 398 VAL A C 1
ATOM 3292 O O . VAL A 1 398 ? -12.151 -12.452 -33.442 1.00 77.44 398 VAL A O 1
ATOM 3295 N N . ARG A 1 399 ? -10.157 -12.645 -34.463 1.00 76.31 399 ARG A N 1
ATOM 3296 C CA . ARG A 1 399 ? -10.613 -12.191 -35.795 1.00 76.31 399 ARG A CA 1
ATOM 3297 C C . ARG A 1 399 ? -11.717 -13.090 -36.355 1.00 76.31 399 ARG A C 1
ATOM 3299 O O . ARG A 1 399 ? -12.750 -12.581 -36.775 1.00 76.31 399 ARG A O 1
ATOM 3306 N N . GLN A 1 400 ? -11.552 -14.412 -36.297 1.00 80.00 400 GLN A N 1
ATOM 3307 C CA . GLN A 1 400 ? -12.549 -15.387 -36.753 1.00 80.00 400 GLN A CA 1
ATOM 3308 C C . GLN A 1 400 ? -13.858 -15.291 -35.955 1.00 80.00 400 GLN A C 1
ATOM 3310 O O . GLN A 1 400 ? -14.939 -15.412 -36.527 1.00 80.00 400 GLN A O 1
ATOM 3315 N N . THR A 1 401 ? -13.772 -15.040 -34.646 1.00 74.00 401 THR A N 1
ATOM 3316 C CA . THR A 1 401 ? -14.948 -14.929 -33.765 1.00 74.00 401 THR A CA 1
ATOM 3317 C C . THR A 1 401 ? -15.671 -13.578 -33.901 1.00 74.00 401 THR A C 1
ATOM 3319 O O . THR A 1 401 ? -16.861 -13.498 -33.607 1.00 74.00 401 THR A O 1
ATOM 3322 N N . THR A 1 402 ? -14.983 -12.517 -34.345 1.00 70.44 402 THR A N 1
ATOM 3323 C CA . THR A 1 402 ? -15.531 -11.143 -34.429 1.00 70.44 402 THR A CA 1
ATOM 3324 C C . THR A 1 402 ? -15.775 -10.628 -35.852 1.00 70.44 402 THR A C 1
ATOM 3326 O O . THR A 1 402 ? -16.468 -9.627 -36.018 1.00 70.44 402 THR A O 1
ATOM 3329 N N . GLY A 1 403 ? -15.221 -11.279 -36.879 1.00 63.56 403 GLY A N 1
ATOM 3330 C CA . GLY A 1 403 ? -15.428 -10.951 -38.294 1.00 63.56 403 GLY A CA 1
ATOM 3331 C C . GLY A 1 403 ? -14.714 -9.693 -38.807 1.00 63.56 403 GLY A C 1
ATOM 3332 O O . GLY A 1 403 ? -15.014 -9.254 -39.914 1.00 63.56 403 GLY A O 1
ATOM 3333 N N . LYS A 1 404 ? -13.790 -9.094 -38.039 1.00 59.34 404 LYS A N 1
ATOM 3334 C CA . LYS A 1 404 ? -13.111 -7.830 -38.394 1.00 59.34 404 LYS A CA 1
ATOM 3335 C C . LYS A 1 404 ? -11.612 -8.022 -38.660 1.00 59.34 404 LYS A C 1
ATOM 3337 O O . LYS A 1 404 ? -10.905 -8.651 -37.874 1.00 59.34 404 LYS A O 1
ATOM 3342 N N . THR A 1 405 ? -11.120 -7.429 -39.746 1.00 47.06 405 THR A N 1
ATOM 3343 C CA . THR A 1 405 ? -9.690 -7.336 -40.090 1.00 47.06 405 THR A CA 1
ATOM 3344 C C . THR A 1 405 ? -9.024 -6.179 -39.328 1.00 47.06 405 THR A C 1
ATOM 3346 O O . THR A 1 405 ? -9.626 -5.121 -39.165 1.00 47.06 405 THR A O 1
ATOM 3349 N N . TYR A 1 406 ? -7.820 -6.418 -38.799 1.00 51.44 406 TYR A N 1
ATOM 3350 C CA . TYR A 1 406 ? -7.169 -5.653 -37.711 1.00 51.44 406 TYR A CA 1
ATOM 3351 C C . TYR A 1 406 ? -6.642 -4.254 -38.126 1.00 51.44 406 TYR A C 1
ATOM 3353 O O . TYR A 1 406 ? -6.542 -3.991 -39.316 1.00 51.44 406 TYR A O 1
ATOM 3361 N N . GLU A 1 407 ? -6.362 -3.292 -37.226 1.00 47.25 407 GLU A N 1
ATOM 3362 C CA . GLU A 1 407 ? -5.324 -3.379 -36.166 1.00 47.25 407 GLU A CA 1
ATOM 3363 C C . GLU A 1 407 ? -5.720 -3.026 -34.704 1.00 47.25 407 GLU A C 1
ATOM 3365 O O . GLU A 1 407 ? -4.967 -3.325 -33.783 1.00 47.25 407 GLU A O 1
ATOM 3370 N N . ILE A 1 408 ? -6.891 -2.435 -34.439 1.00 48.06 408 ILE A N 1
ATOM 3371 C CA . ILE A 1 408 ? -7.110 -1.605 -33.221 1.00 48.06 408 ILE A CA 1
ATOM 3372 C C . ILE A 1 408 ? -7.659 -2.364 -31.972 1.00 48.06 408 ILE A C 1
ATOM 3374 O O . ILE A 1 408 ? -7.983 -1.761 -30.953 1.00 48.06 408 ILE A O 1
ATOM 3378 N N . TYR A 1 409 ? -7.768 -3.700 -31.978 1.00 62.28 409 TYR A N 1
ATOM 3379 C CA . TYR A 1 409 ? -8.528 -4.431 -30.933 1.00 62.28 409 TYR A CA 1
ATOM 3380 C C . TYR A 1 409 ? -7.717 -5.103 -29.803 1.00 62.28 409 TYR A C 1
ATOM 3382 O O . TYR A 1 409 ? -8.344 -5.624 -28.877 1.00 62.28 409 TYR A O 1
ATOM 3390 N N . LYS A 1 410 ? -6.372 -5.082 -29.806 1.00 70.94 410 LYS A N 1
ATOM 3391 C CA . LYS A 1 410 ? -5.562 -5.778 -28.776 1.00 70.94 410 LYS A CA 1
ATOM 3392 C C . LYS A 1 410 ? -5.842 -5.224 -27.372 1.00 70.94 410 LYS A C 1
ATOM 3394 O O . LYS A 1 410 ? -6.161 -5.978 -26.457 1.00 70.94 410 LYS A O 1
ATOM 3399 N N . GLU A 1 411 ? -5.846 -3.901 -27.229 1.00 72.31 411 GLU A N 1
ATOM 3400 C CA . GLU A 1 411 ? -6.157 -3.216 -25.966 1.00 72.31 411 GLU A CA 1
ATOM 3401 C C . GLU A 1 411 ? -7.605 -3.463 -25.503 1.00 72.31 411 GLU A C 1
ATOM 3403 O O . GLU A 1 411 ? -7.853 -3.756 -24.332 1.00 72.31 411 GLU A O 1
ATOM 3408 N N . LEU A 1 412 ? -8.575 -3.418 -26.427 1.00 75.00 412 LEU A N 1
ATOM 3409 C CA . LEU A 1 412 ? -9.991 -3.641 -26.110 1.00 75.00 412 LEU A CA 1
ATOM 3410 C C . LEU A 1 412 ? -10.289 -5.099 -25.716 1.00 75.00 412 LEU A C 1
ATOM 3412 O O . LEU A 1 412 ? -11.206 -5.352 -24.931 1.00 75.00 412 LEU A O 1
ATOM 3416 N N . PHE A 1 413 ? -9.523 -6.055 -26.245 1.00 80.56 413 PHE A N 1
ATOM 3417 C CA . PHE A 1 413 ? -9.575 -7.453 -25.829 1.00 80.56 413 PHE A CA 1
ATOM 3418 C C . PHE A 1 413 ? -9.133 -7.595 -24.369 1.00 80.56 413 PHE A C 1
ATOM 3420 O O . PHE A 1 413 ? -9.929 -8.018 -23.526 1.00 80.56 413 PHE A O 1
ATOM 3427 N N . PHE A 1 414 ? -7.913 -7.158 -24.045 1.00 87.00 414 PHE A N 1
ATOM 3428 C CA . PHE A 1 414 ? -7.348 -7.327 -22.703 1.00 87.00 414 PHE A CA 1
ATOM 3429 C C . PHE A 1 414 ? -8.067 -6.529 -21.609 1.00 87.00 414 PHE A C 1
ATOM 3431 O O . PHE A 1 414 ? -8.140 -7.009 -20.477 1.00 87.00 414 PHE A O 1
ATOM 3438 N N . LYS A 1 415 ? -8.702 -5.397 -21.949 1.00 83.31 415 LYS A N 1
ATOM 3439 C CA . LYS A 1 415 ? -9.521 -4.603 -21.016 1.00 83.31 415 LYS A CA 1
ATOM 3440 C C . LYS A 1 415 ? -10.596 -5.421 -20.287 1.00 83.31 415 LYS A C 1
ATOM 3442 O O . LYS A 1 415 ? -10.783 -5.244 -19.088 1.00 83.31 415 LYS A O 1
ATOM 3447 N N . ASP A 1 416 ? -11.297 -6.311 -20.998 1.00 84.69 416 ASP A N 1
ATOM 3448 C CA . ASP A 1 416 ? -12.512 -6.973 -20.489 1.00 84.69 416 ASP A CA 1
ATOM 3449 C C . ASP A 1 416 ? -12.470 -8.517 -20.540 1.00 84.69 416 ASP A C 1
ATOM 3451 O O . ASP A 1 416 ? -13.399 -9.185 -20.067 1.00 84.69 416 ASP A O 1
ATOM 3455 N N . ILE A 1 417 ? -11.406 -9.128 -21.085 1.00 87.62 417 ILE A N 1
ATOM 3456 C CA . ILE A 1 417 ? -11.285 -10.595 -21.199 1.00 87.62 417 ILE A CA 1
ATOM 3457 C C . ILE A 1 417 ? -11.347 -11.303 -19.835 1.00 87.62 417 ILE A C 1
ATOM 3459 O O . ILE A 1 417 ? -11.975 -12.358 -19.721 1.00 87.62 417 ILE A O 1
ATOM 3463 N N . ARG A 1 418 ? -10.808 -10.680 -18.775 1.00 89.25 418 ARG A N 1
ATOM 3464 C CA . ARG A 1 418 ? -10.810 -11.192 -17.389 1.00 89.25 418 ARG A CA 1
ATOM 3465 C C . ARG A 1 418 ? -12.201 -11.566 -16.878 1.00 89.25 418 ARG A C 1
ATOM 3467 O O . ARG A 1 418 ? -12.375 -12.614 -16.258 1.00 89.25 418 ARG A O 1
ATOM 3474 N N . VAL A 1 419 ? -13.229 -10.787 -17.222 1.00 87.69 419 VAL A N 1
ATOM 3475 C CA . VAL A 1 419 ? -14.619 -11.070 -16.813 1.00 87.69 419 VAL A CA 1
ATOM 3476 C C . VAL A 1 419 ? -15.160 -12.349 -17.473 1.00 87.69 419 VAL A C 1
ATOM 3478 O O . VAL A 1 419 ? -16.034 -13.024 -16.921 1.00 87.69 419 VAL A O 1
ATOM 3481 N N . SER A 1 420 ? -14.641 -12.697 -18.652 1.00 88.19 420 SER A N 1
ATOM 3482 C CA . SER A 1 420 ? -14.996 -13.910 -19.401 1.00 88.19 420 SER A CA 1
ATOM 3483 C C . SER A 1 420 ? -14.204 -15.122 -18.905 1.00 88.19 420 SER A C 1
ATOM 3485 O O . SER A 1 420 ? -14.797 -16.182 -18.712 1.00 88.19 420 SER A O 1
ATOM 3487 N N . ILE A 1 421 ? -12.916 -14.936 -18.577 1.00 88.94 421 ILE A N 1
ATOM 3488 C CA . ILE A 1 421 ? -12.078 -15.939 -17.896 1.00 88.94 421 ILE A CA 1
ATOM 3489 C C . ILE A 1 421 ? -12.749 -16.373 -16.582 1.00 88.94 421 ILE A C 1
ATOM 3491 O O . ILE A 1 421 ? -13.064 -17.551 -16.420 1.00 88.94 421 ILE A O 1
ATOM 3495 N N . ARG A 1 422 ? -13.091 -15.427 -15.688 1.00 87.75 422 ARG A N 1
ATOM 3496 C CA . ARG A 1 422 ? -13.770 -15.712 -14.403 1.00 87.75 422 ARG A CA 1
ATOM 3497 C C . ARG A 1 422 ? -15.053 -16.528 -14.557 1.00 87.75 422 ARG A C 1
ATOM 3499 O O . ARG A 1 422 ? -15.271 -17.485 -13.820 1.00 87.75 422 ARG A O 1
ATOM 3506 N N . LYS A 1 423 ? -15.903 -16.175 -15.529 1.00 86.31 423 LYS A N 1
ATOM 3507 C CA . LYS A 1 423 ? -17.184 -16.865 -15.767 1.00 86.31 423 LYS A CA 1
ATOM 3508 C C . LYS A 1 423 ? -17.004 -18.308 -16.240 1.00 86.31 423 LYS A C 1
ATOM 3510 O O . LYS A 1 423 ? -17.878 -19.131 -15.976 1.00 86.31 423 LYS A O 1
ATOM 3515 N N . ILE A 1 424 ? -15.913 -18.611 -16.941 1.00 86.56 424 ILE A N 1
ATOM 3516 C CA . ILE A 1 424 ? -15.602 -19.975 -17.378 1.00 86.56 424 ILE A CA 1
ATOM 3517 C C . ILE A 1 424 ? -14.912 -20.758 -16.267 1.00 86.56 424 ILE A C 1
ATOM 3519 O O . ILE A 1 424 ? -15.331 -21.884 -16.029 1.00 86.56 424 ILE A O 1
ATOM 3523 N N . LEU A 1 425 ? -14.013 -20.140 -15.492 1.00 86.44 425 LEU A N 1
ATOM 3524 C CA . LEU A 1 425 ? -13.471 -20.737 -14.264 1.00 86.44 425 LEU A CA 1
ATOM 3525 C C . LEU A 1 425 ? -14.589 -21.168 -13.293 1.00 86.44 425 LEU A C 1
ATOM 3527 O O . LEU A 1 425 ? -14.594 -22.306 -12.835 1.00 86.44 425 LEU A O 1
ATOM 3531 N N . ASN A 1 426 ? -15.620 -20.335 -13.096 1.00 82.56 426 ASN A N 1
ATOM 3532 C CA . ASN A 1 426 ? -16.819 -20.684 -12.310 1.00 82.56 426 ASN A CA 1
ATOM 3533 C C . ASN A 1 426 ? -17.596 -21.914 -12.824 1.00 82.56 426 ASN A C 1
ATOM 3535 O O . ASN A 1 426 ? -18.430 -22.453 -12.103 1.00 82.56 426 ASN A O 1
ATOM 3539 N N . ARG A 1 427 ? -17.389 -22.324 -14.081 1.00 83.38 427 ARG A N 1
ATOM 3540 C CA . ARG A 1 427 ? -18.060 -23.467 -14.726 1.00 83.38 427 ARG A CA 1
ATOM 3541 C C . ARG A 1 427 ? -17.137 -24.669 -14.922 1.00 83.38 427 ARG A C 1
ATOM 3543 O O . ARG A 1 427 ? -17.632 -25.754 -15.198 1.00 83.38 427 ARG A O 1
ATOM 3550 N N . SER A 1 428 ? -15.825 -24.473 -14.805 1.00 82.06 428 SER A N 1
ATOM 3551 C CA . SER A 1 428 ? -14.790 -25.483 -15.033 1.00 82.06 428 SER A CA 1
ATOM 3552 C C . SER A 1 428 ? -14.132 -25.985 -13.744 1.00 82.06 428 SER A C 1
ATOM 3554 O O . SER A 1 428 ? -13.074 -26.612 -13.806 1.00 82.06 428 SER A O 1
ATOM 3556 N N . ALA A 1 429 ? -14.711 -25.673 -12.584 1.00 82.50 429 ALA A N 1
ATOM 3557 C CA . ALA A 1 429 ? -14.254 -26.145 -11.284 1.00 82.50 429 ALA A CA 1
ATOM 3558 C C . ALA A 1 429 ? -14.458 -27.665 -11.159 1.00 82.50 429 ALA A C 1
ATOM 3560 O O . ALA A 1 429 ? -15.577 -28.157 -11.299 1.00 82.50 429 ALA A O 1
ATOM 3561 N N . ILE A 1 430 ? -13.380 -28.404 -10.892 1.00 75.38 430 ILE A N 1
ATOM 3562 C CA . ILE A 1 430 ? -13.403 -29.871 -10.748 1.00 75.38 430 ILE A CA 1
ATOM 3563 C C . ILE A 1 430 ? -13.686 -30.276 -9.287 1.00 75.38 430 ILE A C 1
ATOM 3565 O O . ILE A 1 430 ? -14.146 -31.383 -9.016 1.00 75.38 430 ILE A O 1
ATOM 3569 N N . GLN A 1 431 ? -13.408 -29.384 -8.331 1.00 66.69 431 GLN A N 1
ATOM 3570 C CA . GLN A 1 431 ? -13.495 -29.627 -6.887 1.00 66.69 431 GLN A CA 1
ATOM 3571 C C . GLN A 1 431 ? -14.269 -28.500 -6.179 1.00 66.69 431 GLN A C 1
ATOM 3573 O O . GLN A 1 431 ? -14.496 -27.432 -6.751 1.00 66.69 431 GLN A O 1
ATOM 3578 N N . LYS A 1 432 ? -14.681 -28.721 -4.921 1.00 57.44 432 LYS A N 1
ATOM 3579 C CA . LYS A 1 432 ? -15.287 -27.668 -4.087 1.00 57.44 432 LYS A CA 1
ATOM 3580 C C . LYS A 1 432 ? -14.226 -26.628 -3.712 1.00 57.44 432 LYS A C 1
ATOM 3582 O O . LYS A 1 432 ? -13.433 -26.860 -2.806 1.00 57.44 432 LYS A O 1
ATOM 3587 N N . ILE A 1 433 ? -14.245 -25.493 -4.405 1.00 60.03 433 ILE A N 1
ATOM 3588 C CA . ILE A 1 433 ? -13.380 -24.338 -4.135 1.00 60.03 433 ILE A CA 1
ATOM 3589 C C . ILE A 1 433 ? -13.691 -23.774 -2.739 1.00 60.03 433 ILE A C 1
ATOM 3591 O O . ILE A 1 433 ? -14.853 -23.726 -2.324 1.00 60.03 433 ILE A O 1
ATOM 3595 N N . SER A 1 434 ? -12.657 -23.331 -2.021 1.00 55.59 434 SER A N 1
ATOM 3596 C CA . SER A 1 434 ? -12.814 -22.623 -0.749 1.00 55.59 434 SER A CA 1
ATOM 3597 C C . SER A 1 434 ? -13.516 -21.279 -0.966 1.00 55.59 434 SER A C 1
ATOM 3599 O O . SER A 1 434 ? -13.093 -20.483 -1.800 1.00 55.59 434 SER A O 1
ATOM 3601 N N . LEU A 1 435 ? -14.553 -20.976 -0.176 1.00 50.81 435 LEU A N 1
ATOM 3602 C CA . LEU A 1 435 ? -15.308 -19.712 -0.273 1.00 50.81 435 LEU A CA 1
ATOM 3603 C C . LEU A 1 435 ? -14.461 -18.449 -0.007 1.00 50.81 435 LEU A C 1
ATOM 3605 O O . LEU A 1 435 ? -14.919 -17.345 -0.289 1.00 50.81 435 LEU A O 1
ATOM 3609 N N . PHE A 1 436 ? -13.243 -18.613 0.518 1.00 47.88 436 PHE A N 1
ATOM 3610 C CA . PHE A 1 436 ? -12.284 -17.542 0.816 1.00 47.88 436 PHE A CA 1
ATOM 3611 C C . PHE A 1 436 ? -10.909 -17.762 0.152 1.00 47.88 436 PHE A C 1
ATOM 3613 O O . PHE A 1 436 ? -9.928 -17.134 0.544 1.00 47.88 436 PHE A O 1
ATOM 3620 N N . GLY A 1 437 ? -10.812 -18.690 -0.806 1.00 62.22 437 GLY A N 1
ATOM 3621 C CA . GLY A 1 437 ? -9.553 -19.068 -1.447 1.00 62.22 437 GLY A CA 1
ATOM 3622 C C . GLY A 1 437 ? -9.120 -18.142 -2.593 1.00 62.22 437 GLY A C 1
ATOM 3623 O O . GLY A 1 437 ? -9.915 -17.388 -3.160 1.00 62.22 437 GLY A O 1
ATOM 3624 N N . THR A 1 438 ? -7.828 -18.175 -2.931 1.00 79.81 438 THR A N 1
ATOM 3625 C CA . THR A 1 438 ? -7.221 -17.358 -4.001 1.00 79.81 438 THR A CA 1
ATOM 3626 C C . THR A 1 438 ? -7.004 -18.126 -5.308 1.00 79.81 438 THR A C 1
ATOM 3628 O O . THR A 1 438 ? -6.555 -17.536 -6.294 1.00 79.81 438 THR A O 1
ATOM 3631 N N . GLU A 1 439 ? -7.364 -19.410 -5.358 1.00 81.88 439 GLU A N 1
ATOM 3632 C CA . GLU A 1 439 ? -7.061 -20.350 -6.446 1.00 81.88 439 GLU A CA 1
ATOM 3633 C C . GLU A 1 439 ? -7.658 -19.874 -7.777 1.00 81.88 439 GLU A C 1
ATOM 3635 O O . GLU A 1 439 ? -7.011 -19.933 -8.823 1.00 81.88 439 GLU A O 1
ATOM 3640 N N . GLN A 1 440 ? -8.868 -19.299 -7.740 1.00 83.38 440 GLN A N 1
ATOM 3641 C CA . GLN A 1 440 ? -9.508 -18.719 -8.922 1.00 83.38 440 GLN A CA 1
ATOM 3642 C C . GLN A 1 440 ? -8.747 -17.503 -9.476 1.00 83.38 440 GLN A C 1
ATOM 3644 O O . GLN A 1 440 ? -8.644 -17.353 -10.693 1.00 83.38 440 GLN A O 1
ATOM 3649 N N . ASN A 1 441 ? -8.202 -16.643 -8.609 1.00 85.19 441 ASN A N 1
ATOM 3650 C CA . ASN A 1 441 ? -7.428 -15.471 -9.030 1.00 85.19 441 ASN A CA 1
ATOM 3651 C C . ASN A 1 441 ? -6.068 -15.892 -9.612 1.00 85.19 441 ASN A C 1
ATOM 3653 O O . ASN A 1 441 ? -5.597 -15.299 -10.582 1.00 85.19 441 ASN A O 1
ATOM 3657 N N . ILE A 1 442 ? -5.458 -16.939 -9.049 1.00 84.62 442 ILE A N 1
ATOM 3658 C CA . ILE A 1 442 ? -4.221 -17.544 -9.559 1.00 84.62 442 ILE A CA 1
ATOM 3659 C C . ILE A 1 442 ? -4.481 -18.143 -10.951 1.00 84.62 442 ILE A C 1
ATOM 3661 O O . ILE A 1 442 ? -3.813 -17.765 -11.915 1.00 84.62 442 ILE A O 1
ATOM 3665 N N . ALA A 1 443 ? -5.516 -18.977 -11.097 1.00 87.44 443 ALA A N 1
ATOM 3666 C CA . ALA A 1 443 ? -5.913 -19.555 -12.381 1.00 87.44 443 ALA A CA 1
ATOM 3667 C C . ALA A 1 443 ? -6.270 -18.486 -13.436 1.00 87.44 443 ALA A C 1
ATOM 3669 O O . ALA A 1 443 ? -5.862 -18.597 -14.593 1.00 87.44 443 ALA A O 1
ATOM 3670 N N . GLU A 1 444 ? -6.975 -17.414 -13.052 1.00 90.94 444 GLU A N 1
ATOM 3671 C CA . GLU A 1 444 ? -7.265 -16.283 -13.943 1.00 90.94 444 GLU A CA 1
ATOM 3672 C C . GLU A 1 444 ? -5.979 -15.626 -14.460 1.00 90.94 444 GLU A C 1
ATOM 3674 O O . GLU A 1 444 ? -5.871 -15.347 -15.655 1.00 90.94 444 GLU A O 1
ATOM 3679 N N . ASN A 1 445 ? -5.001 -15.400 -13.579 1.00 91.06 445 ASN A N 1
ATOM 3680 C CA . ASN A 1 445 ? -3.738 -14.766 -13.941 1.00 91.06 445 ASN A CA 1
ATOM 3681 C C . ASN A 1 445 ? -2.896 -15.632 -14.886 1.00 91.06 445 ASN A C 1
ATOM 3683 O O . ASN A 1 445 ? -2.344 -15.085 -15.838 1.00 91.06 445 ASN A O 1
ATOM 3687 N N . HIS A 1 446 ? -2.848 -16.956 -14.701 1.00 89.69 446 HIS A N 1
ATOM 3688 C CA . HIS A 1 446 ? -2.156 -17.852 -15.638 1.00 89.69 446 HIS A CA 1
ATOM 3689 C C . HIS A 1 446 ? -2.810 -17.865 -17.029 1.00 89.69 446 HIS A C 1
ATOM 3691 O O . HIS A 1 446 ? -2.108 -17.754 -18.034 1.00 89.69 446 HIS A O 1
ATOM 3697 N N . ILE A 1 447 ? -4.147 -17.915 -17.109 1.00 89.56 447 ILE A N 1
ATOM 3698 C CA . ILE A 1 447 ? -4.867 -17.836 -18.393 1.00 89.56 447 ILE A CA 1
ATOM 3699 C C . ILE A 1 447 ? -4.640 -16.473 -19.061 1.00 89.56 447 ILE A C 1
ATOM 3701 O O . ILE A 1 447 ? -4.377 -16.409 -20.261 1.00 89.56 447 ILE A O 1
ATOM 3705 N N . TYR A 1 448 ? -4.728 -15.379 -18.298 1.00 91.06 448 TYR A N 1
ATOM 3706 C CA . TYR A 1 448 ? -4.497 -14.029 -18.812 1.00 91.06 448 TYR A CA 1
ATOM 3707 C C . TYR A 1 448 ? -3.066 -13.869 -19.345 1.00 91.06 448 TYR A C 1
ATOM 3709 O O . TYR A 1 448 ? -2.884 -13.369 -20.452 1.00 91.06 448 TYR A O 1
ATOM 3717 N N . HIS A 1 449 ? -2.064 -14.339 -18.594 1.00 90.75 449 HIS A N 1
ATOM 3718 C CA . HIS A 1 449 ? -0.658 -14.267 -18.986 1.00 90.75 449 HIS A CA 1
ATOM 3719 C C . HIS A 1 449 ? -0.378 -15.056 -20.270 1.00 90.75 449 HIS A C 1
ATOM 3721 O O . HIS A 1 449 ? 0.233 -14.522 -21.194 1.00 90.75 449 HIS A O 1
ATOM 3727 N N . PHE A 1 450 ? -0.897 -16.285 -20.377 1.00 90.81 450 PHE A N 1
ATOM 3728 C CA . PHE A 1 450 ? -0.777 -17.072 -21.604 1.00 90.81 450 PHE A CA 1
ATOM 3729 C C . PHE A 1 450 ? -1.414 -16.350 -22.800 1.00 90.81 450 PHE A C 1
ATOM 3731 O O . PHE A 1 450 ? -0.801 -16.261 -23.864 1.00 90.81 450 PHE A O 1
ATOM 3738 N N . LEU A 1 451 ? -2.620 -15.792 -22.625 1.00 89.25 451 LEU A N 1
ATOM 3739 C CA . LEU A 1 451 ? -3.307 -15.037 -23.677 1.00 89.25 451 LEU A CA 1
ATOM 3740 C C . LEU A 1 451 ? -2.512 -13.805 -24.133 1.00 89.25 451 LEU A C 1
ATOM 3742 O O . LEU A 1 451 ? -2.533 -13.492 -25.319 1.00 89.25 451 LEU A O 1
ATOM 3746 N N . GLU A 1 452 ? -1.832 -13.118 -23.214 1.00 87.94 452 GLU A N 1
ATOM 3747 C CA . GLU A 1 452 ? -1.023 -11.919 -23.466 1.00 87.94 452 GLU A CA 1
ATOM 3748 C C . GLU A 1 452 ? 0.292 -12.239 -24.188 1.00 87.94 452 GLU A C 1
ATOM 3750 O O . GLU A 1 452 ? 0.583 -11.647 -25.230 1.00 87.94 452 GLU A O 1
ATOM 3755 N N . VAL A 1 453 ? 1.058 -13.212 -23.684 1.00 86.12 453 VAL A N 1
ATOM 3756 C CA . VAL A 1 453 ? 2.364 -13.602 -24.246 1.00 86.12 453 VAL A CA 1
ATOM 3757 C C . VAL A 1 453 ? 2.211 -14.295 -25.599 1.00 86.12 453 VAL A C 1
ATOM 3759 O O . VAL A 1 453 ? 2.985 -14.035 -26.518 1.00 86.12 453 VAL A O 1
ATOM 3762 N N . GLN A 1 454 ? 1.206 -15.160 -25.746 1.00 86.25 454 GLN A N 1
ATOM 3763 C CA . GLN A 1 454 ? 0.981 -15.931 -26.971 1.00 86.25 454 GLN A CA 1
ATOM 3764 C C . GLN A 1 454 ? 0.012 -15.247 -27.947 1.00 86.25 454 GLN A C 1
ATOM 3766 O O . GLN A 1 454 ? -0.360 -15.861 -28.948 1.00 86.25 454 GLN A O 1
ATOM 3771 N N . TYR A 1 455 ? -0.391 -13.992 -27.687 1.00 83.50 455 TYR A N 1
ATOM 3772 C CA . TYR A 1 455 ? -1.468 -13.310 -28.418 1.00 83.50 455 TYR A CA 1
ATOM 3773 C C . TYR A 1 455 ? -1.308 -13.361 -29.941 1.00 83.50 455 TYR A C 1
ATOM 3775 O O . TYR A 1 455 ? -2.273 -13.610 -30.661 1.00 83.50 455 TYR A O 1
ATOM 3783 N N . ASP A 1 456 ? -0.076 -13.144 -30.401 1.00 80.88 456 ASP A N 1
ATOM 3784 C CA . ASP A 1 456 ? 0.291 -13.053 -31.812 1.00 80.88 456 ASP A CA 1
ATOM 3785 C C . ASP A 1 456 ? 0.985 -14.332 -32.340 1.00 80.88 456 ASP A C 1
ATOM 3787 O O . ASP A 1 456 ? 1.348 -14.376 -33.513 1.00 80.88 456 ASP A O 1
ATOM 3791 N N . ASN A 1 457 ? 1.154 -15.386 -31.523 1.00 82.69 457 ASN A N 1
ATOM 3792 C CA . ASN A 1 457 ? 1.894 -16.603 -31.895 1.00 82.69 457 ASN A CA 1
ATOM 3793 C C . ASN A 1 457 ? 1.024 -17.624 -32.672 1.00 82.69 457 ASN A C 1
ATOM 3795 O O . ASN A 1 457 ? 0.141 -18.242 -32.070 1.00 82.69 457 ASN A O 1
ATOM 3799 N N . PRO A 1 458 ? 1.309 -17.914 -33.962 1.00 78.50 458 PRO A N 1
ATOM 3800 C CA . PRO A 1 458 ? 0.548 -18.884 -34.760 1.00 78.50 458 PRO A CA 1
ATOM 3801 C C . PRO A 1 458 ? 0.736 -20.354 -34.360 1.00 78.50 458 PRO A C 1
ATOM 3803 O O . PRO A 1 458 ? 0.012 -21.206 -34.864 1.00 78.50 458 PRO A O 1
ATOM 3806 N N . TYR A 1 459 ? 1.714 -20.660 -33.501 1.00 80.31 459 TYR A N 1
ATOM 3807 C CA . TYR A 1 459 ? 2.051 -22.015 -33.048 1.00 80.31 459 TYR A CA 1
ATOM 3808 C C . TYR A 1 459 ? 1.751 -22.231 -31.557 1.00 80.31 459 TYR A C 1
ATOM 3810 O O . TYR A 1 459 ? 2.309 -23.135 -30.932 1.00 80.31 459 TYR A O 1
ATOM 3818 N N . GLN A 1 460 ? 0.906 -21.386 -30.959 1.00 84.50 460 GLN A N 1
ATOM 3819 C CA . GLN A 1 460 ? 0.500 -21.547 -29.566 1.00 84.50 460 GLN A CA 1
ATOM 3820 C C . GLN A 1 460 ? -0.235 -22.880 -29.352 1.00 84.50 460 GLN A C 1
ATOM 3822 O O . GLN A 1 460 ? -1.053 -23.298 -30.174 1.00 84.50 460 GLN A O 1
ATOM 3827 N N . ASN A 1 461 ? 0.049 -23.532 -28.224 1.00 86.88 461 ASN A N 1
ATOM 3828 C CA . ASN A 1 461 ? -0.652 -24.731 -27.785 1.00 86.88 461 ASN A CA 1
ATOM 3829 C C . ASN A 1 461 ? -0.974 -24.610 -26.293 1.00 86.88 461 ASN A C 1
ATOM 3831 O O . ASN A 1 461 ? -0.117 -24.827 -25.435 1.00 86.88 461 ASN A O 1
ATOM 3835 N N . TRP A 1 462 ? -2.227 -24.269 -25.999 1.00 87.75 462 TRP A N 1
ATOM 3836 C CA . TRP A 1 462 ? -2.735 -24.152 -24.634 1.00 87.75 462 TRP A CA 1
ATOM 3837 C C . TRP A 1 462 ? -2.561 -25.438 -23.814 1.00 87.75 462 TRP A C 1
ATOM 3839 O O . TRP A 1 462 ? -2.044 -25.384 -22.703 1.00 87.75 462 TRP A O 1
ATOM 3849 N N . GLN A 1 463 ? -2.925 -26.601 -24.357 1.00 85.81 463 GLN A N 1
ATOM 3850 C CA . GLN A 1 463 ? -2.930 -27.870 -23.614 1.00 85.81 463 GLN A CA 1
ATOM 3851 C C . GLN A 1 463 ? -1.518 -28.389 -23.295 1.00 85.81 463 GLN A C 1
ATOM 3853 O O . GLN A 1 463 ? -1.326 -29.098 -22.308 1.00 85.81 463 GLN A O 1
ATOM 3858 N N . ALA A 1 464 ? -0.520 -28.020 -24.102 1.00 84.69 464 ALA A N 1
ATOM 3859 C CA . ALA A 1 464 ? 0.888 -28.323 -23.845 1.00 84.69 464 ALA A CA 1
ATOM 3860 C C . ALA A 1 464 ? 1.590 -27.293 -22.932 1.00 84.69 464 ALA A C 1
ATOM 3862 O O . ALA A 1 464 ? 2.739 -27.515 -22.545 1.00 84.69 464 ALA A O 1
ATOM 3863 N N . SER A 1 465 ? 0.930 -26.176 -22.599 1.00 87.31 465 SER A N 1
ATOM 3864 C CA . SER A 1 465 ? 1.529 -25.070 -21.845 1.00 87.31 465 SER A CA 1
ATOM 3865 C C . SER A 1 465 ? 1.795 -25.399 -20.372 1.00 87.31 465 SER A C 1
ATOM 3867 O O . SER A 1 465 ? 1.180 -26.280 -19.766 1.00 87.31 465 SER A O 1
ATOM 3869 N N . THR A 1 466 ? 2.723 -24.653 -19.777 1.00 87.56 466 THR A N 1
ATOM 3870 C CA . THR A 1 466 ? 2.971 -24.637 -18.330 1.00 87.56 466 THR A CA 1
ATOM 3871 C C . THR A 1 466 ? 1.784 -24.062 -17.560 1.00 87.56 466 THR A C 1
ATOM 3873 O O . THR A 1 466 ? 1.378 -24.601 -16.536 1.00 87.56 466 THR A O 1
ATOM 3876 N N . GLU A 1 467 ? 1.166 -23.023 -18.104 1.00 87.94 467 GLU A N 1
ATOM 3877 C CA . GLU A 1 467 ? 0.058 -22.270 -17.534 1.00 87.94 467 GLU A CA 1
ATOM 3878 C C . GLU A 1 467 ? -1.213 -23.121 -17.426 1.00 87.94 467 GLU A C 1
ATOM 3880 O O . GLU A 1 467 ? -1.931 -23.025 -16.434 1.00 87.94 467 GLU A O 1
ATOM 3885 N N . TYR A 1 468 ? -1.461 -24.018 -18.383 1.00 89.06 468 TYR A N 1
ATOM 3886 C CA . TYR A 1 468 ? -2.545 -24.998 -18.287 1.00 89.06 468 TYR A CA 1
ATOM 3887 C C . TYR A 1 468 ? -2.326 -26.011 -17.153 1.00 89.06 468 TYR A C 1
ATOM 3889 O O . TYR A 1 468 ? -3.283 -26.376 -16.470 1.00 89.06 468 TYR A O 1
ATOM 3897 N N . LYS A 1 469 ? -1.078 -26.431 -16.897 1.00 88.75 469 LYS A N 1
ATOM 3898 C CA . LYS A 1 469 ? -0.756 -27.323 -15.767 1.00 88.75 469 LYS A CA 1
ATOM 3899 C C . LYS A 1 469 ? -0.982 -26.631 -14.424 1.00 88.75 469 LYS A C 1
ATOM 3901 O O . LYS A 1 469 ? -1.563 -27.244 -13.535 1.00 88.75 469 LYS A O 1
ATOM 3906 N N . GLU A 1 470 ? -0.595 -25.362 -14.303 1.00 87.75 470 GLU A N 1
ATOM 3907 C CA . GLU A 1 470 ? -0.881 -24.541 -13.116 1.00 87.75 470 GLU A CA 1
ATOM 3908 C C . GLU A 1 470 ? -2.395 -24.373 -12.903 1.00 87.75 470 GLU A C 1
ATOM 3910 O O . GLU A 1 470 ? -2.902 -24.618 -11.812 1.00 87.75 470 GLU A O 1
ATOM 3915 N N . VAL A 1 471 ? -3.160 -24.053 -13.953 1.00 87.88 471 VAL A N 1
ATOM 3916 C CA . VAL A 1 471 ? -4.631 -23.920 -13.883 1.00 87.88 471 VAL A CA 1
ATOM 3917 C C . VAL A 1 471 ? -5.316 -25.231 -13.471 1.00 87.88 471 VAL A C 1
ATOM 3919 O O . VAL A 1 471 ? -6.243 -25.205 -12.657 1.00 87.88 471 VAL A O 1
ATOM 3922 N N . LEU A 1 472 ? -4.832 -26.377 -13.965 1.00 88.12 472 LEU A N 1
ATOM 3923 C CA . LEU A 1 472 ? -5.280 -27.699 -13.518 1.00 88.12 472 LEU A CA 1
ATOM 3924 C C . LEU A 1 472 ? -4.915 -27.973 -12.051 1.00 88.12 472 LEU A C 1
ATOM 3926 O O . LEU A 1 472 ? -5.744 -28.519 -11.324 1.00 88.12 472 LEU A O 1
ATOM 3930 N N . ALA A 1 473 ? -3.719 -27.580 -11.603 1.00 86.50 473 ALA A N 1
ATOM 3931 C CA . ALA A 1 473 ? -3.288 -27.721 -10.210 1.00 86.50 473 ALA A CA 1
ATOM 3932 C C . ALA A 1 473 ? -4.133 -26.865 -9.247 1.00 86.50 473 ALA A C 1
ATOM 3934 O O . ALA A 1 473 ? -4.425 -27.307 -8.140 1.00 86.50 473 ALA A O 1
ATOM 3935 N N . GLN A 1 474 ? -4.615 -25.699 -9.696 1.00 83.94 474 GLN A N 1
ATOM 3936 C CA . GLN A 1 474 ? -5.610 -24.881 -8.985 1.00 83.94 474 GLN A CA 1
ATOM 3937 C C . GLN A 1 474 ? -7.047 -25.457 -9.041 1.00 83.94 474 GLN A C 1
ATOM 3939 O O . GLN A 1 474 ? -7.982 -24.832 -8.546 1.00 83.94 474 GLN A O 1
ATOM 3944 N N . GLY A 1 475 ? -7.258 -26.635 -9.643 1.00 84.75 475 GLY A N 1
ATOM 3945 C CA . GLY A 1 475 ? -8.544 -27.341 -9.648 1.00 84.75 475 GLY A CA 1
ATOM 3946 C C . GLY A 1 475 ? -9.512 -26.962 -10.776 1.00 84.75 475 GLY A C 1
ATOM 3947 O O . GLY A 1 475 ? -10.701 -27.284 -10.678 1.00 84.75 475 GLY A O 1
ATOM 3948 N N . PHE A 1 476 ? -9.042 -26.312 -11.849 1.00 87.56 476 PHE A N 1
ATOM 3949 C CA . PHE A 1 476 ? -9.874 -25.873 -12.978 1.00 87.56 476 PHE A CA 1
ATOM 3950 C C . PHE A 1 476 ? -9.497 -26.569 -14.295 1.00 87.56 476 PHE A C 1
ATOM 3952 O O . PHE A 1 476 ? -8.345 -26.541 -14.716 1.00 87.56 476 PHE A O 1
ATOM 3959 N N . LYS A 1 477 ? -10.479 -27.132 -15.015 1.00 88.00 477 LYS A N 1
ATOM 3960 C CA . LYS A 1 477 ? -10.266 -27.773 -16.328 1.00 88.00 477 LYS A CA 1
ATOM 3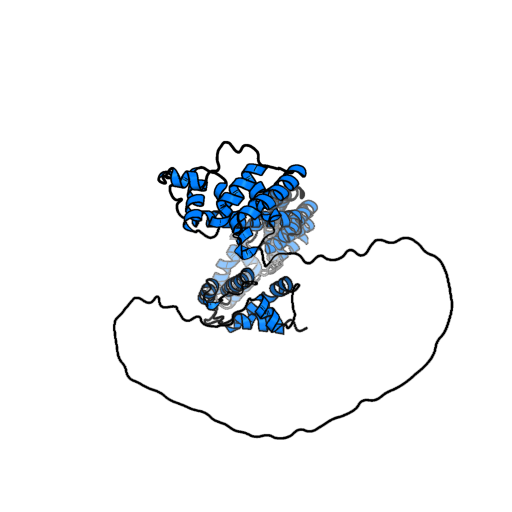961 C C . LYS A 1 477 ? -10.762 -26.905 -17.485 1.00 88.00 477 LYS A C 1
ATOM 3963 O O . LYS A 1 477 ? -11.927 -26.963 -17.868 1.00 88.00 477 LYS A O 1
ATOM 3968 N N . VAL A 1 478 ? -9.869 -26.111 -18.071 1.00 87.50 478 VAL A N 1
ATOM 3969 C CA . VAL A 1 478 ? -10.175 -25.276 -19.245 1.00 87.50 478 VAL A CA 1
ATOM 3970 C C . VAL A 1 478 ? -9.639 -25.950 -20.509 1.00 87.50 478 VAL A C 1
ATOM 3972 O O . VAL A 1 478 ? -8.502 -25.714 -20.894 1.00 87.50 478 VAL A O 1
ATOM 3975 N N . ASP A 1 479 ? -10.443 -26.788 -21.167 1.00 81.88 479 ASP A N 1
ATOM 3976 C CA . ASP A 1 479 ? -9.983 -27.586 -22.323 1.00 81.88 479 ASP A CA 1
ATOM 3977 C C . ASP A 1 479 ? -9.643 -26.751 -23.576 1.00 81.88 479 ASP A C 1
ATOM 3979 O O . ASP A 1 479 ? -8.842 -27.179 -24.409 1.00 81.88 479 ASP A O 1
ATOM 3983 N N . SER A 1 480 ? -10.248 -25.564 -23.735 1.00 84.69 480 SER A N 1
ATOM 3984 C CA . SER A 1 480 ? -10.020 -24.675 -24.884 1.00 84.69 480 SER A CA 1
ATOM 3985 C C . SER A 1 480 ? -10.260 -23.197 -24.559 1.00 84.69 480 SER A C 1
ATOM 3987 O O . SER A 1 480 ? -11.321 -22.811 -24.062 1.00 84.69 480 SER A O 1
ATOM 3989 N N . LEU A 1 481 ? -9.299 -22.351 -24.947 1.00 86.62 481 LEU A N 1
ATOM 3990 C CA . LEU A 1 481 ? -9.381 -20.887 -24.860 1.00 86.62 481 LEU A CA 1
ATOM 3991 C C . LEU A 1 481 ? -10.456 -20.287 -25.784 1.00 86.62 481 LEU A C 1
ATOM 3993 O O . LEU A 1 481 ? -10.932 -19.176 -25.545 1.00 86.62 481 LEU A O 1
ATOM 3997 N N . GLU A 1 482 ? -10.893 -21.025 -26.810 1.00 85.94 482 GLU A N 1
ATOM 3998 C CA . GLU A 1 482 ? -11.936 -20.577 -27.738 1.00 85.94 482 GLU A CA 1
ATOM 3999 C C . GLU A 1 482 ? -13.260 -20.286 -27.009 1.00 85.94 482 GLU A C 1
ATOM 4001 O O . GLU A 1 482 ? -13.974 -19.347 -27.361 1.00 85.94 482 GLU A O 1
ATOM 4006 N N . GLN A 1 483 ? -13.574 -21.034 -25.945 1.00 86.75 483 GLN A N 1
ATOM 4007 C CA . GLN A 1 483 ? -14.773 -20.790 -25.137 1.00 86.75 483 GLN A CA 1
ATOM 4008 C C . GLN A 1 483 ? -14.728 -19.414 -24.451 1.00 86.75 483 GLN A C 1
ATOM 4010 O O . GLN A 1 483 ? -15.747 -18.724 -24.385 1.00 86.75 483 GLN A O 1
ATOM 4015 N N . ILE A 1 484 ? -13.541 -18.991 -23.999 1.00 87.44 484 ILE A N 1
ATOM 4016 C CA . ILE A 1 484 ? -13.306 -17.698 -23.340 1.00 87.44 484 ILE A CA 1
ATOM 4017 C C . ILE A 1 484 ? -13.464 -16.555 -24.337 1.00 87.44 484 ILE A C 1
ATOM 4019 O O . ILE A 1 484 ? -14.187 -15.592 -24.071 1.00 87.44 484 ILE A O 1
ATOM 4023 N N . ILE A 1 485 ? -12.859 -16.699 -25.515 1.00 86.56 485 ILE A N 1
ATOM 4024 C CA . ILE A 1 485 ? -12.935 -15.713 -26.597 1.00 86.56 485 ILE A CA 1
ATOM 4025 C C . ILE A 1 485 ? -14.379 -15.589 -27.120 1.00 86.56 485 ILE A C 1
ATOM 4027 O O . ILE A 1 485 ? -14.855 -14.476 -27.345 1.00 86.56 485 ILE A O 1
ATOM 4031 N N . LYS A 1 486 ? -15.125 -16.701 -27.215 1.00 85.81 486 LYS A N 1
ATOM 4032 C CA . LYS A 1 486 ? -16.556 -16.707 -27.574 1.00 85.81 486 LYS A CA 1
ATOM 4033 C C . LYS A 1 486 ? -17.452 -16.051 -26.515 1.00 85.81 486 LYS A C 1
ATOM 4035 O O . LYS A 1 486 ? -18.384 -15.344 -26.895 1.00 85.81 486 LYS A O 1
ATOM 4040 N N . ASP A 1 487 ? -17.214 -16.247 -25.213 1.00 85.25 487 ASP A N 1
ATOM 4041 C CA . ASP A 1 487 ? -17.987 -15.547 -24.166 1.00 85.25 487 ASP A CA 1
ATOM 4042 C C . ASP A 1 487 ? -17.705 -14.037 -24.173 1.00 85.25 487 ASP A C 1
ATOM 4044 O O . ASP A 1 487 ? -18.645 -13.242 -24.114 1.00 85.25 487 ASP A O 1
ATOM 4048 N N . TRP A 1 488 ? -16.439 -13.641 -24.339 1.00 87.88 488 TRP A N 1
ATOM 4049 C CA . TRP A 1 488 ? -16.036 -12.238 -24.477 1.00 87.88 488 TRP A CA 1
ATOM 4050 C C . TRP A 1 488 ? -16.695 -11.568 -25.690 1.00 87.88 488 TRP A C 1
ATOM 4052 O O . TRP A 1 488 ? -17.359 -10.539 -25.536 1.00 87.88 488 TRP A O 1
ATOM 4062 N N . ALA A 1 489 ? -16.612 -12.186 -26.872 1.00 80.94 489 ALA A N 1
ATOM 4063 C CA . ALA A 1 489 ? -17.212 -11.652 -28.094 1.00 80.94 489 ALA A CA 1
ATOM 4064 C C . ALA A 1 489 ? -18.743 -11.514 -27.979 1.00 80.94 489 ALA A C 1
ATOM 4066 O O . ALA A 1 489 ? -19.308 -10.508 -28.402 1.00 80.94 489 ALA A O 1
ATOM 4067 N N . ARG A 1 490 ? -19.425 -12.473 -27.332 1.00 81.75 490 ARG A N 1
ATOM 4068 C CA . ARG A 1 490 ? -20.879 -12.407 -27.081 1.00 81.75 490 ARG A CA 1
ATOM 4069 C C . ARG A 1 490 ? -21.289 -11.268 -26.146 1.00 81.75 490 ARG A C 1
ATOM 4071 O O . ARG A 1 490 ? -22.374 -10.719 -26.320 1.00 81.75 490 ARG A O 1
ATOM 4078 N N . ARG A 1 491 ? -20.463 -10.922 -25.151 1.00 73.81 491 ARG A N 1
ATOM 4079 C CA . ARG A 1 491 ? -20.706 -9.766 -24.263 1.00 73.81 491 ARG A CA 1
ATOM 4080 C C . ARG A 1 491 ? -20.505 -8.441 -24.985 1.00 73.81 491 ARG A C 1
ATOM 4082 O O . ARG A 1 491 ? -21.219 -7.485 -24.712 1.00 73.81 491 ARG A O 1
ATOM 4089 N N . LYS A 1 492 ? -19.539 -8.393 -25.900 1.00 68.12 492 LYS A N 1
ATOM 4090 C CA . LYS A 1 492 ? -19.194 -7.229 -26.721 1.00 68.12 492 LYS A CA 1
ATOM 4091 C C . LYS A 1 492 ? -20.040 -7.144 -27.996 1.00 68.12 492 LYS A C 1
ATOM 4093 O O . LYS A 1 492 ? -19.495 -6.826 -29.046 1.00 68.12 492 LYS A O 1
ATOM 4098 N N . LYS A 1 493 ? -21.350 -7.427 -27.907 1.00 51.50 493 LYS A N 1
ATOM 4099 C CA . LYS A 1 493 ? -22.300 -7.263 -29.021 1.00 51.50 493 LYS A CA 1
ATOM 4100 C C . LYS A 1 493 ? -22.133 -5.871 -29.655 1.00 51.50 493 LYS A C 1
ATOM 4102 O O . LYS A 1 493 ? -22.547 -4.874 -29.066 1.00 51.50 493 LYS A O 1
ATOM 4107 N N . TYR A 1 494 ? -21.522 -5.865 -30.834 1.00 44.16 494 TYR A N 1
ATOM 4108 C CA . TYR A 1 494 ? -21.635 -4.839 -31.864 1.00 44.16 494 TYR A CA 1
ATOM 4109 C C . TYR A 1 494 ? -22.691 -5.315 -32.864 1.00 44.16 494 TYR A C 1
ATOM 4111 O O . TYR A 1 494 ? -22.728 -6.547 -33.097 1.00 44.16 494 TYR A O 1
#